Protein AF-A0A6M1SVI4-F1 (afdb_monomer_lite)

Radius of gyration: 28.21 Å; chains: 1; bounding box: 70×46×128 Å

Sequence (516 aa):
MKYQIHYLFIGILLLSLSGCTDTGLSPDTPESELDAIITEGLEAWRKPGVIQQGAACANCHAPDALDLAYFDFDDKTLERRAEPHVGEFSFQLTGSDFKKIEKMVDALRIKYDIEPRDHMNFRPLQPGREVLPGNTAAERDYAFGQQLVDMGFIFATEPVLSLEDAIAHRDAWLGLNPRTLKIGIPFNRWSEDPHHGEMHATMADWLPDLPRLPREGRAADWYALQDNYLQNPSDENFWAMYDNENRYTTAIFDGSSERFFHKKYRSVLMAQHMFRKELMAQDEFPNRPTLAWYPTRDEDIDNPIWDIGLIAHGLRGGPDDPTDFEMPPEVLLRSKPSGSIDEQMNDIRVPWFYTGWLFDQGLQHSKGGDATTQARYFTLHMHIDDGYPIHNAFAITRKLVVENFDSEIHDTDKPLNANYENFSNRAFREEPENEQAKAIYRLLTENSFRMMALFIQDEIITKGVPGGTEENQERVANWLEMLNDFESFTENVQGEHHLYNLELIYNVKLAIQTGS

Foldseek 3Di:
DDDDDDDDDDDPPPPPPPPPPVDADDLPPDLVVLVVLQVQLLVLQLFQWPPQRRDGVVQWAASRPVVVLQAPDDLVRLCVVCDRTRHDVQDPDPPRSSNSNVNNSSSSCSNLVHDHHHQVAFAFLQALRHAADDPALLRQLLSQLVQCVVVPQVLLPDFQQALVSLVVNLVSLVPDQRSNGHGNQGAAGQAFDCVVHQVSLAPSHLTFLWGWAFDVPQSVVLSVLSVQCVVPVDLVSLCVNLVCSVVGTDTSDDALSRLLSVLSRSVNSVSSSVVVCCSVVNANSRRDDLAPSDPPDPDAQALSLLVNLVSLLVCAPHPPDVPRNDDDPVSCVRSVRPDDSNVNSLSRRQSSNVSSCSNVLLQPRHDDPPCRSQCQSNLCSCQPPRPNLSVSLSSNLSNQSCCAPVPVRHDVVDDRQQQCVRVQVGSPPDASPDPSSNSSSLSSSLSSLSSSLNSLVVCLVPPWQQDDDPVSVVRLVSVLVSLVSQLVSLVVPVDPCSVSSVVSSVSSVVCNVVRD

Organism: NCBI:txid2709311

pLDDT: mean 86.4, std 14.95, range [38.0, 98.56]

Structure (mmCIF, N/CA/C/O backbone):
data_AF-A0A6M1SVI4-F1
#
_entry.id   AF-A0A6M1SVI4-F1
#
loop_
_atom_site.group_PDB
_atom_site.id
_atom_site.type_symbol
_atom_site.label_atom_id
_atom_site.label_alt_id
_atom_site.label_comp_id
_atom_site.label_asym_id
_atom_site.label_entity_id
_atom_site.label_seq_id
_atom_site.pdbx_PDB_ins_code
_atom_site.Cartn_x
_atom_site.Cartn_y
_atom_site.Cartn_z
_atom_site.occupancy
_atom_site.B_iso_or_equiv
_atom_site.auth_seq_id
_atom_site.auth_comp_id
_atom_site.auth_asym_id
_atom_site.auth_atom_id
_atom_site.pdbx_PDB_model_num
ATOM 1 N N . MET A 1 1 ? -41.412 -0.942 90.154 1.00 38.91 1 MET A N 1
ATOM 2 C CA . MET A 1 1 ? -41.109 -0.373 88.823 1.00 38.91 1 MET A CA 1
ATOM 3 C C . MET A 1 1 ? -40.185 -1.334 88.092 1.00 38.91 1 MET A C 1
ATOM 5 O O . MET A 1 1 ? -39.020 -1.424 88.450 1.00 38.91 1 MET A O 1
ATOM 9 N N . LYS A 1 2 ? -40.719 -2.128 87.158 1.00 38.22 2 LYS A N 1
ATOM 10 C CA . LYS A 1 2 ? -39.955 -3.036 86.289 1.00 38.22 2 LYS A CA 1
ATOM 11 C C . LYS A 1 2 ? -40.289 -2.654 84.847 1.00 38.22 2 LYS A C 1
ATOM 13 O O . LYS A 1 2 ? -41.463 -2.639 84.493 1.00 38.22 2 LYS A O 1
ATOM 18 N N . TYR A 1 3 ? -39.269 -2.278 84.084 1.00 43.44 3 TYR A N 1
ATOM 19 C CA . TYR A 1 3 ? -39.363 -1.882 82.681 1.00 43.44 3 TYR A CA 1
ATOM 20 C C . TYR A 1 3 ? -39.611 -3.113 81.795 1.00 43.44 3 TYR A C 1
ATOM 22 O O . TYR A 1 3 ? -38.895 -4.106 81.905 1.00 43.44 3 TYR A O 1
ATOM 30 N N . GLN A 1 4 ? -40.621 -3.038 80.925 1.00 46.78 4 GLN A N 1
ATOM 31 C CA . GLN A 1 4 ? -40.827 -3.962 79.808 1.00 46.78 4 GLN A CA 1
ATOM 32 C C . GLN A 1 4 ? -40.016 -3.469 78.603 1.00 46.78 4 GLN A C 1
ATOM 34 O O . GLN A 1 4 ? -40.251 -2.374 78.098 1.00 46.78 4 GLN A O 1
ATOM 39 N N . ILE A 1 5 ? -39.071 -4.289 78.149 1.00 47.47 5 ILE A N 1
ATOM 40 C CA . ILE A 1 5 ? -38.303 -4.096 76.916 1.00 47.47 5 ILE A CA 1
ATOM 41 C C . ILE A 1 5 ? -39.147 -4.632 75.751 1.00 47.47 5 ILE A C 1
ATOM 43 O O . ILE A 1 5 ? -39.573 -5.785 75.775 1.00 47.47 5 ILE A O 1
ATOM 47 N N . HIS A 1 6 ? -39.416 -3.786 74.755 1.00 41.47 6 HIS A N 1
ATOM 48 C CA . HIS A 1 6 ? -39.996 -4.187 73.472 1.00 41.47 6 HIS A CA 1
ATOM 49 C C . HIS A 1 6 ? -38.910 -4.833 72.602 1.00 41.47 6 HIS A C 1
ATOM 51 O O . HIS A 1 6 ? -37.852 -4.242 72.389 1.00 41.47 6 HIS A O 1
ATOM 57 N N . TYR A 1 7 ? -39.176 -6.037 72.095 1.00 40.25 7 TYR A N 1
ATOM 58 C CA . TYR A 1 7 ? -38.351 -6.691 71.083 1.00 40.25 7 TYR A CA 1
ATOM 59 C C . TYR A 1 7 ? -38.643 -6.078 69.708 1.00 40.25 7 TYR A C 1
ATOM 61 O O . TYR A 1 7 ? -39.758 -6.172 69.199 1.00 40.25 7 TYR A O 1
ATOM 69 N N . LEU A 1 8 ? -37.622 -5.454 69.120 1.00 40.12 8 LEU A N 1
ATOM 70 C CA . LEU A 1 8 ? -37.588 -5.002 67.734 1.00 40.12 8 LEU A CA 1
ATOM 71 C C . LEU A 1 8 ? -37.281 -6.219 66.841 1.00 40.12 8 LEU A C 1
ATOM 73 O O . LEU A 1 8 ? -36.188 -6.778 66.906 1.00 40.12 8 LEU A O 1
ATOM 77 N N . PHE A 1 9 ? -38.252 -6.651 66.037 1.00 38.09 9 PHE A N 1
ATOM 78 C CA . PHE A 1 9 ? -38.060 -7.669 65.003 1.00 38.09 9 PHE A CA 1
ATOM 79 C C . PHE A 1 9 ? -37.352 -7.021 63.802 1.00 38.09 9 PHE A C 1
ATOM 81 O O . PHE A 1 9 ? -37.968 -6.280 63.040 1.00 38.09 9 PHE A O 1
ATOM 88 N N . ILE A 1 10 ? -36.053 -7.283 63.638 1.00 41.88 10 ILE A N 1
ATOM 89 C CA . ILE A 1 10 ? -35.318 -6.985 62.403 1.00 41.88 10 ILE A CA 1
ATOM 90 C C . ILE A 1 10 ? -35.536 -8.173 61.463 1.00 41.88 10 ILE A C 1
ATOM 92 O O . ILE A 1 10 ? -34.944 -9.237 61.638 1.00 41.88 10 ILE A O 1
ATOM 96 N N . GLY A 1 11 ? -36.425 -7.999 60.486 1.00 39.16 11 GLY A N 1
ATOM 97 C CA . GLY A 1 11 ? -36.537 -8.898 59.343 1.00 39.16 11 GLY A CA 1
ATOM 98 C C . GLY A 1 11 ? -35.338 -8.689 58.425 1.00 39.16 11 GLY A C 1
ATOM 99 O O . GLY A 1 11 ? -35.310 -7.736 57.652 1.00 39.16 11 GLY A O 1
ATOM 100 N N . ILE A 1 12 ? -34.338 -9.562 58.538 1.00 42.97 12 ILE A N 1
ATOM 101 C CA . ILE A 1 12 ? -33.239 -9.656 57.577 1.00 42.97 12 ILE A CA 1
ATOM 102 C C . ILE A 1 12 ? -33.834 -10.187 56.270 1.00 42.97 12 ILE A C 1
ATOM 104 O O . ILE A 1 12 ? -34.194 -11.359 56.162 1.00 42.97 12 ILE A O 1
ATOM 108 N N . LEU A 1 13 ? -33.967 -9.290 55.294 1.00 40.66 13 LEU A N 1
ATOM 109 C CA . LEU A 1 13 ? -34.233 -9.624 53.904 1.00 40.66 13 LEU A CA 1
ATOM 110 C C . LEU A 1 13 ? -32.988 -10.354 53.372 1.00 40.66 13 LEU A C 1
ATOM 112 O O . LEU A 1 13 ? -31.955 -9.737 53.118 1.00 40.66 13 LEU A O 1
ATOM 116 N N . LEU A 1 14 ? -33.066 -11.679 53.254 1.00 39.50 14 LEU A N 1
ATOM 117 C CA . LEU A 1 14 ? -32.119 -12.485 52.484 1.00 39.50 14 LEU A CA 1
ATOM 118 C C . LEU A 1 14 ? -32.330 -12.159 50.998 1.00 39.50 14 LEU A C 1
ATOM 120 O O . LEU A 1 14 ? -33.068 -12.844 50.296 1.00 39.50 14 LEU A O 1
ATOM 124 N N . LEU A 1 15 ? -31.710 -11.072 50.537 1.00 42.44 15 LEU A N 1
ATOM 125 C CA . LEU A 1 15 ? -31.412 -10.873 49.124 1.00 42.44 15 LEU A CA 1
ATOM 126 C C . LEU A 1 15 ? -30.474 -12.008 48.717 1.00 42.44 15 LEU A C 1
ATOM 128 O O . LEU A 1 15 ? -29.333 -12.082 49.174 1.00 42.44 15 LEU A O 1
ATOM 132 N N . SER A 1 16 ? -30.991 -12.926 47.906 1.00 39.47 16 SER A N 1
ATOM 133 C CA . SER A 1 16 ? -30.195 -13.922 47.210 1.00 39.47 16 SER A CA 1
ATOM 134 C C . SER A 1 16 ? -29.147 -13.192 46.374 1.00 39.47 16 SER A C 1
ATOM 136 O O . SER A 1 16 ? -29.446 -12.678 45.298 1.00 39.47 16 SER A O 1
ATOM 138 N N . LEU A 1 17 ? -27.919 -13.146 46.890 1.00 39.12 17 LEU A N 1
ATOM 139 C CA . LEU A 1 17 ? -26.702 -12.929 46.119 1.00 39.12 17 LEU A CA 1
ATOM 140 C C . LEU A 1 17 ? -26.533 -14.143 45.197 1.00 39.12 17 LEU A C 1
ATOM 142 O O . LEU A 1 17 ? -25.696 -15.013 45.430 1.00 39.12 17 LEU A O 1
ATOM 146 N N . SER A 1 18 ? -27.388 -14.241 44.180 1.00 42.44 18 SER A N 1
ATOM 147 C CA . SER A 1 18 ? -27.086 -15.016 42.989 1.00 42.44 18 SER A CA 1
ATOM 148 C C . SER A 1 18 ? -25.908 -14.296 42.363 1.00 42.44 18 SER A C 1
ATOM 150 O O . SER A 1 18 ? -26.084 -13.271 41.711 1.00 42.44 18 SER A O 1
ATOM 152 N N . GLY A 1 19 ? -24.698 -14.751 42.684 1.00 38.00 19 GLY A N 1
ATOM 153 C CA . GLY A 1 19 ? -23.498 -14.281 42.021 1.00 38.00 19 GLY A CA 1
ATOM 154 C C . GLY A 1 19 ? -23.712 -14.450 40.526 1.00 38.00 19 GLY A C 1
ATOM 155 O O . GLY A 1 19 ? -23.756 -15.580 40.045 1.00 38.00 19 GLY A O 1
ATOM 156 N N . CYS A 1 20 ? -23.900 -13.337 39.817 1.00 41.53 20 CYS A N 1
ATOM 157 C CA . CYS A 1 20 ? -23.760 -13.284 38.373 1.00 41.53 20 CYS A CA 1
ATOM 158 C C . CYS A 1 20 ? -22.292 -13.587 38.077 1.00 41.53 20 CYS A C 1
ATOM 160 O O . CYS A 1 20 ? -21.469 -12.687 37.952 1.00 41.53 20 CYS A O 1
ATOM 162 N N . THR A 1 21 ? -21.939 -14.869 38.060 1.00 50.06 21 THR A N 1
ATOM 163 C CA . THR A 1 21 ? -20.811 -15.323 37.262 1.00 50.06 21 THR A CA 1
ATOM 164 C C . THR A 1 21 ? -21.167 -14.938 35.838 1.00 50.06 21 THR A C 1
ATOM 166 O O . THR A 1 21 ? -22.143 -15.466 35.305 1.00 50.06 21 THR A O 1
ATOM 169 N N . ASP A 1 22 ? -20.463 -13.952 35.289 1.00 62.56 22 ASP A N 1
ATOM 170 C CA . ASP A 1 22 ? -20.571 -13.557 33.888 1.00 62.56 22 ASP A CA 1
ATOM 171 C C . ASP A 1 22 ? -20.178 -14.790 33.065 1.00 62.56 22 ASP A C 1
ATOM 173 O O . ASP A 1 22 ? -19.003 -15.121 32.917 1.00 62.56 22 ASP A O 1
ATOM 177 N N . THR A 1 23 ? -21.166 -15.602 32.694 1.00 67.94 23 THR A N 1
ATOM 178 C CA . THR A 1 23 ? -20.945 -16.750 31.825 1.00 67.94 23 THR A CA 1
ATOM 179 C C . THR A 1 23 ? -20.725 -16.183 30.436 1.00 67.94 23 THR A C 1
ATOM 181 O O . THR A 1 23 ? -21.622 -15.513 29.924 1.00 67.94 23 THR A O 1
ATOM 184 N N . GLY A 1 24 ? -19.544 -16.420 29.859 1.00 82.81 24 GLY A N 1
ATOM 185 C CA . GLY A 1 24 ? -19.238 -16.017 28.486 1.00 82.81 24 GLY A CA 1
ATOM 186 C C . GLY A 1 24 ? -20.317 -16.480 27.503 1.00 82.81 24 GLY A C 1
ATOM 187 O O . GLY A 1 24 ? -21.037 -17.451 27.767 1.00 82.81 24 GLY A O 1
ATOM 188 N N . LEU A 1 25 ? -20.451 -15.760 26.389 1.00 90.88 25 LEU A N 1
ATOM 189 C CA . LEU A 1 25 ? -21.442 -16.065 25.358 1.00 90.88 25 LEU A CA 1
ATOM 190 C C . LEU A 1 25 ? -21.205 -17.469 24.777 1.00 90.88 25 LEU A C 1
ATOM 192 O O . LEU A 1 25 ? -20.068 -17.894 24.577 1.00 90.88 25 LEU A O 1
ATOM 196 N N . SER A 1 26 ? -22.290 -18.203 24.521 1.00 93.19 26 SER A N 1
ATOM 197 C CA . SER A 1 26 ? -22.217 -19.527 23.892 1.00 93.19 26 SER A CA 1
ATOM 198 C C . SER A 1 26 ? -22.084 -19.383 22.371 1.00 93.19 26 SER A C 1
ATOM 200 O O . SER A 1 26 ? -22.774 -18.530 21.810 1.00 93.19 26 SER A O 1
ATOM 202 N N . PRO A 1 27 ? -21.326 -20.246 21.669 1.00 93.75 27 PRO A N 1
ATOM 203 C CA . PRO A 1 27 ? -21.363 -20.310 20.204 1.00 93.75 27 PRO A CA 1
ATOM 204 C C . PRO A 1 27 ? -22.773 -20.549 19.634 1.00 93.75 27 PRO A C 1
ATOM 206 O O . PRO A 1 27 ? -23.067 -20.129 18.523 1.00 93.75 27 PRO A O 1
ATOM 209 N N . ASP A 1 28 ? -23.667 -21.167 20.416 1.00 94.62 28 ASP A N 1
ATOM 210 C CA . ASP A 1 28 ? -25.066 -21.426 20.039 1.00 94.62 28 ASP A CA 1
ATOM 211 C C . ASP A 1 28 ? -26.028 -20.264 20.386 1.00 94.62 28 ASP A C 1
ATOM 213 O O . ASP A 1 28 ? -27.250 -20.445 20.384 1.00 94.62 28 ASP A O 1
ATOM 217 N N . THR A 1 29 ? -25.509 -19.085 20.756 1.00 95.44 29 THR A N 1
ATOM 218 C CA . THR A 1 29 ? -26.342 -17.917 21.095 1.00 95.44 29 THR A CA 1
ATOM 219 C C . THR A 1 29 ? -27.180 -17.502 19.874 1.00 95.44 29 THR A C 1
ATOM 221 O O . THR A 1 29 ? -26.618 -17.318 18.794 1.00 95.44 29 THR A O 1
ATOM 224 N N . PRO A 1 30 ? -28.514 -17.341 19.997 1.00 96.88 30 PRO A N 1
ATOM 225 C CA . PRO A 1 30 ? -29.365 -16.972 18.868 1.00 96.88 30 PRO A CA 1
ATOM 226 C C . PRO A 1 30 ? -28.950 -15.645 18.223 1.00 96.88 30 PRO A C 1
ATOM 228 O O . PRO A 1 30 ? -28.662 -14.678 18.924 1.00 96.88 30 PRO A O 1
ATOM 231 N N . GLU A 1 31 ? -29.030 -15.553 16.893 1.00 95.31 31 GLU A N 1
ATOM 232 C CA . GLU A 1 31 ? -28.648 -14.343 16.143 1.00 95.31 31 GLU A CA 1
ATOM 233 C C . GLU A 1 31 ? -29.359 -13.074 16.646 1.00 95.31 31 GLU A C 1
ATOM 235 O O . GLU A 1 31 ? -28.726 -12.042 16.830 1.00 95.31 31 GLU A O 1
ATOM 240 N N . SER A 1 32 ? -30.648 -13.159 16.992 1.00 96.44 32 SER A N 1
ATOM 241 C CA . SER A 1 32 ? -31.393 -12.021 17.552 1.00 96.44 32 SER A CA 1
ATOM 242 C C . SER A 1 32 ? -30.872 -11.545 18.915 1.00 96.44 32 SER A C 1
ATOM 244 O O . SER A 1 32 ? -31.060 -10.387 19.278 1.00 96.44 32 SER A O 1
ATOM 246 N N . GLU A 1 33 ? -30.278 -12.445 19.702 1.00 96.88 33 GLU A N 1
ATOM 247 C CA . GLU A 1 33 ? -29.643 -12.105 20.979 1.00 96.88 33 GLU A CA 1
ATOM 248 C C . GLU A 1 33 ? -28.261 -11.485 20.744 1.00 96.88 33 GLU A C 1
ATOM 250 O O . GLU A 1 33 ? -27.950 -10.463 21.355 1.00 96.88 33 GLU A O 1
ATOM 255 N N . LEU A 1 34 ? -27.484 -12.022 19.795 1.00 97.44 34 LEU A N 1
ATOM 256 C CA . LEU A 1 34 ? -26.228 -11.410 19.345 1.00 97.44 34 LEU A CA 1
ATOM 257 C C . LEU A 1 34 ? -26.457 -9.980 18.835 1.00 97.44 34 LEU A C 1
ATOM 259 O O . LEU A 1 34 ? -25.742 -9.067 19.236 1.00 97.44 34 LEU A O 1
ATOM 263 N N . ASP A 1 35 ? -27.492 -9.755 18.024 1.00 96.81 35 ASP A N 1
ATOM 264 C CA . ASP A 1 35 ? -27.858 -8.431 17.506 1.00 96.81 35 ASP A CA 1
ATOM 265 C C . ASP A 1 35 ? -28.225 -7.437 18.613 1.00 96.81 35 ASP A C 1
ATOM 267 O O . ASP A 1 35 ? -27.865 -6.258 18.542 1.00 96.81 35 ASP A O 1
ATOM 271 N N . ALA A 1 36 ? -28.922 -7.898 19.655 1.00 97.31 36 ALA A N 1
ATOM 272 C CA . ALA A 1 36 ? -29.240 -7.068 20.812 1.00 97.31 36 ALA A CA 1
ATOM 273 C C . ALA A 1 36 ? -27.972 -6.675 21.590 1.00 97.31 36 ALA A C 1
ATOM 275 O O . ALA A 1 36 ? -27.818 -5.507 21.948 1.00 97.31 36 ALA A O 1
ATOM 276 N N . ILE A 1 37 ? -27.046 -7.620 21.795 1.00 97.38 37 ILE A N 1
ATOM 277 C CA . ILE A 1 37 ? -25.754 -7.371 22.454 1.00 97.38 37 ILE A CA 1
ATOM 278 C C . ILE A 1 37 ? -24.909 -6.391 21.635 1.00 97.38 37 ILE A C 1
ATOM 280 O O . ILE A 1 37 ? -24.364 -5.435 22.187 1.00 97.38 37 ILE A O 1
ATOM 284 N N . ILE A 1 38 ? -24.836 -6.590 20.315 1.00 97.81 38 ILE A N 1
ATOM 285 C CA . ILE A 1 38 ? -24.113 -5.696 19.404 1.00 97.81 38 ILE A CA 1
ATOM 286 C C . ILE A 1 38 ? -24.717 -4.291 19.447 1.00 97.81 38 ILE A C 1
ATOM 288 O O . ILE A 1 38 ? -23.980 -3.314 19.528 1.00 97.81 38 ILE A O 1
ATOM 292 N N . THR A 1 39 ? -26.046 -4.167 19.460 1.00 97.56 39 THR A N 1
ATOM 293 C CA . THR A 1 39 ? -26.721 -2.862 19.543 1.00 97.56 39 THR A CA 1
ATOM 294 C C . THR A 1 39 ? -26.377 -2.135 20.846 1.00 97.56 39 THR A C 1
ATOM 296 O O . THR A 1 39 ? -26.014 -0.961 20.816 1.00 97.56 39 THR A O 1
ATOM 299 N N . GLU A 1 40 ? -26.426 -2.825 21.990 1.00 96.38 40 GLU A N 1
ATOM 300 C CA . GLU A 1 40 ? -26.066 -2.234 23.286 1.00 96.38 40 GLU A CA 1
ATOM 301 C C . GLU A 1 40 ? -24.578 -1.840 23.354 1.00 96.38 40 GLU A C 1
ATOM 303 O O . GLU A 1 40 ? -24.231 -0.777 23.878 1.00 96.38 40 GLU A O 1
ATOM 308 N N . GLY A 1 41 ? -23.686 -2.668 22.806 1.00 96.38 41 GLY A N 1
ATOM 309 C CA . GLY A 1 41 ? -22.266 -2.343 22.719 1.00 96.38 41 GLY A CA 1
ATOM 310 C C . GLY A 1 41 ? -21.974 -1.177 21.779 1.00 96.38 41 GLY A C 1
ATOM 311 O O . GLY A 1 41 ? -21.127 -0.350 22.106 1.00 96.38 41 GLY A O 1
ATOM 312 N N . LEU A 1 42 ? -22.707 -1.043 20.670 1.00 97.44 42 LEU A N 1
ATOM 313 C CA . LEU A 1 42 ? -22.581 0.081 19.737 1.00 97.44 42 LEU A CA 1
ATOM 314 C C . LEU A 1 42 ? -22.930 1.418 20.394 1.00 97.44 42 LEU A C 1
ATOM 316 O O . LEU A 1 42 ? -22.257 2.422 20.145 1.00 97.44 42 LEU A O 1
ATOM 320 N N . GLU A 1 43 ? -23.948 1.443 21.257 1.00 95.94 43 GLU A N 1
ATOM 321 C CA . GLU A 1 43 ? -24.282 2.634 22.045 1.00 95.94 43 GLU A CA 1
ATOM 322 C C . GLU A 1 43 ? -23.113 3.051 22.949 1.00 95.94 43 GLU A C 1
ATOM 324 O O . GLU A 1 43 ? -22.767 4.234 23.005 1.00 95.94 43 GLU A O 1
ATOM 329 N N . ALA A 1 44 ? -22.467 2.087 23.615 1.00 94.31 44 ALA A N 1
ATOM 330 C CA . ALA A 1 44 ? -21.285 2.333 24.440 1.00 94.31 44 ALA A CA 1
ATOM 331 C C . ALA A 1 44 ? -20.061 2.746 23.600 1.00 94.31 44 ALA A C 1
ATOM 333 O O . ALA A 1 44 ? -19.363 3.696 23.945 1.00 94.31 44 ALA A O 1
ATOM 334 N N . TRP A 1 45 ? -19.836 2.088 22.463 1.00 95.62 45 TRP A N 1
ATOM 335 C CA . TRP A 1 45 ? -18.724 2.321 21.535 1.00 95.62 45 TRP A CA 1
ATOM 336 C C . TRP A 1 45 ? -18.721 3.728 20.922 1.00 95.62 45 TRP A C 1
ATOM 338 O O . TRP A 1 45 ? -17.666 4.313 20.666 1.00 95.62 45 TRP A O 1
ATOM 348 N N . ARG A 1 46 ? -19.914 4.284 20.686 1.00 95.75 46 ARG A N 1
ATOM 349 C CA . ARG A 1 46 ? -20.127 5.616 20.092 1.00 95.75 46 ARG A CA 1
ATOM 350 C C . ARG A 1 46 ? -20.333 6.716 21.126 1.00 95.75 46 ARG A C 1
ATOM 352 O O . ARG A 1 46 ? -20.476 7.889 20.757 1.00 95.75 46 ARG A O 1
ATOM 359 N N . LYS A 1 47 ? -20.358 6.356 22.409 1.00 94.12 47 LYS A N 1
ATOM 360 C CA . LYS A 1 47 ? -20.477 7.308 23.505 1.00 94.12 47 LYS A CA 1
ATOM 361 C C . LYS A 1 47 ? -19.226 8.196 23.547 1.00 94.12 47 LYS A C 1
ATOM 363 O O . LYS A 1 47 ? -18.117 7.665 23.542 1.00 94.12 47 LYS A O 1
ATOM 368 N N . PRO A 1 48 ? -19.379 9.531 23.613 1.00 92.00 48 PRO A N 1
ATOM 369 C CA . PRO A 1 48 ? -18.247 10.428 23.808 1.00 92.00 48 PRO A CA 1
ATOM 370 C C . PRO A 1 48 ? -17.437 10.038 25.048 1.00 92.00 48 PRO A C 1
ATOM 372 O O . PRO A 1 48 ? -17.999 9.917 26.142 1.00 92.00 48 PRO A O 1
ATOM 375 N N . GLY A 1 49 ? -16.134 9.824 24.865 1.00 87.06 49 GLY A N 1
ATOM 376 C CA . GLY A 1 49 ? -15.213 9.462 25.937 1.00 87.06 49 GLY A CA 1
ATOM 377 C C . GLY A 1 49 ? -14.805 10.648 26.812 1.00 87.06 49 GLY A C 1
ATOM 378 O O . GLY A 1 49 ? -15.346 11.750 26.715 1.00 87.06 49 GLY A O 1
ATOM 379 N N . VAL A 1 50 ? -13.813 10.428 27.675 1.00 85.44 50 VAL A N 1
ATOM 380 C CA . VAL A 1 50 ? -13.279 11.458 28.589 1.00 85.44 50 VAL A CA 1
ATOM 381 C C . VAL A 1 50 ? -11.971 12.093 28.109 1.00 85.44 50 VAL A C 1
ATOM 383 O O . VAL A 1 50 ? -11.466 13.013 28.751 1.00 85.44 50 VAL A O 1
ATOM 386 N N . ILE A 1 51 ? -11.431 11.643 26.972 1.00 81.81 51 ILE A N 1
ATOM 387 C CA . ILE A 1 51 ? -10.200 12.177 26.371 1.00 81.81 51 ILE A CA 1
ATOM 388 C C . ILE A 1 51 ? -10.461 12.820 25.010 1.00 81.81 51 ILE A C 1
ATOM 390 O O . ILE A 1 51 ? -11.521 12.636 24.412 1.00 81.81 51 ILE A O 1
ATOM 394 N N . GLN A 1 52 ? -9.468 13.570 24.519 1.00 82.50 52 GLN A N 1
ATOM 395 C CA . GLN A 1 52 ? -9.410 14.074 23.140 1.00 82.50 52 GLN A CA 1
ATOM 396 C C . GLN A 1 52 ? -10.703 14.785 22.704 1.00 82.50 52 GLN A C 1
ATOM 398 O O . GLN A 1 52 ? -11.247 14.522 21.637 1.00 82.50 52 GLN A O 1
ATOM 403 N N . GLN A 1 53 ? -11.200 15.679 23.567 1.00 87.06 53 GLN A N 1
ATOM 404 C CA . GLN A 1 53 ? -12.425 16.463 23.352 1.00 87.06 53 GLN A CA 1
ATOM 405 C C . GLN A 1 53 ? -13.704 15.617 23.197 1.00 87.06 53 GLN A C 1
ATOM 407 O O . GLN A 1 53 ? -14.640 16.011 22.506 1.00 87.06 53 GLN A O 1
ATOM 412 N N . GLY A 1 54 ? -13.772 14.472 23.880 1.00 87.62 54 GLY A N 1
ATOM 413 C CA . GLY A 1 54 ? -14.956 13.613 23.869 1.00 87.62 54 GLY A CA 1
ATOM 414 C C . GLY A 1 54 ? -14.946 12.580 22.749 1.00 87.62 54 GLY A C 1
ATOM 415 O O . GLY A 1 54 ? -16.007 12.192 22.266 1.00 87.62 54 GLY A O 1
ATOM 416 N N . ALA A 1 55 ? -13.763 12.137 22.323 1.00 91.06 55 ALA A N 1
ATOM 417 C CA . ALA A 1 55 ? -13.632 11.109 21.302 1.00 91.06 55 ALA A CA 1
ATOM 418 C C . ALA A 1 55 ? -14.281 9.794 21.748 1.00 91.06 55 ALA A C 1
ATOM 420 O O . ALA A 1 55 ? -14.003 9.289 22.836 1.00 91.06 55 ALA A O 1
ATOM 421 N N . ALA A 1 56 ? -15.140 9.245 20.896 1.00 94.25 56 ALA A N 1
ATOM 422 C CA . ALA A 1 56 ? -15.662 7.893 21.008 1.00 94.25 56 ALA A CA 1
ATOM 423 C C . ALA A 1 56 ? -14.710 6.895 20.330 1.00 94.25 56 ALA A C 1
ATOM 425 O O . ALA A 1 56 ? -13.904 7.266 19.473 1.00 94.25 56 ALA A O 1
ATOM 426 N N . CYS A 1 57 ? -14.831 5.608 20.656 1.00 95.75 57 CYS A N 1
ATOM 427 C CA . CYS A 1 57 ? -14.001 4.557 20.062 1.00 95.75 57 CYS A CA 1
ATOM 428 C C . CYS A 1 57 ? -14.150 4.510 18.527 1.00 95.75 57 CYS A C 1
ATOM 430 O O . CYS A 1 57 ? -13.156 4.427 17.802 1.00 95.75 57 CYS A O 1
ATOM 432 N N . ALA A 1 58 ? -15.374 4.711 18.023 1.00 96.31 58 ALA A N 1
ATOM 433 C CA . ALA A 1 58 ? -15.690 4.795 16.590 1.00 96.31 58 ALA A CA 1
ATOM 434 C C . ALA A 1 58 ? -14.996 5.954 15.831 1.00 96.31 58 ALA A C 1
ATOM 436 O O . ALA A 1 58 ? -15.082 6.027 14.602 1.00 96.31 58 ALA A O 1
ATOM 437 N N . ASN A 1 59 ? -14.336 6.887 16.533 1.00 95.56 59 ASN A N 1
ATOM 438 C CA . ASN A 1 59 ? -13.609 8.001 15.915 1.00 95.56 59 ASN A CA 1
ATOM 439 C C . ASN A 1 59 ? -12.156 7.662 15.543 1.00 95.56 59 ASN A C 1
ATOM 441 O O . ASN A 1 59 ? -11.532 8.457 14.840 1.00 95.56 59 ASN A O 1
ATOM 445 N N . CYS A 1 60 ? -11.640 6.509 15.985 1.00 95.62 60 CYS A N 1
ATOM 446 C CA . CYS A 1 60 ? -10.324 5.975 15.602 1.00 95.62 60 CYS A CA 1
ATOM 447 C C . CYS A 1 60 ? -10.398 4.555 15.017 1.00 95.62 60 CYS A C 1
ATOM 449 O O . CYS A 1 60 ? -9.532 4.172 14.237 1.00 95.62 60 CYS A O 1
ATOM 451 N N . HIS A 1 61 ? -11.416 3.782 15.393 1.00 97.00 61 HIS A N 1
ATOM 452 C CA . HIS A 1 61 ? -11.558 2.366 15.060 1.00 97.00 61 HIS A CA 1
ATOM 453 C C . HIS A 1 61 ? -12.661 2.103 14.022 1.00 97.00 61 HIS A C 1
ATOM 455 O O . HIS A 1 61 ? -13.281 3.032 13.493 1.00 97.00 61 HIS A O 1
ATOM 461 N N . ALA A 1 62 ? -12.934 0.820 13.757 1.00 96.50 62 ALA A N 1
ATOM 462 C CA . ALA A 1 62 ? -14.105 0.388 13.003 1.00 96.50 62 ALA A CA 1
ATOM 463 C C . ALA A 1 62 ? -15.416 0.960 13.595 1.00 96.50 62 ALA A C 1
ATOM 465 O O . ALA A 1 62 ? -15.517 1.137 14.816 1.00 96.50 62 ALA A O 1
ATOM 466 N N . PRO A 1 63 ? -16.463 1.183 12.775 1.00 97.31 63 PRO A N 1
ATOM 467 C CA . PRO A 1 63 ? -17.760 1.667 13.262 1.00 97.31 63 PRO A CA 1
ATOM 468 C C . PRO A 1 63 ? -18.422 0.808 14.356 1.00 97.31 63 PRO A C 1
ATOM 470 O O . PRO A 1 63 ? -19.274 1.316 15.083 1.00 97.31 63 PRO A O 1
ATOM 473 N N . ASP A 1 64 ? -18.040 -0.466 14.457 1.00 96.94 64 ASP A N 1
ATOM 474 C CA . ASP A 1 64 ? -18.627 -1.513 15.300 1.00 96.94 64 ASP A CA 1
ATOM 475 C C . ASP A 1 64 ? -17.594 -2.357 16.063 1.00 96.94 64 ASP A C 1
ATOM 477 O O . ASP A 1 64 ? -17.930 -3.439 16.516 1.00 96.94 64 ASP A O 1
ATOM 481 N N . ALA A 1 65 ? -16.345 -1.904 16.206 1.00 96.69 65 ALA A N 1
ATOM 482 C CA . ALA A 1 65 ? -15.261 -2.679 16.831 1.00 96.69 65 ALA A CA 1
ATOM 483 C C . ALA A 1 65 ? -14.915 -4.012 16.132 1.00 96.69 65 ALA A C 1
ATOM 485 O O . ALA A 1 65 ? -14.328 -4.901 16.756 1.00 96.69 65 ALA A O 1
ATOM 486 N N . LEU A 1 66 ? -15.240 -4.166 14.839 1.00 96.94 66 LEU A N 1
ATOM 487 C CA . LEU A 1 66 ? -14.862 -5.355 14.069 1.00 96.94 66 LEU A CA 1
ATOM 488 C C . LEU A 1 66 ? -13.346 -5.611 14.093 1.00 96.94 66 LEU A C 1
ATOM 490 O O . LEU A 1 66 ? -12.937 -6.767 14.117 1.00 96.94 66 LEU A O 1
ATOM 494 N N . ASP A 1 67 ? -12.509 -4.572 14.160 1.00 95.69 67 ASP A N 1
ATOM 495 C CA . ASP A 1 67 ? -11.078 -4.737 14.414 1.00 95.69 67 ASP A CA 1
ATOM 496 C C . ASP A 1 67 ? -10.811 -5.489 15.711 1.00 95.69 67 ASP A C 1
ATOM 498 O O . ASP A 1 67 ? -10.070 -6.463 15.710 1.00 95.69 67 ASP A O 1
ATOM 502 N N . LEU A 1 68 ? -11.405 -5.070 16.823 1.00 96.12 68 LEU A N 1
ATOM 503 C CA . LEU A 1 68 ? -11.161 -5.735 18.102 1.00 96.12 68 LEU A CA 1
ATOM 504 C C . LEU A 1 68 ? -11.648 -7.191 18.095 1.00 96.12 68 LEU A C 1
ATOM 506 O O . LEU A 1 68 ? -11.048 -8.038 18.749 1.00 96.12 68 LEU A O 1
ATOM 510 N N . ALA A 1 69 ? -12.692 -7.500 17.322 1.00 96.69 69 ALA A N 1
ATOM 511 C CA . ALA A 1 69 ? -13.144 -8.873 17.108 1.00 96.69 69 ALA A CA 1
ATOM 512 C C . ALA A 1 69 ? -12.168 -9.688 16.244 1.00 96.69 69 ALA A C 1
ATOM 514 O O . ALA A 1 69 ? -11.920 -10.856 16.544 1.00 96.69 69 ALA A O 1
ATOM 515 N N . TYR A 1 70 ? -11.596 -9.066 15.208 1.00 95.75 70 TYR A N 1
ATOM 516 C CA . TYR A 1 70 ? -10.687 -9.691 14.245 1.00 95.75 70 TYR A CA 1
ATOM 517 C C . TYR A 1 70 ? -9.317 -10.049 14.836 1.00 95.75 70 TYR A C 1
ATOM 519 O O . TYR A 1 70 ? -8.678 -11.002 14.387 1.00 95.75 70 TYR A O 1
ATOM 527 N N . PHE A 1 71 ? -8.860 -9.301 15.840 1.00 95.88 71 PHE A N 1
ATOM 528 C CA . PHE A 1 71 ? -7.572 -9.503 16.499 1.00 95.88 71 PHE A CA 1
ATOM 529 C C . PHE A 1 71 ? -7.738 -10.094 17.909 1.00 95.88 71 PHE A C 1
ATOM 531 O O . PHE A 1 71 ? -8.690 -9.803 18.632 1.00 95.88 71 PHE A O 1
ATOM 538 N N . ASP A 1 72 ? -6.792 -10.940 18.310 1.00 93.81 72 ASP A N 1
ATOM 539 C CA . ASP A 1 72 ? -6.781 -11.647 19.592 1.00 93.81 72 ASP A CA 1
ATOM 540 C C . ASP A 1 72 ? -6.198 -10.766 20.703 1.00 93.81 72 ASP A C 1
ATOM 542 O O . ASP A 1 72 ? -5.072 -10.966 21.162 1.00 93.81 72 ASP A O 1
ATOM 546 N N . PHE A 1 73 ? -6.924 -9.715 21.081 1.00 92.31 73 PHE A N 1
ATOM 547 C CA . PHE A 1 73 ? -6.618 -8.938 22.280 1.00 92.31 73 PHE A CA 1
ATOM 548 C C . PHE A 1 73 ? -7.287 -9.589 23.491 1.00 92.31 73 PHE A C 1
ATOM 550 O O . PHE A 1 73 ? -8.500 -9.804 23.475 1.00 92.31 73 PHE A O 1
ATOM 557 N N . ASP A 1 74 ? -6.511 -9.865 24.543 1.00 88.94 74 ASP A N 1
ATOM 558 C CA . ASP A 1 74 ? -7.078 -10.364 25.796 1.00 88.94 74 ASP A CA 1
ATOM 559 C C . ASP A 1 74 ? -7.851 -9.269 26.552 1.00 88.94 74 ASP A C 1
ATOM 561 O O . ASP A 1 74 ? -7.599 -8.068 26.390 1.00 88.94 74 ASP A O 1
ATOM 565 N N . ASP A 1 75 ? -8.784 -9.684 27.412 1.00 86.38 75 ASP A N 1
ATOM 566 C CA . ASP A 1 75 ? -9.665 -8.771 28.154 1.00 86.38 75 ASP A CA 1
ATOM 567 C C . ASP A 1 75 ? -8.879 -7.738 28.964 1.00 86.38 75 ASP A C 1
ATOM 569 O O . ASP A 1 75 ? -9.268 -6.578 29.041 1.00 86.38 75 ASP A O 1
ATOM 573 N N . LYS A 1 76 ? -7.734 -8.131 29.539 1.00 88.69 76 LYS A N 1
ATOM 574 C CA . LYS A 1 76 ? -6.879 -7.232 30.332 1.00 88.69 76 LYS A CA 1
ATOM 575 C C . LYS A 1 76 ? -6.236 -6.152 29.471 1.00 88.69 76 LYS A C 1
ATOM 577 O O . LYS A 1 76 ? -6.040 -5.027 29.930 1.00 88.69 76 LYS A O 1
ATOM 582 N N . THR A 1 77 ? -5.873 -6.494 28.243 1.00 90.62 77 THR A N 1
ATOM 583 C CA . THR A 1 77 ? -5.314 -5.570 27.263 1.00 90.62 77 THR A CA 1
ATOM 584 C C . THR A 1 77 ? -6.392 -4.613 26.791 1.00 90.62 77 THR A C 1
ATOM 586 O O . THR A 1 77 ? -6.164 -3.403 26.815 1.00 90.62 77 THR A O 1
ATOM 589 N N . LEU A 1 78 ? -7.582 -5.120 26.458 1.00 90.50 78 LEU A N 1
ATOM 590 C CA . LEU A 1 78 ? -8.735 -4.285 26.121 1.00 90.50 78 LEU A CA 1
ATOM 591 C C . LEU A 1 78 ? -9.105 -3.347 27.276 1.00 90.50 78 LEU A C 1
ATOM 593 O O . LEU A 1 78 ? -9.277 -2.152 27.053 1.00 90.50 78 LEU A O 1
ATOM 597 N N . GLU A 1 79 ? -9.149 -3.856 28.507 1.00 88.38 79 GLU A N 1
ATOM 598 C CA . GLU A 1 79 ? -9.468 -3.099 29.719 1.00 88.38 79 GLU A CA 1
ATOM 599 C C . GLU A 1 79 ? -8.480 -1.952 29.932 1.00 88.38 79 GLU A C 1
ATOM 601 O O . GLU A 1 79 ? -8.872 -0.784 29.948 1.00 88.38 79 GLU A O 1
ATOM 606 N N . ARG A 1 80 ? -7.181 -2.267 30.002 1.00 89.50 80 ARG A N 1
ATOM 607 C CA . ARG A 1 80 ? -6.116 -1.276 30.204 1.00 89.50 80 ARG A CA 1
ATOM 608 C C . ARG A 1 80 ? -6.113 -0.200 29.120 1.00 89.50 80 ARG A C 1
ATOM 610 O O . ARG A 1 80 ? -5.824 0.960 29.406 1.00 89.50 80 ARG A O 1
ATOM 617 N N . ARG A 1 81 ? -6.373 -0.576 27.866 1.00 88.69 81 ARG A N 1
ATOM 618 C CA . ARG A 1 81 ? -6.368 0.367 26.740 1.00 88.69 81 ARG A CA 1
ATOM 619 C C . ARG A 1 81 ? -7.645 1.198 26.670 1.00 88.69 81 ARG A C 1
ATOM 621 O O . ARG A 1 81 ? -7.572 2.356 26.271 1.00 88.69 81 ARG A O 1
ATOM 628 N N . ALA A 1 82 ? -8.787 0.650 27.082 1.00 88.81 82 ALA A N 1
ATOM 629 C CA . ALA A 1 82 ? -10.054 1.370 27.140 1.00 88.81 82 ALA A CA 1
ATOM 630 C C . ALA A 1 82 ? -10.148 2.307 28.354 1.00 88.81 82 ALA A C 1
ATOM 632 O O . ALA A 1 82 ? -10.829 3.329 28.271 1.00 88.81 82 ALA A O 1
ATOM 633 N N . GLU A 1 83 ? -9.461 2.002 29.461 1.00 86.25 83 GLU A N 1
ATOM 634 C CA . GLU A 1 83 ? -9.539 2.749 30.728 1.00 86.25 83 GLU A CA 1
ATOM 635 C C . GLU A 1 83 ? -9.406 4.267 30.600 1.00 86.25 83 GLU A C 1
ATOM 637 O O . GLU A 1 83 ? -10.297 4.982 31.079 1.00 86.25 83 GLU A O 1
ATOM 642 N N . PRO A 1 84 ? -8.405 4.794 29.876 1.00 82.81 84 PRO A N 1
ATOM 643 C CA . PRO A 1 84 ? -8.286 6.230 29.682 1.00 82.81 84 PRO A CA 1
ATOM 644 C C . PRO A 1 84 ? -9.474 6.842 28.930 1.00 82.81 84 PRO A C 1
ATOM 646 O O . PRO A 1 84 ? -9.728 8.030 29.080 1.00 82.81 84 PRO A O 1
ATOM 649 N N . HIS A 1 85 ? -10.199 6.067 28.119 1.00 86.19 85 HIS A N 1
ATOM 650 C CA . HIS A 1 85 ? -11.233 6.564 27.210 1.00 86.19 85 HIS A CA 1
ATOM 651 C C . HIS A 1 85 ? -12.627 6.593 27.841 1.00 86.19 85 HIS A C 1
ATOM 653 O O . HIS A 1 85 ? -13.342 7.584 27.687 1.00 86.19 85 HIS A O 1
ATOM 659 N N . VAL A 1 86 ? -13.016 5.534 28.556 1.00 81.06 86 VAL A N 1
ATOM 660 C CA . VAL A 1 86 ? -14.363 5.400 29.148 1.00 81.06 86 VAL A CA 1
ATOM 661 C C . VAL A 1 86 ? -14.459 5.945 30.587 1.00 81.06 86 VAL A C 1
ATOM 663 O O . VAL A 1 86 ? -15.560 6.154 31.098 1.00 81.06 86 VAL A O 1
ATOM 666 N N . GLY A 1 87 ? -13.318 6.261 31.217 1.00 69.62 87 GLY A N 1
ATOM 667 C CA . GLY A 1 87 ? -13.213 6.914 32.529 1.00 69.62 87 GLY A CA 1
ATOM 668 C C . GLY A 1 87 ? -13.251 5.957 33.734 1.00 69.62 87 GLY A C 1
ATOM 669 O O . GLY A 1 87 ? -13.875 4.899 33.686 1.00 69.62 87 GLY A O 1
ATOM 670 N N . GLU A 1 88 ? -12.623 6.355 34.852 1.00 58.19 88 GLU A N 1
ATOM 671 C CA . GLU A 1 88 ? -12.343 5.510 36.042 1.00 58.19 88 GLU A CA 1
ATOM 672 C C . GLU A 1 88 ? -13.563 4.782 36.649 1.00 58.19 88 GLU A C 1
ATOM 674 O O . GLU A 1 88 ? -13.422 3.720 37.253 1.00 58.19 88 GLU A O 1
ATOM 679 N N . PHE A 1 89 ? -14.784 5.305 36.492 1.00 54.66 89 PHE A N 1
ATOM 680 C CA . PHE A 1 89 ? -15.992 4.715 37.093 1.00 54.66 89 PHE A CA 1
ATOM 681 C C . PHE A 1 89 ? -16.635 3.585 36.267 1.00 54.66 89 PHE A C 1
ATOM 683 O O . PHE A 1 89 ? -17.695 3.082 36.643 1.00 54.66 89 PHE A O 1
ATOM 690 N N . SER A 1 90 ? -16.014 3.164 35.161 1.00 57.06 90 SER A N 1
ATOM 691 C CA . SER A 1 90 ? -16.608 2.243 34.181 1.00 57.06 90 SER A CA 1
ATOM 692 C C . SER A 1 90 ? -16.020 0.818 34.165 1.00 57.06 90 SER A C 1
ATOM 694 O O . SER A 1 90 ? -16.302 0.063 33.241 1.00 57.06 90 SER A O 1
ATOM 696 N N . PHE A 1 91 ? -15.281 0.381 35.191 1.00 54.19 91 PHE A N 1
ATOM 697 C CA . PHE A 1 91 ? -14.606 -0.937 35.150 1.00 54.19 91 PHE A CA 1
ATOM 698 C C . PHE A 1 91 ? -15.139 -1.996 36.114 1.00 54.19 91 PHE A C 1
ATOM 700 O O . PHE A 1 91 ? -15.042 -3.188 35.848 1.00 54.19 91 PHE A O 1
ATOM 707 N N . GLN A 1 92 ? -15.767 -1.593 37.219 1.00 52.41 92 GLN A N 1
ATOM 708 C CA . GLN A 1 92 ? -16.062 -2.526 38.317 1.00 52.41 92 GLN A CA 1
ATOM 709 C C . GLN A 1 92 ? -17.517 -3.016 38.375 1.00 52.41 92 GLN A C 1
ATOM 711 O O . GLN A 1 92 ? -17.880 -3.735 39.305 1.00 52.41 92 GLN A O 1
ATOM 716 N N . LEU A 1 93 ? -18.368 -2.633 37.416 1.00 53.19 93 LEU A N 1
ATOM 717 C CA . LEU A 1 93 ? -19.797 -2.957 37.431 1.00 53.19 93 LEU A CA 1
ATOM 718 C C . LEU A 1 93 ? -20.195 -3.784 36.207 1.00 53.19 93 LEU A C 1
ATOM 720 O O . LEU A 1 93 ? -19.935 -3.397 35.070 1.00 53.19 93 LEU A O 1
ATOM 724 N N . THR A 1 94 ? -20.892 -4.894 36.446 1.00 53.06 94 THR A N 1
ATOM 725 C CA . THR A 1 94 ? -21.626 -5.644 35.424 1.00 53.06 94 THR A CA 1
ATOM 726 C C . THR A 1 94 ? -22.665 -4.713 34.788 1.00 53.06 94 THR A C 1
ATOM 728 O O . THR A 1 94 ? -23.665 -4.368 35.412 1.00 53.06 94 THR A O 1
ATOM 731 N N . GLY A 1 95 ? -22.396 -4.231 33.573 1.00 62.25 95 GLY A N 1
ATOM 732 C CA . GLY A 1 95 ? -23.208 -3.214 32.886 1.00 62.25 95 GLY A CA 1
ATOM 733 C C . GLY A 1 95 ? -22.499 -1.878 32.656 1.00 62.25 95 GLY A C 1
ATOM 734 O O . GLY A 1 95 ? -23.133 -0.921 32.212 1.00 62.25 95 GLY A O 1
ATOM 735 N N . SER A 1 96 ? -21.201 -1.793 32.947 1.00 84.25 96 SER A N 1
ATOM 736 C CA . SER A 1 96 ? -20.392 -0.668 32.504 1.00 84.25 96 SER A CA 1
ATOM 737 C C . SER A 1 96 ? -20.231 -0.630 30.983 1.00 84.25 96 SER A C 1
ATOM 739 O O . SER A 1 96 ? -20.363 -1.651 30.307 1.00 84.25 96 SER A O 1
ATOM 741 N N . ASP A 1 97 ? -19.912 0.548 30.443 1.00 88.06 97 ASP A N 1
ATOM 742 C CA . ASP A 1 97 ? -19.709 0.729 29.000 1.00 88.06 97 ASP A CA 1
ATOM 743 C C . ASP A 1 97 ? -18.596 -0.186 28.461 1.00 88.06 97 ASP A C 1
ATOM 745 O O . ASP A 1 97 ? -18.758 -0.773 27.396 1.00 88.06 97 ASP A O 1
ATOM 749 N N . PHE A 1 98 ? -17.521 -0.402 29.231 1.00 89.81 98 PHE A N 1
ATOM 750 C CA . PHE A 1 98 ? -16.470 -1.353 28.858 1.00 89.81 98 PHE A CA 1
ATOM 751 C C . PHE A 1 98 ? -17.006 -2.783 28.708 1.00 89.81 98 PHE A C 1
ATOM 753 O O . PHE A 1 98 ? -16.767 -3.420 27.687 1.00 89.81 98 PHE A O 1
ATOM 760 N N . LYS A 1 99 ? -17.792 -3.274 29.677 1.00 90.06 99 LYS A N 1
ATOM 761 C CA . LYS A 1 99 ? -18.372 -4.625 29.608 1.00 90.06 99 LYS A CA 1
ATOM 762 C C . LYS A 1 99 ? -19.368 -4.793 28.461 1.00 90.06 99 LYS A C 1
ATOM 764 O O . LYS A 1 99 ? -19.498 -5.889 27.928 1.00 90.06 99 LYS A O 1
ATOM 769 N N . LYS A 1 100 ? -20.043 -3.721 28.041 1.00 92.75 100 LYS A N 1
ATOM 770 C CA . LYS A 1 100 ? -20.890 -3.737 26.837 1.00 92.75 100 LYS A CA 1
ATOM 771 C C . LYS A 1 100 ? -20.058 -3.856 25.559 1.00 92.75 100 LYS A C 1
ATOM 773 O O . LYS A 1 100 ? -20.425 -4.617 24.672 1.00 92.75 100 LYS A O 1
ATOM 778 N N . ILE A 1 101 ? -18.932 -3.143 25.484 1.00 93.94 101 ILE A N 1
ATOM 779 C CA . ILE A 1 101 ? -18.000 -3.217 24.350 1.00 93.94 101 ILE A CA 1
ATOM 780 C C . ILE A 1 101 ? -17.361 -4.609 24.266 1.00 93.94 101 ILE A C 1
ATOM 782 O O . ILE A 1 101 ? -17.376 -5.210 23.199 1.00 93.94 101 ILE A O 1
ATOM 786 N N . GLU A 1 102 ? -16.867 -5.149 25.381 1.00 93.44 102 GLU A N 1
ATOM 787 C CA . GLU A 1 102 ? -16.297 -6.505 25.463 1.00 93.44 102 GLU A CA 1
ATOM 788 C C . GLU A 1 102 ? -17.302 -7.563 24.973 1.00 93.44 102 GLU A C 1
ATOM 790 O O . GLU A 1 102 ? -16.997 -8.346 24.076 1.00 93.44 102 GLU A O 1
ATOM 795 N N . LYS A 1 103 ? -18.553 -7.514 25.455 1.00 94.50 103 LYS A N 1
ATOM 796 C CA . LYS A 1 103 ? -19.610 -8.429 24.993 1.00 94.50 103 LYS A CA 1
ATOM 797 C C . LYS A 1 103 ? -19.961 -8.259 23.518 1.00 94.50 103 LYS A C 1
ATOM 799 O O . LYS A 1 103 ? -20.274 -9.248 22.862 1.00 94.50 103 LYS A O 1
ATOM 804 N N . MET A 1 104 ? -19.915 -7.037 22.988 1.00 96.75 104 MET A N 1
ATOM 805 C CA . MET A 1 104 ? -20.088 -6.803 21.552 1.00 96.75 104 MET A CA 1
ATOM 806 C C . MET A 1 104 ? -18.956 -7.436 20.742 1.00 96.75 104 MET A C 1
ATOM 808 O O . MET A 1 104 ? -19.242 -8.053 19.721 1.00 96.75 104 MET A O 1
ATOM 812 N N . VAL A 1 105 ? -17.703 -7.344 21.196 1.00 96.56 105 VAL A N 1
ATOM 813 C CA . VAL A 1 105 ? -16.558 -7.997 20.541 1.00 96.56 105 VAL A CA 1
ATOM 814 C C . VAL A 1 105 ? -16.758 -9.514 20.473 1.00 96.56 105 VAL A C 1
ATOM 816 O O . VAL A 1 105 ? -16.632 -10.098 19.395 1.00 96.56 105 VAL A O 1
ATOM 819 N N . ASP A 1 106 ? -17.159 -10.149 21.574 1.00 96.00 106 ASP A N 1
ATOM 820 C CA . ASP A 1 106 ? -17.458 -11.587 21.591 1.00 96.00 106 ASP A CA 1
ATOM 821 C C . ASP A 1 106 ? -18.667 -11.949 20.718 1.00 96.00 106 ASP A C 1
ATOM 823 O O . ASP A 1 106 ? -18.640 -12.941 19.987 1.00 96.00 106 ASP A O 1
ATOM 827 N N . ALA A 1 107 ? -19.718 -11.125 20.733 1.00 97.19 107 ALA A N 1
ATOM 828 C CA . ALA A 1 107 ? -20.892 -11.337 19.895 1.00 97.19 107 ALA A CA 1
ATOM 829 C C . ALA A 1 107 ? -20.560 -11.236 18.398 1.00 97.19 107 ALA A C 1
ATOM 831 O O . ALA A 1 107 ? -21.082 -12.022 17.610 1.00 97.19 107 ALA A O 1
ATOM 832 N N . LEU A 1 108 ? -19.670 -10.321 17.997 1.00 97.06 108 LEU A N 1
ATOM 833 C CA . LEU A 1 108 ? -19.176 -10.217 16.620 1.00 97.06 108 LEU A CA 1
ATOM 834 C C . LEU A 1 108 ? -18.368 -11.450 16.219 1.00 97.06 108 LEU A C 1
ATOM 836 O O . LEU A 1 108 ? -18.548 -11.947 15.107 1.00 97.06 108 LEU A O 1
ATOM 840 N N . ARG A 1 109 ? -17.521 -11.964 17.122 1.00 96.81 109 ARG A N 1
ATOM 841 C CA . ARG A 1 109 ? -16.761 -13.197 16.880 1.00 96.81 109 ARG A CA 1
ATOM 842 C C . ARG A 1 109 ? -17.687 -14.382 16.628 1.00 96.81 109 ARG A C 1
ATOM 844 O O . ARG A 1 109 ? -17.480 -15.102 15.661 1.00 96.81 109 ARG A O 1
ATOM 851 N N . ILE A 1 110 ? -18.742 -14.535 17.430 1.00 96.75 110 ILE A N 1
ATOM 852 C CA . ILE A 1 110 ? -19.741 -15.598 17.235 1.00 96.75 110 ILE A CA 1
ATOM 853 C C . ILE A 1 110 ? -20.540 -15.365 15.946 1.00 96.75 110 ILE A C 1
ATOM 855 O O . ILE A 1 110 ? -20.682 -16.277 15.136 1.00 96.75 110 ILE A O 1
ATOM 859 N N . LYS A 1 111 ? -21.047 -14.144 15.728 1.00 95.38 111 LYS A N 1
ATOM 860 C CA . LYS A 1 111 ? -21.921 -13.815 14.592 1.00 95.38 111 LYS A CA 1
ATOM 861 C C . LYS A 1 111 ? -21.247 -14.043 13.238 1.00 95.38 111 LYS A C 1
ATOM 863 O O . LYS A 1 111 ? -21.908 -14.488 12.303 1.00 95.38 111 LYS A O 1
ATOM 868 N N . TYR A 1 112 ? -19.965 -13.709 13.128 1.00 94.56 112 TYR A N 1
ATOM 869 C CA . TYR A 1 112 ? -19.202 -13.809 11.882 1.00 94.56 112 TYR A CA 1
ATOM 870 C C . TYR A 1 112 ? -18.227 -14.994 11.851 1.00 94.56 112 TYR A C 1
ATOM 872 O O . TYR A 1 112 ? -17.395 -15.040 10.950 1.00 94.56 112 TYR A O 1
ATOM 880 N N . ASP A 1 113 ? -18.314 -15.921 12.814 1.00 95.25 113 ASP A N 1
ATOM 881 C CA . ASP A 1 113 ? -17.415 -17.082 12.939 1.00 95.25 113 ASP A CA 1
ATOM 882 C C . ASP A 1 113 ? -15.924 -16.689 12.861 1.00 95.25 113 ASP A C 1
ATOM 884 O O . ASP A 1 113 ? -15.126 -17.232 12.096 1.00 95.25 113 ASP A O 1
ATOM 888 N N . ILE A 1 114 ? -15.550 -15.649 13.612 1.00 95.31 114 ILE A N 1
ATOM 889 C CA . ILE A 1 114 ? -14.199 -15.085 13.585 1.00 95.31 114 ILE A CA 1
ATOM 890 C C . ILE A 1 114 ? -13.297 -15.901 14.503 1.00 95.31 114 ILE A C 1
ATOM 892 O O . ILE A 1 114 ? -13.470 -15.887 15.721 1.00 95.31 114 ILE A O 1
ATOM 896 N N . GLU A 1 115 ? -12.260 -16.504 13.927 1.00 94.81 115 GLU A N 1
ATOM 897 C CA . GLU A 1 115 ? -11.070 -16.937 14.661 1.00 94.81 115 GLU A CA 1
ATOM 898 C C . GLU A 1 115 ? -10.103 -15.747 14.812 1.00 94.81 115 GLU A C 1
ATOM 900 O O . GLU A 1 115 ? -9.495 -15.330 13.813 1.00 94.81 115 GLU A O 1
ATOM 905 N N . PRO A 1 116 ? -9.943 -15.172 16.021 1.00 94.69 116 PRO A N 1
ATOM 906 C CA . PRO A 1 116 ? -9.133 -13.976 16.205 1.00 94.69 116 PRO A CA 1
ATOM 907 C C . PRO A 1 116 ? -7.667 -14.217 15.834 1.00 94.69 116 PRO A C 1
ATOM 909 O O . PRO A 1 116 ? -7.081 -15.262 16.123 1.00 94.69 116 PRO A O 1
ATOM 912 N N . ARG A 1 117 ? -7.056 -13.235 15.170 1.00 94.56 117 ARG A N 1
ATOM 913 C CA . ARG A 1 117 ? -5.655 -13.290 14.740 1.00 94.56 117 ARG A CA 1
ATOM 914 C C . ARG A 1 117 ? -4.740 -12.741 15.824 1.00 94.56 117 ARG A C 1
ATOM 916 O O . ARG A 1 117 ? -4.992 -11.656 16.335 1.00 94.56 117 ARG A O 1
ATOM 923 N N . ASP A 1 118 ? -3.637 -13.430 16.106 1.00 94.25 118 ASP A N 1
ATOM 924 C CA . ASP A 1 118 ? -2.617 -12.952 17.048 1.00 94.25 118 ASP A CA 1
ATOM 925 C C . ASP A 1 118 ? -2.145 -11.536 16.679 1.00 94.25 118 ASP A C 1
ATOM 927 O O . ASP A 1 118 ? -1.493 -11.332 15.652 1.00 94.25 118 ASP A O 1
ATOM 931 N N . HIS A 1 119 ? -2.458 -10.562 17.532 1.00 92.62 119 HIS A N 1
ATOM 932 C CA . HIS A 1 119 ? -2.182 -9.149 17.294 1.00 92.62 119 HIS A CA 1
ATOM 933 C C . HIS A 1 119 ? -0.683 -8.813 17.246 1.00 92.62 119 HIS A C 1
ATOM 935 O O . HIS A 1 119 ? -0.304 -7.796 16.664 1.00 92.62 119 HIS A O 1
ATOM 941 N N . MET A 1 120 ? 0.181 -9.667 17.805 1.00 91.94 120 MET A N 1
ATOM 942 C CA . MET A 1 120 ? 1.631 -9.454 17.834 1.00 91.94 120 MET A CA 1
ATOM 943 C C . MET A 1 120 ? 2.338 -9.975 16.583 1.00 91.94 120 MET A C 1
ATOM 945 O O . MET A 1 120 ? 3.427 -9.495 16.244 1.00 91.94 120 MET A O 1
ATOM 949 N N . ASN A 1 121 ? 1.734 -10.939 15.889 1.00 91.06 121 ASN A N 1
ATOM 950 C CA . ASN A 1 121 ? 2.349 -11.619 14.749 1.00 91.06 121 ASN A CA 1
ATOM 951 C C . ASN A 1 121 ? 1.611 -11.371 13.432 1.00 91.06 121 ASN A C 1
ATOM 953 O O . ASN A 1 121 ? 2.250 -11.272 12.382 1.00 91.06 121 ASN A O 1
ATOM 957 N N . PHE A 1 122 ? 0.285 -11.251 13.468 1.00 92.50 122 PHE A N 1
ATOM 958 C CA . PHE A 1 122 ? -0.511 -11.029 12.273 1.00 92.50 122 PHE A CA 1
ATOM 959 C C . PHE A 1 122 ? -0.393 -9.577 11.798 1.00 92.50 122 PHE A C 1
ATOM 961 O O . PHE A 1 122 ? -0.600 -8.621 12.547 1.00 92.50 122 PHE A O 1
ATOM 968 N N . ARG A 1 123 ? -0.071 -9.419 10.513 1.00 94.19 123 ARG A N 1
ATOM 969 C CA . ARG A 1 123 ? 0.065 -8.124 9.844 1.00 94.19 123 ARG A CA 1
ATOM 970 C C . ARG A 1 123 ? -1.076 -7.983 8.837 1.00 94.19 123 ARG A C 1
ATOM 972 O O . ARG A 1 123 ? -1.158 -8.790 7.906 1.00 94.19 123 ARG A O 1
ATOM 979 N N . PRO A 1 124 ? -1.982 -7.011 9.021 1.00 90.38 124 PRO A N 1
ATOM 980 C CA . PRO A 1 124 ? -3.092 -6.829 8.105 1.00 90.38 124 PRO A CA 1
ATOM 981 C C . PRO A 1 124 ? -2.603 -6.578 6.681 1.00 90.38 124 PRO A C 1
ATOM 983 O O . PRO A 1 124 ? -1.647 -5.839 6.465 1.00 90.38 124 PRO A O 1
ATOM 986 N N . LEU A 1 125 ? -3.285 -7.198 5.714 1.00 91.75 125 LEU A N 1
ATOM 987 C CA . LEU A 1 125 ? -3.016 -7.053 4.278 1.00 91.75 125 LEU A CA 1
ATOM 988 C C . LEU A 1 125 ? -1.606 -7.496 3.843 1.00 91.75 125 LEU A C 1
ATOM 990 O O . LEU A 1 125 ? -1.214 -7.221 2.712 1.00 91.75 125 LEU A O 1
ATOM 994 N N . GLN A 1 126 ? -0.858 -8.206 4.698 1.00 95.19 126 GLN A N 1
ATOM 995 C CA . GLN A 1 126 ? 0.432 -8.796 4.344 1.00 95.19 126 GLN A CA 1
ATOM 996 C C . GLN A 1 126 ? 0.255 -9.761 3.157 1.00 95.19 126 GLN A C 1
ATOM 998 O O . GLN A 1 126 ? -0.484 -10.748 3.279 1.00 95.19 126 GLN A O 1
ATOM 1003 N N . PRO A 1 127 ? 0.934 -9.531 2.018 1.00 93.75 127 PRO A N 1
ATOM 1004 C CA . PRO A 1 127 ? 0.904 -10.445 0.884 1.00 93.75 127 PRO A CA 1
ATOM 1005 C C . PRO A 1 127 ? 1.360 -11.846 1.270 1.00 93.75 127 PRO A C 1
ATOM 1007 O O . PRO A 1 127 ? 2.281 -12.014 2.071 1.00 93.75 127 PRO A O 1
ATOM 1010 N N . GLY A 1 128 ? 0.657 -12.861 0.766 1.00 91.50 128 GLY A N 1
ATOM 1011 C CA . GLY A 1 128 ? 0.899 -14.254 1.146 1.00 91.50 128 GLY A CA 1
ATOM 1012 C C . GLY A 1 128 ? 0.666 -14.558 2.637 1.00 91.50 128 GLY A C 1
ATOM 1013 O O . GLY A 1 128 ? 1.026 -15.645 3.087 1.00 91.50 128 GLY A O 1
ATOM 1014 N N . ARG A 1 129 ? 0.063 -13.619 3.391 1.00 89.50 129 ARG A N 1
ATOM 1015 C CA . ARG A 1 129 ? -0.252 -13.655 4.836 1.00 89.50 129 ARG A CA 1
ATOM 1016 C C . ARG A 1 129 ? 0.944 -13.771 5.783 1.00 89.50 129 ARG A C 1
ATOM 1018 O O . ARG A 1 129 ? 0.752 -13.810 6.994 1.00 89.50 129 ARG A O 1
ATOM 1025 N N . GLU A 1 130 ? 2.164 -13.794 5.261 1.00 92.69 130 GLU A N 1
ATOM 1026 C CA . GLU A 1 130 ? 3.385 -13.994 6.036 1.00 92.69 130 GLU A CA 1
ATOM 1027 C C . GLU A 1 130 ? 4.540 -13.191 5.437 1.00 92.69 130 GLU A C 1
ATOM 1029 O O . GLU A 1 130 ? 4.631 -13.001 4.222 1.00 92.69 130 GLU A O 1
ATOM 1034 N N . VAL A 1 131 ? 5.447 -12.747 6.304 1.00 95.88 131 VAL A N 1
ATOM 1035 C CA . VAL A 1 131 ? 6.707 -12.123 5.890 1.00 95.88 131 VAL A CA 1
ATOM 1036 C C . VAL A 1 131 ? 7.698 -13.227 5.531 1.00 95.88 131 VAL A C 1
ATOM 1038 O O . VAL A 1 131 ? 7.804 -14.226 6.246 1.00 95.88 131 VAL A O 1
ATOM 1041 N N . LEU A 1 132 ? 8.442 -13.054 4.440 1.00 96.88 132 LEU A N 1
ATOM 1042 C CA . LEU A 1 132 ? 9.520 -13.974 4.089 1.00 96.88 132 LEU A CA 1
ATOM 1043 C C . LEU A 1 132 ? 10.604 -14.021 5.182 1.00 96.88 132 LEU A C 1
ATOM 1045 O O . LEU A 1 132 ? 10.863 -13.011 5.843 1.00 96.88 132 LEU A O 1
ATOM 1049 N N . PRO A 1 133 ? 11.246 -15.185 5.390 1.00 95.19 133 PRO A N 1
ATOM 1050 C CA . PRO A 1 133 ? 12.242 -15.351 6.440 1.00 95.19 133 PRO A CA 1
ATOM 1051 C C . PRO A 1 133 ? 13.504 -14.528 6.158 1.00 95.19 133 PRO A C 1
ATOM 1053 O O . PRO A 1 133 ? 13.889 -14.331 5.008 1.00 95.19 133 PRO A O 1
ATOM 1056 N N . GLY A 1 134 ? 14.172 -14.088 7.224 1.00 95.06 134 GLY A N 1
ATOM 1057 C CA . GLY A 1 134 ? 15.429 -13.341 7.162 1.00 95.06 134 GLY A CA 1
ATOM 1058 C C . GLY A 1 134 ? 15.543 -12.344 8.312 1.00 95.06 134 GLY A C 1
ATOM 1059 O O . GLY A 1 134 ? 14.585 -11.638 8.640 1.00 95.06 134 GLY A O 1
ATOM 1060 N N . ASN A 1 135 ? 16.718 -12.285 8.932 1.00 94.69 135 ASN A N 1
ATOM 1061 C CA . ASN A 1 135 ? 17.016 -11.381 10.041 1.00 94.69 135 ASN A CA 1
ATOM 1062 C C . ASN A 1 135 ? 17.245 -9.948 9.550 1.00 94.69 135 ASN A C 1
ATOM 1064 O O . ASN A 1 135 ? 16.977 -8.995 10.277 1.00 94.69 135 ASN A O 1
ATOM 1068 N N . THR A 1 136 ? 17.705 -9.788 8.309 1.00 94.38 136 THR A N 1
ATOM 1069 C CA . THR A 1 136 ? 17.949 -8.485 7.679 1.00 94.38 136 THR A CA 1
ATOM 1070 C C . THR A 1 136 ? 17.019 -8.264 6.491 1.00 94.38 136 THR A C 1
ATOM 1072 O O . THR A 1 136 ? 16.450 -9.210 5.943 1.00 94.38 136 THR A O 1
ATOM 1075 N N . ALA A 1 137 ? 16.860 -7.006 6.078 1.00 93.81 137 ALA A N 1
ATOM 1076 C CA . ALA A 1 137 ?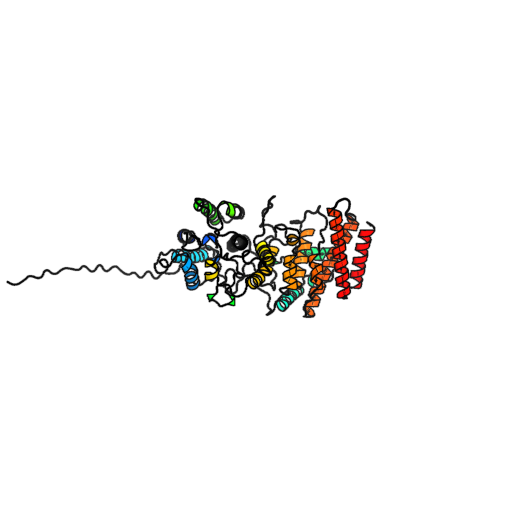 16.109 -6.686 4.870 1.00 93.81 137 ALA A CA 1
ATOM 1077 C C . ALA A 1 137 ? 16.714 -7.349 3.624 1.00 93.81 137 ALA A C 1
ATOM 1079 O O . ALA A 1 137 ? 15.981 -7.978 2.871 1.00 93.81 137 ALA A O 1
ATOM 1080 N N . ALA A 1 138 ? 18.044 -7.336 3.487 1.00 94.12 138 ALA A N 1
ATOM 1081 C CA . ALA A 1 138 ? 18.747 -7.984 2.382 1.00 94.12 138 ALA A CA 1
ATOM 1082 C C . ALA A 1 138 ? 18.508 -9.507 2.319 1.00 94.12 138 ALA A C 1
ATOM 1084 O O . ALA A 1 138 ? 18.317 -10.060 1.237 1.00 94.12 138 ALA A O 1
ATOM 1085 N N . GLU A 1 139 ? 18.476 -10.201 3.466 1.00 96.44 139 GLU A N 1
ATOM 1086 C CA . GLU A 1 139 ? 18.144 -11.635 3.511 1.00 96.44 139 GLU A CA 1
ATOM 1087 C C . GLU A 1 139 ? 16.705 -11.896 3.045 1.00 96.44 139 GLU A C 1
ATOM 1089 O O . GLU A 1 139 ? 16.462 -12.830 2.280 1.00 96.44 139 GLU A O 1
ATOM 1094 N N . ARG A 1 140 ? 15.758 -11.048 3.464 1.00 97.31 140 ARG A N 1
ATOM 1095 C CA . ARG A 1 140 ? 14.350 -11.153 3.061 1.00 97.31 140 ARG A CA 1
ATOM 1096 C C . ARG A 1 140 ? 14.120 -10.756 1.599 1.00 97.31 140 ARG A C 1
ATOM 1098 O O . ARG A 1 140 ? 13.259 -11.332 0.937 1.00 97.31 140 ARG A O 1
ATOM 1105 N N . ASP A 1 141 ? 14.888 -9.800 1.087 1.00 97.00 141 ASP A N 1
ATOM 1106 C CA . ASP A 1 141 ? 14.902 -9.403 -0.322 1.00 97.00 141 ASP A CA 1
ATOM 1107 C C . ASP A 1 141 ? 15.401 -10.544 -1.213 1.00 97.00 141 ASP A C 1
ATOM 1109 O O . ASP A 1 141 ? 14.746 -10.909 -2.190 1.00 97.00 141 ASP A O 1
ATOM 1113 N N . TYR A 1 142 ? 16.496 -11.196 -0.811 1.00 97.50 142 TYR A N 1
ATOM 1114 C CA . TYR A 1 142 ? 16.979 -12.401 -1.479 1.00 97.50 142 TYR A CA 1
ATOM 1115 C C . TYR A 1 142 ? 15.948 -13.535 -1.438 1.00 97.50 142 TYR A C 1
ATOM 1117 O O . TYR A 1 142 ? 15.682 -14.151 -2.470 1.00 97.50 142 TYR A O 1
ATOM 1125 N N . ALA A 1 143 ? 15.322 -13.785 -0.281 1.00 98.38 143 ALA A N 1
ATOM 1126 C CA . ALA A 1 143 ? 14.273 -14.797 -0.158 1.00 98.38 143 ALA A CA 1
ATOM 1127 C C . ALA A 1 143 ? 13.099 -14.536 -1.117 1.00 98.38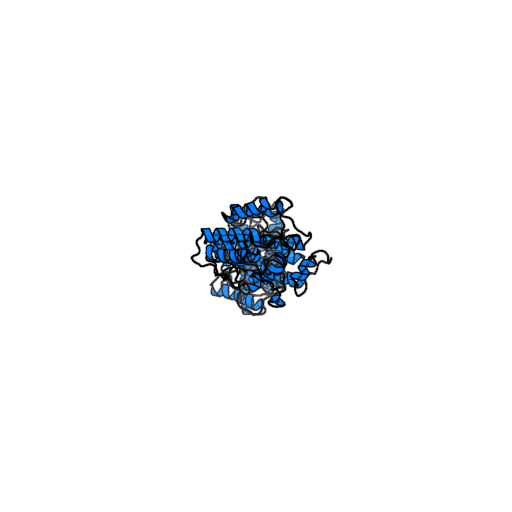 143 ALA A C 1
ATOM 1129 O O . ALA A 1 143 ? 12.519 -15.481 -1.651 1.00 98.38 143 ALA A O 1
ATOM 1130 N N . PHE A 1 144 ? 12.771 -13.266 -1.377 1.00 98.38 144 PHE A N 1
ATOM 1131 C CA . PHE A 1 144 ? 11.741 -12.901 -2.348 1.00 98.38 144 PHE A CA 1
ATOM 1132 C C . PHE A 1 144 ? 12.173 -13.220 -3.777 1.00 98.38 144 PHE A C 1
ATOM 1134 O O . PHE A 1 144 ? 11.425 -13.866 -4.510 1.00 98.38 144 PHE A O 1
ATOM 1141 N N . GLY A 1 145 ? 13.403 -12.861 -4.150 1.00 98.06 145 GLY A N 1
ATOM 1142 C CA . GLY A 1 145 ? 13.977 -13.257 -5.435 1.00 98.06 145 GLY A CA 1
ATOM 1143 C C . GLY A 1 145 ? 13.974 -14.775 -5.635 1.00 98.06 145 GLY A C 1
ATOM 1144 O O . GLY A 1 145 ? 13.559 -15.259 -6.686 1.00 98.06 145 GLY A O 1
ATOM 1145 N N . GLN A 1 146 ? 14.365 -15.533 -4.607 1.00 98.50 146 GLN A N 1
ATOM 1146 C CA . GLN A 1 146 ? 14.367 -16.994 -4.652 1.00 98.50 146 GLN A CA 1
ATOM 1147 C C . GLN A 1 146 ? 12.952 -17.567 -4.794 1.00 98.50 146 GLN A C 1
ATOM 1149 O O . GLN A 1 146 ? 12.758 -18.481 -5.586 1.00 98.50 146 GLN A O 1
ATOM 1154 N N . GLN A 1 147 ? 11.948 -16.999 -4.114 1.00 98.31 147 GLN A N 1
ATOM 1155 C CA . GLN A 1 147 ? 10.549 -17.400 -4.293 1.00 98.31 147 GLN A CA 1
ATOM 1156 C C . GLN A 1 147 ? 10.095 -17.251 -5.754 1.00 98.31 147 GLN A C 1
ATOM 1158 O O . GLN A 1 147 ? 9.416 -18.141 -6.264 1.00 98.31 147 GLN A O 1
ATOM 1163 N N . LEU A 1 148 ? 10.468 -16.155 -6.431 1.00 98.38 148 LEU A N 1
ATOM 1164 C CA . LEU A 1 148 ? 10.137 -15.939 -7.847 1.00 98.38 148 LEU A CA 1
ATOM 1165 C C . LEU A 1 148 ? 10.798 -16.988 -8.758 1.00 98.38 148 LEU A C 1
ATOM 1167 O O . LEU A 1 148 ? 10.163 -17.491 -9.685 1.00 98.38 148 LEU A O 1
ATOM 1171 N N . VAL A 1 149 ? 12.049 -17.356 -8.470 1.00 98.31 149 VAL A N 1
ATOM 1172 C CA . VAL A 1 149 ? 12.761 -18.428 -9.184 1.00 98.31 149 VAL A CA 1
ATOM 1173 C C . VAL A 1 149 ? 12.101 -19.787 -8.936 1.00 98.31 149 VAL A C 1
ATOM 1175 O O . VAL A 1 149 ? 11.817 -20.516 -9.884 1.00 98.31 149 VAL A O 1
ATOM 1178 N N . ASP A 1 150 ? 11.807 -20.116 -7.678 1.00 98.25 150 ASP A N 1
ATOM 1179 C CA . ASP A 1 150 ? 11.254 -21.412 -7.272 1.00 98.25 150 ASP A CA 1
ATOM 1180 C C . ASP A 1 150 ? 9.847 -21.649 -7.834 1.00 98.25 150 ASP A C 1
ATOM 1182 O O . ASP A 1 150 ? 9.488 -22.783 -8.155 1.00 98.25 150 ASP A O 1
ATOM 1186 N N . MET A 1 151 ? 9.051 -20.585 -7.989 1.00 97.38 151 MET A N 1
ATOM 1187 C CA . MET A 1 151 ? 7.736 -20.671 -8.632 1.00 97.38 151 MET A CA 1
ATOM 1188 C C . MET A 1 151 ? 7.806 -20.734 -10.167 1.00 97.38 151 MET A C 1
ATOM 1190 O O . MET A 1 151 ? 6.763 -20.849 -10.809 1.00 97.38 151 MET A O 1
ATOM 1194 N N . GLY A 1 152 ? 9.001 -20.642 -10.760 1.00 97.62 152 GLY A N 1
ATOM 1195 C CA . GLY A 1 152 ? 9.189 -20.623 -12.210 1.00 97.62 152 GLY A CA 1
ATOM 1196 C C . GLY A 1 152 ? 8.622 -19.367 -12.870 1.00 97.62 152 GLY A C 1
ATOM 1197 O O . GLY A 1 152 ? 8.121 -19.436 -13.991 1.00 97.62 152 GLY A O 1
ATOM 1198 N N . PHE A 1 153 ? 8.641 -18.223 -12.174 1.00 98.12 153 PHE A N 1
ATOM 1199 C CA . PHE A 1 153 ? 8.221 -16.965 -12.778 1.00 98.12 153 PHE A CA 1
ATOM 1200 C C . PHE A 1 153 ? 9.235 -16.577 -13.855 1.00 98.12 153 PHE A C 1
ATOM 1202 O O . PHE A 1 153 ? 10.350 -16.177 -13.527 1.00 98.12 153 PHE A O 1
ATOM 1209 N N . ILE A 1 154 ? 8.845 -16.686 -15.130 1.00 97.69 154 ILE A N 1
ATOM 1210 C CA . ILE A 1 154 ? 9.762 -16.585 -16.282 1.00 97.69 154 ILE A CA 1
ATOM 1211 C C . ILE A 1 154 ? 10.617 -15.315 -16.272 1.00 97.69 154 ILE A C 1
ATOM 1213 O O . ILE A 1 154 ? 11.785 -15.343 -16.645 1.00 97.69 154 ILE A O 1
ATOM 1217 N N . PHE A 1 155 ? 10.090 -14.214 -15.733 1.00 96.50 155 PHE A N 1
ATOM 1218 C CA . PHE A 1 155 ? 10.825 -12.958 -15.606 1.00 96.50 155 PHE A CA 1
ATOM 1219 C C . PHE A 1 155 ? 12.062 -13.043 -14.702 1.00 96.50 155 PHE A C 1
ATOM 1221 O O . PHE A 1 155 ? 13.001 -12.269 -14.881 1.00 96.50 155 PHE A O 1
ATOM 1228 N N . ALA A 1 156 ? 12.052 -13.967 -13.740 1.00 97.44 156 ALA A N 1
ATOM 1229 C CA . ALA A 1 156 ? 13.136 -14.234 -12.803 1.00 97.44 156 ALA A CA 1
ATOM 1230 C C . ALA A 1 156 ? 14.046 -15.397 -13.238 1.00 97.44 156 ALA A C 1
ATOM 1232 O O . ALA A 1 156 ? 15.045 -15.648 -12.567 1.00 97.44 156 ALA A O 1
ATOM 1233 N N . THR A 1 157 ? 13.721 -16.118 -14.319 1.00 97.62 157 THR A N 1
ATOM 1234 C CA . THR A 1 157 ? 14.450 -17.334 -14.729 1.00 97.62 157 THR A CA 1
ATOM 1235 C C . THR A 1 157 ? 14.978 -17.304 -16.158 1.00 97.62 157 THR A C 1
ATOM 1237 O O . THR A 1 157 ? 15.946 -18.004 -16.447 1.00 97.62 157 THR A O 1
ATOM 1240 N N . GLU A 1 158 ? 14.378 -16.517 -17.050 1.00 98.00 158 GLU A N 1
ATOM 1241 C CA . GLU A 1 158 ? 14.701 -16.494 -18.479 1.00 98.00 158 GLU A CA 1
ATOM 1242 C C . GLU A 1 158 ? 14.994 -15.061 -18.954 1.00 98.00 158 GLU A C 1
ATOM 1244 O O . GLU A 1 158 ? 14.366 -14.114 -18.474 1.00 98.00 158 GLU A O 1
ATOM 1249 N N . PRO A 1 159 ? 15.967 -14.853 -19.860 1.00 98.12 159 PRO A N 1
ATOM 1250 C CA . PRO A 1 159 ? 16.250 -13.537 -20.417 1.00 98.12 159 PRO A CA 1
ATOM 1251 C C . PRO A 1 159 ? 15.236 -13.154 -21.507 1.00 98.12 159 PRO A C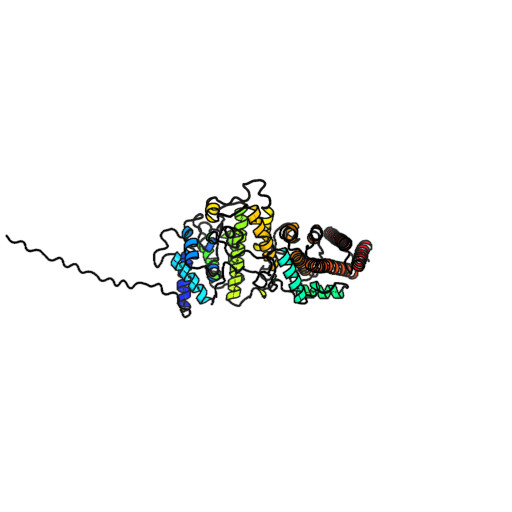 1
ATOM 1253 O O . PRO A 1 159 ? 14.879 -13.973 -22.347 1.00 98.12 159 PRO A O 1
ATOM 1256 N N . VAL A 1 160 ? 14.839 -11.880 -21.559 1.00 98.56 160 VAL A N 1
ATOM 1257 C CA . VAL A 1 160 ? 13.995 -11.340 -22.644 1.00 98.56 160 VAL A CA 1
ATOM 1258 C C . VAL A 1 160 ? 14.856 -11.021 -23.873 1.00 98.56 160 VAL A C 1
ATOM 1260 O O . VAL A 1 160 ? 15.526 -9.992 -23.889 1.00 98.56 160 VAL A O 1
ATOM 1263 N N . LEU A 1 161 ? 14.856 -11.860 -24.912 1.00 98.38 161 LEU A N 1
ATOM 1264 C CA . LEU A 1 161 ? 15.768 -11.725 -26.065 1.00 98.38 161 LEU A CA 1
ATOM 1265 C C . LEU A 1 161 ? 15.059 -11.454 -27.402 1.00 98.38 161 LEU A C 1
ATOM 1267 O O . LEU A 1 161 ? 15.702 -11.389 -28.452 1.00 98.38 161 LEU A O 1
ATOM 1271 N N . SER A 1 162 ? 13.741 -11.285 -27.380 1.00 98.56 162 SER A N 1
ATOM 1272 C CA . SER A 1 162 ? 12.924 -11.008 -28.557 1.00 98.56 162 SER A CA 1
ATOM 1273 C C . SER A 1 162 ? 11.598 -10.347 -28.178 1.00 98.56 162 SER A C 1
ATOM 1275 O O . SER A 1 162 ? 11.185 -10.372 -27.018 1.00 98.56 162 SER A O 1
ATOM 1277 N N . LEU A 1 163 ? 10.897 -9.775 -29.164 1.00 98.44 163 LEU A N 1
ATOM 1278 C CA . LEU A 1 163 ? 9.545 -9.242 -28.956 1.00 98.44 163 LEU A CA 1
ATOM 1279 C C . LEU A 1 163 ? 8.558 -10.336 -28.506 1.00 98.44 163 LEU A C 1
ATOM 1281 O O . LEU A 1 163 ? 7.666 -10.058 -27.709 1.00 98.44 163 LEU A O 1
ATOM 1285 N N . GLU A 1 164 ? 8.730 -11.575 -28.979 1.00 98.50 164 GLU A N 1
ATOM 1286 C CA . GLU A 1 164 ? 7.926 -12.720 -28.534 1.00 98.50 164 GLU A CA 1
ATOM 1287 C C . GLU A 1 164 ? 8.137 -12.989 -27.037 1.00 98.50 164 GLU A C 1
ATOM 1289 O O . GLU A 1 164 ? 7.158 -13.098 -26.296 1.00 98.50 164 GLU A O 1
ATOM 1294 N N . ASP A 1 165 ? 9.391 -12.972 -26.569 1.00 98.50 165 ASP A N 1
ATOM 1295 C CA . ASP A 1 165 ? 9.706 -13.093 -25.139 1.00 98.50 165 ASP A CA 1
ATOM 1296 C C . ASP A 1 165 ? 9.114 -11.919 -24.349 1.00 98.50 165 ASP A C 1
ATOM 1298 O O . ASP A 1 165 ? 8.498 -12.119 -23.306 1.00 98.50 165 ASP A O 1
ATOM 1302 N N . ALA A 1 166 ? 9.243 -10.685 -24.849 1.00 98.50 166 ALA A N 1
ATOM 1303 C CA . ALA A 1 166 ? 8.702 -9.498 -24.185 1.00 98.50 166 ALA A CA 1
ATOM 1304 C C . ALA A 1 166 ? 7.177 -9.590 -23.997 1.00 98.50 166 ALA A C 1
ATOM 1306 O O . ALA A 1 166 ? 6.664 -9.271 -22.923 1.00 98.50 166 ALA A O 1
ATOM 1307 N N . ILE A 1 167 ? 6.457 -10.082 -25.010 1.00 98.31 167 ILE A N 1
ATOM 1308 C CA . ILE A 1 167 ? 5.014 -10.348 -24.948 1.00 98.31 167 ILE A CA 1
ATOM 1309 C C . ILE A 1 167 ? 4.703 -11.433 -23.910 1.00 98.31 167 ILE A C 1
ATOM 1311 O O . ILE A 1 167 ? 3.840 -11.222 -23.058 1.00 98.31 167 ILE A O 1
ATOM 1315 N N . ALA A 1 168 ? 5.425 -12.557 -23.927 1.00 98.38 168 ALA A N 1
ATOM 1316 C CA . ALA A 1 168 ? 5.222 -13.638 -22.963 1.00 98.38 168 ALA A CA 1
ATOM 1317 C C . ALA A 1 168 ? 5.472 -13.174 -21.516 1.00 98.38 168 ALA A C 1
ATOM 1319 O O . ALA A 1 168 ? 4.691 -13.471 -20.611 1.00 98.38 168 ALA A O 1
ATOM 1320 N N . HIS A 1 169 ? 6.528 -12.390 -21.299 1.00 98.25 169 HIS A N 1
ATOM 1321 C CA . HIS A 1 169 ? 6.882 -11.813 -20.006 1.00 98.25 169 HIS A CA 1
ATOM 1322 C C . HIS A 1 169 ? 5.844 -10.793 -19.523 1.00 98.25 169 HIS A C 1
ATOM 1324 O O . HIS A 1 169 ? 5.455 -10.829 -18.354 1.00 98.25 169 HIS A O 1
ATOM 1330 N N . ARG A 1 170 ? 5.347 -9.918 -20.407 1.00 97.25 170 ARG A N 1
ATOM 1331 C CA . ARG A 1 170 ? 4.229 -9.007 -20.116 1.00 97.25 170 ARG A CA 1
ATOM 1332 C C . ARG A 1 170 ? 2.992 -9.781 -19.666 1.00 97.25 170 ARG A C 1
ATOM 1334 O O . ARG A 1 170 ? 2.400 -9.434 -18.647 1.00 97.25 170 ARG A O 1
ATOM 1341 N N . ASP A 1 171 ? 2.619 -10.833 -20.388 1.00 97.62 171 ASP A N 1
ATOM 1342 C CA . ASP A 1 171 ? 1.436 -11.633 -20.062 1.00 97.62 171 ASP A CA 1
ATOM 1343 C C . ASP A 1 171 ? 1.613 -12.376 -18.729 1.00 97.62 171 ASP A C 1
ATOM 1345 O O . ASP A 1 171 ? 0.686 -12.424 -17.919 1.00 97.62 171 ASP A O 1
ATOM 1349 N N . ALA A 1 172 ? 2.823 -12.870 -18.440 1.00 97.56 172 ALA A N 1
ATOM 1350 C CA . ALA A 1 172 ? 3.155 -13.454 -17.142 1.00 97.56 172 ALA A CA 1
ATOM 1351 C C . ALA A 1 172 ? 3.033 -12.435 -15.998 1.00 97.56 172 ALA A C 1
ATOM 1353 O O . ALA A 1 172 ? 2.504 -12.768 -14.938 1.00 97.56 172 ALA A O 1
ATOM 1354 N N . TRP A 1 173 ? 3.474 -11.190 -16.204 1.00 96.44 173 TRP A N 1
ATOM 1355 C CA . TRP A 1 173 ? 3.264 -10.106 -15.244 1.00 96.44 173 TRP A CA 1
ATOM 1356 C C . TRP A 1 173 ? 1.779 -9.816 -15.030 1.00 96.44 173 TRP A C 1
ATOM 1358 O O . TRP A 1 173 ? 1.344 -9.751 -13.885 1.00 96.44 173 TRP A O 1
ATOM 1368 N N . LEU A 1 174 ? 1.002 -9.648 -16.106 1.00 93.81 174 LEU A N 1
ATOM 1369 C CA . LEU A 1 174 ? -0.442 -9.383 -16.044 1.00 93.81 174 LEU A CA 1
ATOM 1370 C C . LEU A 1 174 ? -1.214 -10.508 -15.346 1.00 93.81 174 LEU A C 1
ATOM 1372 O O . LEU A 1 174 ? -2.137 -10.218 -14.589 1.00 93.81 174 LEU A O 1
ATOM 1376 N N . GLY A 1 175 ? -0.795 -11.762 -15.523 1.00 93.38 175 GLY A N 1
ATOM 1377 C CA . GLY A 1 175 ? -1.365 -12.916 -14.825 1.00 93.38 175 GLY A CA 1
ATOM 1378 C C . GLY A 1 175 ? -0.908 -13.086 -13.371 1.00 93.38 175 GLY A C 1
ATOM 1379 O O . GLY A 1 175 ? -1.495 -13.885 -12.639 1.00 93.38 175 GLY A O 1
ATOM 1380 N N . LEU A 1 176 ? 0.129 -12.367 -12.929 1.00 93.69 176 LEU A N 1
ATOM 1381 C CA . LEU A 1 176 ? 0.662 -12.478 -11.577 1.00 93.69 176 LEU A CA 1
ATOM 1382 C C . LEU A 1 176 ? -0.140 -11.623 -10.596 1.00 93.69 176 LEU A C 1
ATOM 1384 O O . LEU A 1 176 ? -0.270 -10.408 -10.741 1.00 93.69 176 LEU A O 1
ATOM 1388 N N . ASN A 1 177 ? -0.596 -12.256 -9.520 1.00 91.50 177 ASN A N 1
ATOM 1389 C CA . ASN A 1 177 ? -1.241 -11.566 -8.418 1.00 91.50 177 ASN A CA 1
ATOM 1390 C C . ASN A 1 177 ? -0.238 -11.289 -7.285 1.00 91.50 177 ASN A C 1
ATOM 1392 O O . ASN A 1 177 ? 0.112 -12.204 -6.539 1.00 91.50 177 ASN A O 1
ATOM 1396 N N . PRO A 1 178 ? 0.223 -10.044 -7.080 1.00 92.88 178 PRO A N 1
ATOM 1397 C CA . PRO A 1 178 ? 1.230 -9.774 -6.059 1.00 92.88 178 PRO A CA 1
ATOM 1398 C C . PRO A 1 178 ? 0.703 -9.943 -4.629 1.00 92.88 178 PRO A C 1
ATOM 1400 O O . PRO A 1 178 ? 1.503 -10.138 -3.721 1.00 92.88 178 PRO A O 1
ATOM 1403 N N . ARG A 1 179 ? -0.621 -9.951 -4.401 1.00 91.19 179 ARG A N 1
ATOM 1404 C CA . ARG A 1 179 ? -1.196 -10.188 -3.063 1.00 91.19 179 ARG A CA 1
ATOM 1405 C C . ARG A 1 179 ? -1.058 -11.637 -2.596 1.00 91.19 179 ARG A C 1
ATOM 1407 O O . ARG A 1 179 ? -1.132 -11.897 -1.394 1.00 91.19 179 ARG A O 1
ATOM 1414 N N . THR A 1 180 ? -0.852 -12.585 -3.512 1.00 91.69 180 THR A N 1
ATOM 1415 C CA . THR A 1 180 ? -0.638 -14.000 -3.162 1.00 91.69 180 THR A CA 1
ATOM 1416 C C . THR A 1 180 ? 0.821 -14.317 -2.847 1.00 91.69 180 THR A C 1
ATOM 1418 O O . THR A 1 180 ? 1.097 -15.353 -2.250 1.00 91.69 180 THR A O 1
ATOM 1421 N N . LEU A 1 181 ? 1.760 -13.461 -3.254 1.00 94.88 181 LEU A N 1
ATOM 1422 C CA . LEU A 1 181 ? 3.188 -13.676 -3.039 1.00 94.88 181 LEU A CA 1
ATOM 1423 C C . LEU A 1 181 ? 3.560 -13.304 -1.611 1.00 94.88 181 LEU A C 1
ATOM 1425 O O . LEU A 1 181 ? 3.201 -12.224 -1.158 1.00 94.88 181 LEU A O 1
ATOM 1429 N N . LYS A 1 182 ? 4.330 -14.144 -0.915 1.00 97.06 182 LYS A N 1
ATOM 1430 C CA . LYS A 1 182 ? 4.979 -13.677 0.315 1.00 97.06 182 LYS A CA 1
ATOM 1431 C C . LYS A 1 182 ? 6.054 -12.669 -0.074 1.00 97.06 182 LYS A C 1
ATOM 1433 O O . LYS A 1 182 ? 6.736 -12.859 -1.082 1.00 97.06 182 LYS A O 1
ATOM 1438 N N . ILE A 1 183 ? 6.199 -11.613 0.717 1.00 97.50 183 ILE A N 1
ATOM 1439 C CA . ILE A 1 183 ? 7.204 -10.566 0.500 1.00 97.50 183 ILE A CA 1
ATOM 1440 C C . ILE A 1 183 ? 8.073 -10.396 1.744 1.00 97.50 183 ILE A C 1
ATOM 1442 O O . ILE A 1 183 ? 7.688 -10.762 2.855 1.00 97.50 183 ILE A O 1
ATOM 1446 N N . GLY A 1 184 ? 9.264 -9.842 1.553 1.00 97.19 184 GLY A N 1
ATOM 1447 C CA . GLY A 1 184 ? 10.243 -9.590 2.603 1.00 97.19 184 GLY A CA 1
ATOM 1448 C C . GLY A 1 184 ? 10.000 -8.324 3.422 1.00 97.19 184 GLY A C 1
ATOM 1449 O O . GLY A 1 184 ? 10.624 -8.152 4.468 1.00 97.19 184 GLY A O 1
ATOM 1450 N N . ILE A 1 185 ? 9.101 -7.450 2.971 1.00 97.00 185 ILE A N 1
ATOM 1451 C CA . ILE A 1 185 ? 8.745 -6.212 3.668 1.00 97.00 185 ILE A CA 1
ATOM 1452 C C . ILE A 1 185 ? 7.677 -6.532 4.728 1.00 97.00 185 ILE A C 1
ATOM 1454 O O . ILE A 1 185 ? 6.575 -6.963 4.367 1.00 97.00 185 ILE A O 1
ATOM 1458 N N . PRO A 1 186 ? 7.966 -6.341 6.029 1.00 96.25 186 PRO A N 1
ATOM 1459 C CA . PRO A 1 186 ? 6.972 -6.524 7.078 1.00 96.25 186 PRO A CA 1
ATOM 1460 C C . PRO A 1 186 ? 6.008 -5.334 7.115 1.00 96.25 186 PRO A C 1
ATOM 1462 O O . PRO A 1 186 ? 6.421 -4.208 7.380 1.00 96.25 186 PRO A O 1
ATOM 1465 N N . PHE A 1 187 ? 4.715 -5.570 6.896 1.00 96.94 187 PHE A N 1
ATOM 1466 C CA . PHE A 1 187 ? 3.700 -4.516 7.019 1.00 96.94 187 PHE A CA 1
ATOM 1467 C C . PHE A 1 187 ? 3.446 -4.136 8.473 1.00 96.94 187 PHE A C 1
ATOM 1469 O O . PHE A 1 187 ? 3.566 -4.980 9.353 1.00 96.94 187 PHE A O 1
ATOM 1476 N N . ASN A 1 188 ? 3.070 -2.892 8.764 1.00 96.50 188 ASN A N 1
ATOM 1477 C CA . ASN A 1 188 ? 2.799 -2.471 10.141 1.00 96.50 188 ASN A CA 1
ATOM 1478 C C . ASN A 1 188 ? 1.680 -3.304 10.790 1.00 96.50 188 ASN A C 1
ATOM 1480 O O . ASN A 1 188 ? 0.731 -3.726 10.122 1.00 96.50 188 ASN A O 1
ATOM 1484 N N . ARG A 1 189 ? 1.802 -3.563 12.099 1.00 95.81 189 ARG A N 1
ATOM 1485 C CA . ARG A 1 189 ? 0.764 -4.266 12.869 1.00 95.81 189 ARG A CA 1
ATOM 1486 C C . ARG A 1 189 ? -0.482 -3.402 12.969 1.00 95.81 189 ARG A C 1
ATOM 1488 O O . ARG A 1 189 ? -0.398 -2.182 12.863 1.00 95.81 189 ARG A O 1
ATOM 1495 N N . TRP A 1 190 ? -1.635 -4.025 13.211 1.00 96.06 190 TRP A N 1
ATOM 1496 C CA . TRP A 1 190 ? -2.882 -3.271 13.356 1.00 96.06 190 TRP A CA 1
ATOM 1497 C C . TRP A 1 190 ? -2.791 -2.226 14.465 1.00 96.06 190 TRP A C 1
ATOM 1499 O O . TRP A 1 190 ? -3.155 -1.070 14.270 1.00 96.06 190 TRP A O 1
ATOM 1509 N N . SER A 1 191 ? -2.251 -2.628 15.611 1.00 94.94 191 SER A N 1
ATOM 1510 C CA . SER A 1 191 ? -2.012 -1.725 16.717 1.00 94.94 191 SER A CA 1
ATOM 1511 C C . SER A 1 191 ? -0.744 -2.097 17.463 1.00 94.94 191 SER A C 1
ATOM 1513 O O . SER A 1 191 ? -0.488 -3.278 17.689 1.00 94.94 191 SER A O 1
ATOM 1515 N N . GLU A 1 192 ? 0.006 -1.081 17.870 1.00 93.50 192 GLU A N 1
ATOM 1516 C CA . GLU A 1 192 ? 1.182 -1.224 18.723 1.00 93.50 192 GLU A CA 1
ATOM 1517 C C . GLU A 1 192 ? 0.846 -0.822 20.169 1.00 93.50 192 GLU A C 1
ATOM 1519 O O . GLU A 1 192 ? -0.107 -0.079 20.433 1.00 93.50 192 GLU A O 1
ATOM 1524 N N . ASP A 1 193 ? 1.587 -1.379 21.129 1.00 91.06 193 ASP A N 1
ATOM 1525 C CA . ASP A 1 193 ? 1.364 -1.126 22.552 1.00 91.06 193 ASP A CA 1
ATOM 1526 C C . ASP A 1 193 ? 2.679 -1.176 23.352 1.00 91.06 193 ASP A C 1
ATOM 1528 O O . ASP A 1 193 ? 3.253 -2.258 23.536 1.00 91.06 193 ASP A O 1
ATOM 1532 N N . PRO A 1 194 ? 3.130 -0.035 23.915 1.00 90.50 194 PRO A N 1
ATOM 1533 C CA . PRO A 1 194 ? 4.341 0.049 24.731 1.00 90.50 194 PRO A CA 1
ATOM 1534 C C . PRO A 1 194 ? 4.396 -0.937 25.909 1.00 90.50 194 PRO A C 1
ATOM 1536 O O . PRO A 1 194 ? 5.476 -1.205 26.439 1.00 90.50 194 PRO A O 1
ATOM 1539 N N . HIS A 1 195 ? 3.257 -1.481 26.357 1.00 90.88 195 HIS A N 1
ATOM 1540 C CA . HIS A 1 195 ? 3.214 -2.494 27.414 1.00 90.88 195 HIS A CA 1
ATOM 1541 C C . HIS A 1 195 ? 3.991 -3.772 27.057 1.00 90.88 195 HIS A C 1
ATOM 1543 O O . HIS A 1 195 ? 4.481 -4.456 27.956 1.00 90.88 195 HIS A O 1
ATOM 1549 N N . HIS A 1 196 ? 4.153 -4.071 25.766 1.00 90.44 196 HIS A N 1
ATOM 1550 C CA . HIS A 1 196 ? 4.912 -5.229 25.289 1.00 90.44 196 HIS A CA 1
ATOM 1551 C C . HIS A 1 196 ? 6.409 -4.943 25.085 1.00 90.44 196 HIS A C 1
ATOM 1553 O O . HIS A 1 196 ? 7.155 -5.837 24.688 1.00 90.44 196 HIS A O 1
ATOM 1559 N N . GLY A 1 197 ? 6.873 -3.730 25.400 1.00 91.25 197 GLY A N 1
ATOM 1560 C CA . GLY A 1 197 ? 8.278 -3.334 25.340 1.00 91.25 197 GLY A CA 1
ATOM 1561 C C . GLY A 1 197 ? 8.509 -2.077 24.506 1.00 91.25 197 GLY A C 1
ATOM 1562 O O . GLY A 1 197 ? 7.635 -1.622 23.777 1.00 91.25 197 GLY A O 1
ATOM 1563 N N . GLU A 1 198 ? 9.721 -1.526 24.602 1.00 89.50 198 GLU A N 1
ATOM 1564 C CA . GLU A 1 198 ? 10.098 -0.272 23.933 1.00 89.50 198 GLU A CA 1
ATOM 1565 C C . GLU A 1 198 ? 9.932 -0.345 22.409 1.00 89.50 198 GLU A C 1
ATOM 1567 O O . GLU A 1 198 ? 9.422 0.585 21.807 1.00 89.50 198 GLU A O 1
ATOM 1572 N N . MET A 1 199 ? 10.226 -1.494 21.795 1.00 88.44 199 MET A N 1
ATOM 1573 C CA . MET A 1 199 ? 10.029 -1.720 20.355 1.00 88.44 199 MET A CA 1
ATOM 1574 C C . MET A 1 199 ? 8.565 -1.639 19.881 1.00 88.44 199 MET A C 1
ATOM 1576 O O . MET A 1 199 ? 8.323 -1.560 18.682 1.00 88.44 199 MET A O 1
ATOM 1580 N N . HIS A 1 200 ? 7.603 -1.686 20.807 1.00 91.94 200 HIS A N 1
ATOM 1581 C CA . HIS A 1 200 ? 6.168 -1.531 20.548 1.00 91.94 200 HIS A CA 1
ATOM 1582 C C . HIS A 1 200 ? 5.658 -0.134 20.929 1.00 91.94 200 HIS A C 1
ATOM 1584 O O . HIS A 1 200 ? 4.465 0.146 20.853 1.00 91.94 200 HIS A O 1
ATOM 1590 N N . ALA A 1 201 ? 6.552 0.763 21.347 1.00 90.44 201 ALA A N 1
ATOM 1591 C CA . ALA A 1 201 ? 6.251 2.166 21.560 1.00 90.44 201 ALA A CA 1
ATOM 1592 C C . ALA A 1 201 ? 6.469 2.937 20.254 1.00 90.44 201 ALA A C 1
ATOM 1594 O O . ALA A 1 201 ? 7.415 3.704 20.102 1.00 90.44 201 ALA A O 1
ATOM 1595 N N . THR A 1 202 ? 5.614 2.684 19.268 1.00 89.88 202 THR A N 1
ATOM 1596 C CA . THR A 1 202 ? 5.730 3.261 17.927 1.00 89.88 202 THR A CA 1
ATOM 1597 C C . THR A 1 202 ? 4.362 3.655 17.385 1.00 89.88 202 THR A C 1
ATOM 1599 O O . THR A 1 202 ? 3.360 3.019 17.698 1.00 89.88 202 THR A O 1
ATOM 1602 N N . MET A 1 203 ? 4.318 4.709 16.569 1.00 90.56 203 MET A N 1
ATOM 1603 C CA . MET A 1 203 ? 3.129 5.106 15.801 1.00 90.56 203 MET A CA 1
ATOM 1604 C C . MET A 1 203 ? 3.053 4.403 14.436 1.00 90.56 203 MET A C 1
ATOM 1606 O O . MET A 1 203 ? 2.134 4.659 13.646 1.00 90.56 203 MET A O 1
ATOM 1610 N N . ALA A 1 204 ? 4.017 3.519 14.159 1.00 92.75 204 ALA A N 1
ATOM 1611 C CA . ALA A 1 204 ? 4.093 2.668 12.981 1.00 92.75 204 ALA A CA 1
ATOM 1612 C C . ALA A 1 204 ? 3.129 1.468 13.093 1.00 92.75 204 ALA A C 1
ATOM 1614 O O . ALA A 1 204 ? 3.523 0.303 13.028 1.00 92.75 204 ALA A O 1
ATOM 1615 N N . ASP A 1 205 ? 1.845 1.776 13.255 1.00 95.31 205 ASP A N 1
ATOM 1616 C CA . ASP A 1 205 ? 0.709 0.853 13.294 1.00 95.31 205 ASP A CA 1
ATOM 1617 C C . ASP A 1 205 ? -0.434 1.367 12.399 1.00 95.31 205 ASP A C 1
ATOM 1619 O O . ASP A 1 205 ? -0.266 2.383 11.724 1.00 95.31 205 ASP A O 1
ATOM 1623 N N . TRP A 1 206 ? -1.588 0.696 12.352 1.00 97.00 206 TRP A N 1
ATOM 1624 C CA . TRP A 1 206 ? -2.726 1.147 11.534 1.00 97.00 206 TRP A CA 1
ATOM 1625 C C . TRP A 1 206 ? -3.594 2.209 12.206 1.00 97.00 206 TRP A C 1
ATOM 1627 O O . TRP A 1 206 ? -4.146 3.071 11.519 1.00 97.00 206 TRP A O 1
ATOM 1637 N N . LEU A 1 207 ? -3.725 2.173 13.530 1.00 95.75 207 LEU A N 1
ATOM 1638 C CA . LEU A 1 207 ? -4.692 3.008 14.234 1.00 95.75 207 LEU A CA 1
ATOM 1639 C C . LEU A 1 207 ? -4.257 4.479 14.309 1.00 95.75 207 LEU A C 1
ATOM 1641 O O . LEU A 1 207 ? -3.097 4.791 14.584 1.00 95.75 207 LEU A O 1
ATOM 1645 N N . PRO A 1 208 ? -5.171 5.432 14.078 1.00 94.81 208 PRO A N 1
ATOM 1646 C CA . PRO A 1 208 ? -4.852 6.835 14.246 1.00 94.81 208 PRO A CA 1
ATOM 1647 C C . PRO A 1 208 ? -4.774 7.210 15.731 1.00 94.81 208 PRO A C 1
ATOM 1649 O O . PRO A 1 208 ? -5.680 6.912 16.511 1.00 94.81 208 PRO A O 1
ATOM 1652 N N . ASP A 1 209 ? -3.735 7.952 16.113 1.00 91.12 209 ASP A N 1
ATOM 1653 C CA . ASP A 1 209 ? -3.637 8.508 17.463 1.00 91.12 209 ASP A CA 1
ATOM 1654 C C . ASP A 1 209 ? -4.545 9.725 17.678 1.00 91.12 209 ASP A C 1
ATOM 1656 O O . ASP A 1 209 ? -4.927 10.004 18.821 1.00 91.12 209 ASP A O 1
ATOM 1660 N N . LEU A 1 210 ? -4.898 10.439 16.600 1.00 92.06 210 LEU A N 1
ATOM 1661 C CA . LEU A 1 210 ? -5.838 11.560 16.612 1.00 92.06 210 LEU A CA 1
ATOM 1662 C C . LEU A 1 210 ? -7.198 11.150 16.015 1.00 92.06 210 LEU A C 1
ATOM 1664 O O . LEU A 1 210 ? -7.242 10.672 14.881 1.00 92.06 210 LEU A O 1
ATOM 1668 N N . PRO A 1 211 ? -8.310 11.364 16.740 1.00 93.62 211 PRO A N 1
ATOM 1669 C CA . PRO A 1 211 ? -9.648 10.989 16.298 1.00 93.62 211 PRO A CA 1
ATOM 1670 C C . PRO A 1 211 ? -10.234 11.954 15.262 1.00 93.62 211 PRO A C 1
ATOM 1672 O O . PRO A 1 211 ? -9.896 13.140 15.210 1.00 93.62 211 PRO A O 1
ATOM 1675 N N . ARG A 1 212 ? -11.223 11.456 14.512 1.00 95.19 212 ARG A N 1
ATOM 1676 C CA . ARG A 1 212 ? -12.145 12.264 13.698 1.00 95.19 212 ARG A CA 1
ATOM 1677 C C . ARG A 1 212 ? -13.479 12.415 14.414 1.00 95.19 212 ARG A C 1
ATOM 1679 O O . ARG A 1 212 ? -14.286 11.486 14.448 1.00 95.19 212 ARG A O 1
ATOM 1686 N N . LEU A 1 213 ? -13.707 13.582 15.012 1.00 95.88 213 LEU A N 1
ATOM 1687 C CA . LEU A 1 213 ? -14.912 13.834 15.801 1.00 95.88 213 LEU A CA 1
ATOM 1688 C C . LEU A 1 213 ? -16.085 14.209 14.905 1.00 95.88 213 LEU A C 1
ATOM 1690 O O . LEU A 1 213 ? -15.883 14.951 13.946 1.00 95.88 213 LEU A O 1
ATOM 1694 N N . PRO A 1 214 ? -17.325 13.801 15.217 1.00 97.00 214 PRO A N 1
ATOM 1695 C CA . PRO A 1 214 ? -18.482 14.344 14.530 1.00 97.00 214 PRO A CA 1
ATOM 1696 C C . PRO A 1 214 ? -18.563 15.860 14.741 1.00 97.00 214 PRO A C 1
ATOM 1698 O O . PRO A 1 214 ? -18.372 16.360 15.850 1.00 97.00 214 PRO A O 1
ATOM 1701 N N . ARG A 1 215 ? -18.884 16.605 13.682 1.00 96.75 215 ARG A N 1
ATOM 1702 C CA . ARG A 1 215 ? -19.147 18.046 13.768 1.00 96.75 215 ARG A CA 1
ATOM 1703 C C . ARG A 1 215 ? -20.323 18.311 14.706 1.00 96.75 215 ARG A C 1
ATOM 1705 O O . ARG A 1 215 ? -21.232 17.486 14.841 1.00 96.75 215 ARG A O 1
ATOM 1712 N N . GLU A 1 216 ? -20.335 19.498 15.305 1.00 95.00 216 GLU A N 1
ATOM 1713 C CA . GLU A 1 216 ? -21.419 19.932 16.186 1.00 95.00 216 GLU A CA 1
ATOM 1714 C C . GLU A 1 216 ? -22.790 19.756 15.508 1.00 95.00 216 GLU A C 1
ATOM 1716 O O . GLU A 1 216 ? -23.006 20.178 14.371 1.00 95.00 216 GLU A O 1
ATOM 1721 N N . GLY A 1 217 ? -23.709 19.071 16.196 1.00 96.06 217 GLY A N 1
ATOM 1722 C CA . GLY A 1 217 ? -25.053 18.779 15.690 1.00 96.06 217 GLY A CA 1
ATOM 1723 C C . GLY A 1 217 ? -25.131 17.726 14.575 1.00 96.06 217 GLY A C 1
ATOM 1724 O O . GLY A 1 217 ? -26.219 17.498 14.058 1.00 96.06 217 GLY A O 1
ATOM 1725 N N . ARG A 1 218 ? -24.020 17.076 14.199 1.00 97.44 218 ARG A N 1
ATOM 1726 C CA . ARG A 1 218 ? -23.954 16.117 13.075 1.00 97.44 218 ARG A CA 1
ATOM 1727 C C . ARG A 1 218 ? -23.641 14.679 13.486 1.00 97.44 218 ARG A C 1
ATOM 1729 O O . ARG A 1 218 ? -23.584 13.810 12.623 1.00 97.44 218 ARG A O 1
ATOM 1736 N N . ALA A 1 219 ? -23.494 14.410 14.784 1.00 96.25 219 ALA A N 1
ATOM 1737 C CA . ALA A 1 219 ? -23.239 13.066 15.306 1.00 96.25 219 ALA A CA 1
ATOM 1738 C C . ALA A 1 219 ? -24.308 12.046 14.884 1.00 96.25 219 ALA A C 1
ATOM 1740 O O . ALA A 1 219 ? -23.962 10.966 14.421 1.00 96.25 219 ALA A O 1
ATOM 1741 N N . ALA A 1 220 ? -25.594 12.404 14.977 1.00 97.38 220 ALA A N 1
ATOM 1742 C CA . ALA A 1 220 ? -26.685 11.516 14.572 1.00 97.38 220 ALA A CA 1
ATOM 1743 C C . ALA A 1 220 ? -26.625 11.167 13.077 1.00 97.38 220 ALA A C 1
ATOM 1745 O O . ALA A 1 220 ? -26.764 10.003 12.719 1.00 97.38 220 ALA A O 1
ATOM 1746 N N . ASP A 1 221 ? -26.361 12.150 12.211 1.00 97.94 221 ASP A N 1
ATOM 1747 C CA . ASP A 1 221 ? -26.239 11.901 10.773 1.00 97.94 221 ASP A CA 1
ATOM 1748 C C . ASP A 1 221 ? -25.012 11.037 10.442 1.00 97.94 221 ASP A C 1
ATOM 1750 O O . ASP A 1 221 ? -25.082 10.160 9.582 1.00 97.94 221 ASP A O 1
ATOM 1754 N N . TRP A 1 222 ? -23.882 11.282 11.118 1.00 97.69 222 TRP A N 1
ATOM 1755 C CA . TRP A 1 222 ? -22.665 10.494 10.933 1.00 97.69 222 TRP A CA 1
ATOM 1756 C C . TRP A 1 222 ? -22.891 9.032 11.312 1.00 97.69 222 TRP A C 1
ATOM 1758 O O . TRP A 1 222 ? -22.584 8.128 10.537 1.00 97.69 222 TRP A O 1
ATOM 1768 N N . TYR A 1 223 ? -23.485 8.798 12.481 1.00 97.81 223 TYR A N 1
ATOM 1769 C CA . TYR A 1 223 ? -23.780 7.447 12.940 1.00 97.81 223 TYR A CA 1
ATOM 1770 C C . TYR A 1 223 ? -24.885 6.778 12.119 1.00 97.81 223 TYR A C 1
ATOM 1772 O O . TYR A 1 223 ? -24.805 5.576 11.906 1.00 97.81 223 TYR A O 1
ATOM 1780 N N . ALA A 1 224 ? -25.825 7.528 11.538 1.00 98.25 224 ALA A N 1
ATOM 1781 C CA . ALA A 1 224 ? -26.796 6.969 10.597 1.00 98.25 224 ALA A CA 1
ATOM 1782 C C . ALA A 1 224 ? -26.140 6.429 9.309 1.00 98.25 224 ALA A C 1
ATOM 1784 O O . ALA A 1 224 ? -26.572 5.401 8.789 1.00 98.25 224 ALA A O 1
ATOM 1785 N N . LEU A 1 225 ? -25.081 7.078 8.799 1.00 98.19 225 LEU A N 1
ATOM 1786 C CA . LEU A 1 225 ? -24.298 6.544 7.673 1.00 98.19 225 LEU A CA 1
ATOM 1787 C C . LEU A 1 225 ? -23.577 5.250 8.059 1.00 98.19 225 LEU A C 1
ATOM 1789 O O . LEU A 1 225 ? -23.593 4.287 7.292 1.00 98.19 225 LEU A O 1
ATOM 1793 N N . GLN A 1 226 ? -22.990 5.218 9.259 1.00 98.12 226 GLN A N 1
ATOM 1794 C CA . GLN A 1 226 ? -22.377 4.006 9.797 1.00 98.12 226 GLN A CA 1
ATOM 1795 C C . GLN A 1 226 ? -23.409 2.884 9.950 1.00 98.12 226 GLN A C 1
ATOM 1797 O O . GLN A 1 226 ? -23.141 1.765 9.534 1.00 98.12 226 GLN A O 1
ATOM 1802 N N . ASP A 1 227 ? -24.599 3.169 10.477 1.00 98.38 227 ASP A N 1
ATOM 1803 C CA . ASP A 1 227 ? -25.665 2.180 10.662 1.00 98.38 227 ASP A CA 1
ATOM 1804 C C . ASP A 1 227 ? -26.169 1.613 9.339 1.00 98.38 227 ASP A C 1
ATOM 1806 O O . ASP A 1 227 ? -26.316 0.400 9.213 1.00 98.38 227 ASP A O 1
ATOM 1810 N N . ASN A 1 228 ? -26.371 2.461 8.327 1.00 98.12 228 ASN A N 1
ATOM 1811 C CA . ASN A 1 228 ? -26.738 2.002 6.988 1.00 98.12 228 ASN A CA 1
ATOM 1812 C C . ASN A 1 228 ? -25.667 1.064 6.399 1.00 98.12 228 ASN A C 1
ATOM 1814 O O . ASN A 1 228 ? -25.990 0.030 5.813 1.00 98.12 228 ASN A O 1
ATOM 1818 N N . TYR A 1 229 ? -24.388 1.389 6.603 1.00 97.81 229 TYR A N 1
ATOM 1819 C CA . TYR A 1 229 ? -23.281 0.524 6.203 1.00 97.81 229 TYR A CA 1
ATOM 1820 C C . TYR A 1 229 ? -23.229 -0.787 7.002 1.00 97.81 229 TYR A C 1
ATOM 1822 O O . TYR A 1 229 ? -23.038 -1.846 6.414 1.00 97.81 229 TYR A O 1
ATOM 1830 N N . LEU A 1 230 ? -23.438 -0.763 8.318 1.00 96.75 230 LEU A N 1
ATOM 1831 C CA . LEU A 1 230 ? -23.427 -1.972 9.150 1.00 96.75 230 LEU A CA 1
ATOM 1832 C C . LEU A 1 230 ? -24.608 -2.906 8.855 1.00 96.75 230 LEU A C 1
ATOM 1834 O O . LEU A 1 230 ? -24.446 -4.122 8.895 1.00 96.75 230 LEU A O 1
ATOM 1838 N N . GLN A 1 231 ? -25.779 -2.357 8.525 1.00 96.25 231 GLN A N 1
ATOM 1839 C CA . GLN A 1 231 ? -26.959 -3.138 8.136 1.00 96.25 231 GLN A CA 1
ATOM 1840 C C . GLN A 1 231 ? -26.800 -3.796 6.761 1.00 96.25 231 GLN A C 1
ATOM 1842 O O . GLN A 1 231 ? -27.316 -4.889 6.535 1.00 96.25 231 GLN A O 1
ATOM 1847 N N . ASN A 1 232 ? -26.102 -3.132 5.838 1.00 95.44 232 ASN A N 1
ATOM 1848 C CA . ASN A 1 232 ? -25.815 -3.653 4.508 1.00 95.44 232 ASN A CA 1
ATOM 1849 C C . ASN A 1 232 ? -24.411 -3.205 4.059 1.00 95.44 232 ASN A C 1
ATOM 1851 O O . ASN A 1 232 ? -24.284 -2.135 3.449 1.00 95.44 232 ASN A O 1
ATOM 1855 N N . PRO A 1 233 ? -23.360 -4.003 4.327 1.00 93.75 233 PRO A N 1
ATOM 1856 C CA . PRO A 1 233 ? -21.967 -3.631 4.079 1.00 93.75 233 PRO A CA 1
ATOM 1857 C C . PRO A 1 233 ? -21.559 -3.808 2.610 1.00 93.75 233 PRO A C 1
ATOM 1859 O O . PRO A 1 233 ? -20.556 -4.444 2.295 1.00 93.75 233 PRO A O 1
ATOM 1862 N N . SER A 1 234 ? -22.357 -3.249 1.704 1.00 91.44 234 SER A N 1
ATOM 1863 C CA . SER A 1 234 ? -22.050 -3.154 0.278 1.00 91.44 234 SER A CA 1
ATOM 1864 C C . SER A 1 234 ? -21.027 -2.054 -0.003 1.00 91.44 234 SER A C 1
ATOM 1866 O O . SER A 1 234 ? -20.916 -1.093 0.762 1.00 91.44 234 SER A O 1
ATOM 1868 N N . ASP A 1 235 ? -20.331 -2.162 -1.133 1.00 89.62 235 ASP A N 1
ATOM 1869 C CA . ASP A 1 235 ? -19.370 -1.159 -1.595 1.00 89.62 235 ASP A CA 1
ATOM 1870 C C . ASP A 1 235 ? -20.049 0.218 -1.752 1.00 89.62 235 ASP A C 1
ATOM 1872 O O . ASP A 1 235 ? -19.493 1.236 -1.352 1.00 89.62 235 ASP A O 1
ATOM 1876 N N . GLU A 1 236 ? -21.296 0.259 -2.242 1.00 90.81 236 GLU A N 1
ATOM 1877 C CA . GLU A 1 236 ? -22.097 1.490 -2.345 1.00 90.81 236 GLU A CA 1
ATOM 1878 C C . GLU A 1 236 ? -22.280 2.169 -0.980 1.00 90.81 236 GLU A C 1
ATOM 1880 O O . GLU A 1 236 ? -22.006 3.362 -0.830 1.00 90.81 236 GLU A O 1
ATOM 1885 N N . ASN A 1 237 ? -22.697 1.409 0.036 1.00 95.25 237 ASN A N 1
ATOM 1886 C CA . ASN A 1 237 ? -22.895 1.947 1.379 1.00 95.25 237 ASN A CA 1
ATOM 1887 C C . ASN A 1 237 ? -21.572 2.312 2.065 1.00 95.25 237 ASN A C 1
ATOM 1889 O O . ASN A 1 237 ? -21.525 3.302 2.801 1.00 95.25 237 ASN A O 1
ATOM 1893 N N . PHE A 1 238 ? -20.502 1.549 1.819 1.00 94.88 238 PHE A N 1
ATOM 1894 C CA . PHE A 1 238 ? -19.163 1.892 2.287 1.00 94.88 238 PHE A CA 1
ATOM 1895 C C . PHE A 1 238 ? -18.726 3.244 1.722 1.00 94.88 238 PHE A C 1
ATOM 1897 O O . PHE A 1 238 ? -18.383 4.140 2.492 1.00 94.88 238 PHE A O 1
ATOM 1904 N N . TRP A 1 239 ? -18.801 3.423 0.401 1.00 91.88 239 TRP A N 1
ATOM 1905 C CA . TRP A 1 239 ? -18.415 4.671 -0.253 1.00 91.88 239 TRP A CA 1
ATOM 1906 C C . TRP A 1 239 ? -19.303 5.840 0.179 1.00 91.88 239 TRP A C 1
ATOM 1908 O O . TRP A 1 239 ? -18.788 6.910 0.495 1.00 91.88 239 TRP A O 1
ATOM 1918 N N . ALA A 1 240 ? -20.615 5.630 0.332 1.00 93.44 240 ALA A N 1
ATOM 1919 C CA . ALA A 1 240 ? -21.516 6.651 0.863 1.00 93.44 240 ALA A CA 1
ATOM 1920 C C . ALA A 1 240 ? -21.087 7.153 2.255 1.00 93.44 240 ALA A C 1
ATOM 1922 O O . ALA A 1 240 ? -21.127 8.359 2.506 1.00 93.44 240 ALA A O 1
ATOM 1923 N N . MET A 1 241 ? -20.650 6.259 3.148 1.00 95.75 241 MET A N 1
ATOM 1924 C CA . MET A 1 241 ? -20.083 6.629 4.448 1.00 95.75 241 MET A CA 1
ATOM 1925 C C . MET A 1 241 ? -18.709 7.302 4.293 1.00 95.75 241 MET A C 1
ATOM 1927 O O . MET A 1 241 ? -18.490 8.387 4.833 1.00 95.75 241 MET A O 1
ATOM 1931 N N . TYR A 1 242 ? -17.795 6.678 3.550 1.00 94.50 242 TYR A N 1
ATOM 1932 C CA . TYR A 1 242 ? -16.398 7.089 3.404 1.00 94.50 242 TYR A CA 1
ATOM 1933 C C . TYR A 1 242 ? -16.247 8.480 2.768 1.00 94.50 242 TYR A C 1
ATOM 1935 O O . TYR A 1 242 ? -15.497 9.314 3.272 1.00 94.50 242 TYR A O 1
ATOM 1943 N N . ASP A 1 243 ? -17.001 8.773 1.708 1.00 91.62 243 ASP A N 1
ATOM 1944 C CA . ASP A 1 243 ? -16.940 10.055 0.992 1.00 91.62 243 ASP A CA 1
ATOM 1945 C C . ASP A 1 243 ? -17.521 11.215 1.799 1.00 91.62 243 ASP A C 1
ATOM 1947 O O . ASP A 1 243 ? -17.138 12.375 1.637 1.00 91.62 243 ASP A O 1
ATOM 1951 N N . ASN A 1 244 ? -18.468 10.906 2.682 1.00 94.75 244 ASN A N 1
ATOM 1952 C CA . ASN A 1 244 ? -19.122 11.897 3.516 1.00 94.75 244 ASN A CA 1
ATOM 1953 C C . ASN A 1 244 ? -18.362 12.171 4.821 1.00 94.75 244 ASN A C 1
ATOM 1955 O O . ASN A 1 244 ? -18.736 13.102 5.528 1.00 94.75 244 ASN A O 1
ATOM 1959 N N . GLU A 1 245 ? -17.287 11.442 5.132 1.00 95.44 245 GLU A N 1
ATOM 1960 C CA . GLU A 1 245 ? -16.520 11.603 6.374 1.00 95.44 245 GLU A CA 1
ATOM 1961 C C . GLU A 1 245 ? -16.189 13.082 6.651 1.00 95.44 245 GLU A C 1
ATOM 1963 O O . GLU A 1 245 ? -16.744 13.655 7.585 1.00 95.44 245 GLU A O 1
ATOM 1968 N N . ASN A 1 246 ? -15.460 13.771 5.768 1.00 94.06 246 ASN A N 1
ATOM 1969 C CA . ASN A 1 246 ? -15.111 15.197 5.922 1.00 94.06 246 ASN A CA 1
ATOM 1970 C C . ASN A 1 246 ? -16.312 16.150 6.101 1.00 94.06 246 ASN A C 1
ATOM 1972 O O . ASN A 1 246 ? -16.194 17.222 6.714 1.00 94.06 246 ASN A O 1
ATOM 1976 N N . ARG A 1 247 ? -17.477 15.789 5.546 1.00 95.38 247 ARG A N 1
ATOM 1977 C CA . ARG A 1 247 ? -18.714 16.576 5.654 1.00 95.38 247 ARG A CA 1
ATOM 1978 C C . ARG A 1 247 ? -19.327 16.478 7.049 1.00 95.38 247 ARG A C 1
ATOM 1980 O O . ARG A 1 247 ? -19.975 17.435 7.486 1.00 95.38 247 ARG A O 1
ATOM 1987 N N . TYR A 1 248 ? -19.177 15.340 7.719 1.00 97.56 248 TYR A N 1
ATOM 1988 C CA . TYR A 1 248 ? -19.801 15.069 9.014 1.00 97.56 248 TYR A CA 1
ATOM 1989 C C . TYR A 1 248 ? -18.814 15.055 10.178 1.00 97.56 248 TYR A C 1
ATOM 1991 O O . TYR A 1 248 ? -19.260 15.196 11.314 1.00 97.56 248 TYR A O 1
ATOM 1999 N N . THR A 1 249 ? -17.511 14.967 9.926 1.00 97.19 249 THR A N 1
ATOM 2000 C CA . THR A 1 249 ? -16.462 14.956 10.948 1.00 97.19 249 THR A CA 1
ATOM 2001 C C . THR A 1 249 ? -15.550 16.184 10.857 1.00 97.19 249 THR A C 1
ATOM 2003 O O . THR A 1 249 ? -15.579 16.949 9.888 1.00 97.19 249 THR A O 1
ATOM 2006 N N . THR A 1 250 ? -14.762 16.407 11.902 1.00 95.88 250 THR A N 1
ATOM 2007 C CA . THR A 1 250 ? -13.737 17.443 11.994 1.00 95.88 250 THR A CA 1
ATOM 2008 C C . THR A 1 250 ? -12.528 16.917 12.759 1.00 95.88 250 THR A C 1
ATOM 2010 O O . THR A 1 250 ? -12.651 16.032 13.611 1.00 95.88 250 THR A O 1
ATOM 2013 N N . ALA A 1 251 ? -11.363 17.485 12.465 1.00 93.06 251 ALA A N 1
ATOM 2014 C CA . ALA A 1 251 ? -10.182 17.295 13.284 1.00 93.06 251 ALA A CA 1
ATOM 2015 C C . ALA A 1 251 ? -10.301 18.056 14.609 1.00 93.06 251 ALA A C 1
ATOM 2017 O O . ALA A 1 251 ? -11.051 19.030 14.715 1.00 93.06 251 ALA A O 1
ATOM 2018 N N . ILE A 1 252 ? -9.525 17.610 15.596 1.00 88.75 252 ILE A N 1
ATOM 2019 C CA . ILE A 1 252 ? -9.322 18.310 16.875 1.00 88.75 252 ILE A CA 1
ATOM 2020 C C . ILE A 1 252 ? -8.050 19.169 16.903 1.00 88.75 252 ILE A C 1
ATOM 2022 O O . ILE A 1 252 ? -7.911 20.010 17.789 1.00 88.75 252 ILE A O 1
ATOM 2026 N N . PHE A 1 253 ? -7.155 18.962 15.937 1.00 84.69 253 PHE A N 1
ATOM 2027 C CA . PHE A 1 253 ? -5.917 19.710 15.712 1.00 84.69 253 PHE A CA 1
ATOM 2028 C C . PHE A 1 253 ? -5.766 19.952 14.215 1.00 84.69 253 PHE A C 1
ATOM 2030 O O . PHE A 1 253 ? -6.334 19.195 13.440 1.00 84.69 253 PHE A O 1
ATOM 2037 N N . ASP A 1 254 ? -4.986 20.954 13.825 1.00 85.44 254 ASP A N 1
ATOM 2038 C CA . ASP A 1 254 ? -4.612 21.205 12.432 1.00 85.44 254 ASP A CA 1
ATOM 2039 C C . ASP A 1 254 ? -3.129 20.840 12.216 1.00 85.44 254 ASP A C 1
ATOM 2041 O O . ASP A 1 254 ? -2.407 20.553 13.169 1.00 85.44 254 ASP A O 1
ATOM 2045 N N . GLY A 1 255 ? -2.651 20.874 10.969 1.00 86.69 255 GLY A N 1
ATOM 2046 C CA . GLY A 1 255 ? -1.229 20.692 10.641 1.00 86.69 255 GLY A CA 1
ATOM 2047 C C . GLY A 1 255 ? -0.895 19.324 10.044 1.00 86.69 255 GLY A C 1
ATOM 2048 O O . GLY A 1 255 ? -1.774 18.607 9.566 1.00 86.69 255 GLY A O 1
ATOM 2049 N N . SER A 1 256 ? 0.393 18.974 9.987 1.00 85.69 256 SER A N 1
ATOM 2050 C CA . SER A 1 256 ? 0.833 17.751 9.297 1.00 85.69 256 SER A CA 1
ATOM 2051 C C . SER A 1 256 ? 0.495 16.472 10.071 1.00 85.69 256 SER A C 1
ATOM 2053 O O . SER A 1 256 ? 0.231 15.444 9.446 1.00 85.69 256 SER A O 1
ATOM 2055 N N . SER A 1 257 ? 0.410 16.541 11.404 1.00 87.25 257 SER A N 1
ATOM 2056 C CA . SER A 1 257 ? -0.068 15.435 12.244 1.00 87.25 257 SER A CA 1
ATOM 2057 C C . SER A 1 257 ? -1.545 15.124 11.990 1.00 87.25 257 SER A C 1
ATOM 2059 O O . SER A 1 257 ? -1.893 13.960 11.799 1.00 87.25 257 SER A O 1
ATOM 2061 N N . GLU A 1 258 ? -2.407 16.142 11.876 1.00 90.25 258 GLU A N 1
ATOM 2062 C CA . GLU A 1 258 ? -3.812 15.960 11.481 1.00 90.25 258 GLU A CA 1
ATOM 2063 C C . GLU A 1 258 ? -3.928 15.220 10.154 1.00 90.25 258 GLU A C 1
ATOM 2065 O O . GLU A 1 258 ? -4.606 14.194 10.094 1.00 90.25 258 GLU A O 1
ATOM 2070 N N . ARG A 1 259 ? -3.216 15.689 9.120 1.00 91.31 259 ARG A N 1
ATOM 2071 C CA . ARG A 1 259 ? -3.274 15.073 7.789 1.00 91.31 259 ARG A CA 1
ATOM 2072 C C . ARG A 1 259 ? -2.838 13.614 7.849 1.00 91.31 259 ARG A C 1
ATOM 2074 O O . ARG A 1 259 ? -3.510 12.752 7.291 1.00 91.31 259 ARG A O 1
ATOM 2081 N N . PHE A 1 260 ? -1.754 13.325 8.566 1.00 92.19 260 PHE A N 1
ATOM 2082 C CA . PHE A 1 260 ? -1.246 11.968 8.749 1.00 92.19 260 PHE A CA 1
ATOM 2083 C C . PHE A 1 260 ? -2.281 11.038 9.405 1.00 92.19 260 PHE A C 1
ATOM 2085 O O . PHE A 1 260 ? -2.628 9.994 8.847 1.00 92.19 260 PHE A O 1
ATOM 2092 N N . PHE A 1 261 ? -2.843 11.422 10.555 1.00 94.12 261 PHE A N 1
ATOM 2093 C CA . PHE A 1 261 ? -3.819 10.580 11.254 1.00 94.12 261 PHE A CA 1
ATOM 2094 C C . PHE A 1 261 ? -5.179 10.530 10.566 1.00 94.12 261 PHE A C 1
ATOM 2096 O O . PHE A 1 261 ? -5.869 9.516 10.661 1.00 94.12 261 PHE A O 1
ATOM 2103 N N . HIS A 1 262 ? -5.558 11.565 9.817 1.00 95.12 262 HIS A N 1
ATOM 2104 C CA . HIS A 1 262 ? -6.741 11.517 8.965 1.00 95.12 262 HIS A CA 1
ATOM 2105 C C . HIS A 1 262 ? -6.595 10.446 7.883 1.00 95.12 262 HIS A C 1
ATOM 2107 O O . HIS A 1 262 ? -7.514 9.650 7.678 1.00 95.12 262 HIS A O 1
ATOM 2113 N N . LYS A 1 263 ? -5.422 10.354 7.245 1.00 94.94 263 LYS A N 1
ATOM 2114 C CA . LYS A 1 263 ? -5.131 9.285 6.283 1.00 94.94 263 LYS A CA 1
ATOM 2115 C C . LYS A 1 263 ? -5.094 7.908 6.939 1.00 94.94 263 LYS A C 1
ATOM 2117 O O . LYS A 1 263 ? -5.662 6.975 6.366 1.00 94.94 263 LYS A O 1
ATOM 2122 N N . LYS A 1 264 ? -4.553 7.775 8.159 1.00 96.56 264 LYS A N 1
ATOM 2123 C CA . LYS A 1 264 ? -4.663 6.526 8.945 1.00 96.56 264 LYS A CA 1
ATOM 2124 C C . LYS A 1 264 ? -6.120 6.156 9.220 1.00 96.56 264 LYS A C 1
ATOM 2126 O O . LYS A 1 264 ? -6.509 5.029 8.938 1.00 96.56 264 LYS A O 1
ATOM 2131 N N . TYR A 1 265 ? -6.960 7.097 9.657 1.00 97.00 265 TYR A N 1
ATOM 2132 C CA . TYR A 1 265 ? -8.386 6.841 9.891 1.00 97.00 265 TYR A CA 1
ATOM 2133 C C . TYR A 1 265 ? -9.108 6.364 8.626 1.00 97.00 265 TYR A C 1
ATOM 2135 O O . TYR A 1 265 ? -9.815 5.358 8.649 1.00 97.00 265 TYR A O 1
ATOM 2143 N N . ARG A 1 266 ? -8.887 7.038 7.492 1.00 95.44 266 ARG A N 1
ATOM 2144 C CA . ARG A 1 266 ? -9.450 6.608 6.205 1.00 95.44 266 ARG A CA 1
ATOM 2145 C C . ARG A 1 266 ? -8.956 5.213 5.814 1.00 95.44 266 ARG A C 1
ATOM 2147 O O . ARG A 1 266 ? -9.768 4.379 5.426 1.00 95.44 266 ARG A O 1
ATOM 2154 N N . SER A 1 267 ? -7.669 4.931 5.996 1.00 95.38 267 SER A N 1
ATOM 2155 C CA . SER A 1 267 ? -7.086 3.606 5.746 1.00 95.38 267 SER A CA 1
ATOM 2156 C C . SER A 1 267 ? -7.680 2.522 6.647 1.00 95.38 267 SER A C 1
ATOM 2158 O O . SER A 1 267 ? -7.955 1.423 6.171 1.00 95.38 267 SER A O 1
ATOM 2160 N N . VAL A 1 268 ? -7.960 2.833 7.918 1.00 96.69 268 VAL A N 1
ATOM 2161 C CA . VAL A 1 268 ? -8.682 1.942 8.837 1.00 96.69 268 VAL A CA 1
ATOM 2162 C C . VAL A 1 268 ? -10.080 1.643 8.304 1.00 96.69 268 VAL A C 1
ATOM 2164 O O . VAL A 1 268 ? -10.437 0.473 8.215 1.00 96.69 268 VAL A O 1
ATOM 2167 N N . LEU A 1 269 ? -10.855 2.648 7.877 1.00 95.44 269 LEU A N 1
ATOM 2168 C CA . LEU A 1 269 ? -12.181 2.409 7.287 1.00 95.44 269 LEU A CA 1
ATOM 2169 C C . LEU A 1 269 ? -12.099 1.475 6.070 1.00 95.44 269 LEU A C 1
ATOM 2171 O O . LEU A 1 269 ? -12.911 0.553 5.956 1.00 95.44 269 LEU A O 1
ATOM 2175 N N . MET A 1 270 ? -11.100 1.671 5.202 1.00 93.56 270 MET A N 1
ATOM 2176 C CA . MET A 1 270 ? -10.880 0.798 4.047 1.00 93.56 270 MET A CA 1
ATOM 2177 C C . MET A 1 270 ? -10.545 -0.638 4.474 1.00 93.56 270 MET A C 1
ATOM 2179 O O . MET A 1 270 ? -11.219 -1.584 4.069 1.00 93.56 270 MET A O 1
ATOM 2183 N N . ALA A 1 271 ? -9.546 -0.810 5.343 1.00 93.44 271 ALA A N 1
ATOM 2184 C CA . ALA A 1 271 ? -9.117 -2.119 5.831 1.00 93.44 271 ALA A CA 1
ATOM 2185 C C . ALA A 1 271 ? -10.233 -2.865 6.584 1.00 93.44 271 ALA A C 1
ATOM 2187 O O . ALA A 1 271 ? -10.361 -4.079 6.462 1.00 93.44 271 ALA A O 1
ATOM 2188 N N . GLN A 1 272 ? -11.098 -2.155 7.304 1.00 94.00 272 GLN A N 1
ATOM 2189 C CA . GLN A 1 272 ? -12.234 -2.757 8.002 1.00 94.00 272 GLN A CA 1
ATOM 2190 C C . GLN A 1 272 ? -13.315 -3.261 7.051 1.00 94.00 272 GLN A C 1
ATOM 2192 O O . GLN A 1 272 ? -13.842 -4.359 7.235 1.00 94.00 272 GLN A O 1
ATOM 2197 N N . HIS A 1 273 ? -13.631 -2.497 6.004 1.00 93.81 273 HIS A N 1
ATOM 2198 C CA . HIS A 1 273 ? -14.523 -2.989 4.958 1.00 93.81 273 HIS A CA 1
ATOM 2199 C C . HIS A 1 273 ? -13.926 -4.216 4.268 1.00 93.81 273 HIS A C 1
ATOM 2201 O O . HIS A 1 273 ? -14.607 -5.222 4.088 1.00 93.81 273 HIS A O 1
ATOM 2207 N N . MET A 1 274 ? -12.621 -4.192 4.013 1.00 90.50 274 MET A N 1
ATOM 2208 C CA . MET A 1 274 ? -11.871 -5.341 3.529 1.00 90.50 274 MET A CA 1
ATOM 2209 C C . MET A 1 274 ? -11.976 -6.566 4.456 1.00 90.50 274 MET A C 1
ATOM 2211 O O . MET A 1 274 ? -12.267 -7.654 3.965 1.00 90.50 274 MET A O 1
ATOM 2215 N N . PHE A 1 275 ? -11.780 -6.443 5.769 1.00 91.88 275 PHE A N 1
ATOM 2216 C CA . PHE A 1 275 ? -11.931 -7.589 6.679 1.00 91.88 275 PHE A CA 1
ATOM 2217 C C . PHE A 1 275 ? -13.360 -8.120 6.673 1.00 91.88 275 PHE A C 1
ATOM 2219 O O . PHE A 1 275 ? -13.571 -9.323 6.559 1.00 91.88 275 PHE A O 1
ATOM 2226 N N . ARG A 1 276 ? -14.355 -7.228 6.699 1.00 92.81 276 ARG A N 1
ATOM 2227 C CA . ARG A 1 276 ? -15.765 -7.625 6.665 1.00 92.81 276 ARG A CA 1
ATOM 2228 C C . ARG A 1 276 ? -16.116 -8.416 5.407 1.00 92.81 276 ARG A C 1
ATOM 2230 O O . ARG A 1 276 ? -16.769 -9.448 5.497 1.00 92.81 276 ARG A O 1
ATOM 2237 N N . LYS A 1 277 ? -15.653 -7.969 4.241 1.00 89.19 277 LYS A N 1
ATOM 2238 C CA . LYS A 1 277 ? -15.886 -8.653 2.961 1.00 89.19 277 LYS A CA 1
ATOM 2239 C C . LYS A 1 277 ? -15.222 -10.032 2.905 1.00 89.19 277 LYS A C 1
ATOM 2241 O O . LYS A 1 277 ? -15.784 -10.941 2.299 1.00 89.19 277 LYS A O 1
ATOM 2246 N N . GLU A 1 278 ? -14.064 -10.193 3.550 1.00 87.25 278 GLU A N 1
ATOM 2247 C CA . GLU A 1 278 ? -13.416 -11.500 3.721 1.00 87.25 278 GLU A CA 1
ATOM 2248 C C . GLU A 1 278 ? -14.249 -12.416 4.628 1.00 87.25 278 GLU A C 1
ATOM 2250 O O . GLU A 1 278 ? -14.564 -13.532 4.228 1.00 87.25 278 GLU A O 1
ATOM 2255 N N . LEU A 1 279 ? -14.683 -11.927 5.795 1.00 89.62 279 LEU A N 1
ATOM 2256 C CA . LEU A 1 279 ? -15.511 -12.690 6.741 1.00 89.62 279 LEU A CA 1
ATOM 2257 C C . LEU A 1 279 ? -16.865 -13.107 6.151 1.00 89.62 279 LEU A C 1
ATOM 2259 O O . LEU A 1 279 ? -17.371 -14.185 6.437 1.00 89.62 279 LEU A O 1
ATOM 2263 N N . MET A 1 280 ? -17.447 -12.275 5.288 1.00 87.75 280 MET A N 1
ATOM 2264 C CA . MET A 1 280 ? -18.704 -12.576 4.597 1.00 87.75 280 MET A CA 1
ATOM 2265 C C . MET A 1 280 ? -18.520 -13.459 3.351 1.00 87.75 280 MET A C 1
ATOM 2267 O O . MET A 1 280 ? -19.483 -13.649 2.606 1.00 87.75 280 MET A O 1
ATOM 2271 N N . ALA A 1 281 ? -17.302 -13.953 3.090 1.00 84.25 281 ALA A N 1
ATOM 2272 C CA . ALA A 1 281 ? -16.933 -14.716 1.895 1.00 84.25 281 ALA A CA 1
ATOM 2273 C C . ALA A 1 281 ? -17.324 -14.024 0.572 1.00 84.25 281 ALA A C 1
ATOM 2275 O O . ALA A 1 281 ? -17.619 -14.681 -0.426 1.00 84.25 281 ALA A O 1
ATOM 2276 N N . GLN A 1 282 ? -17.357 -12.687 0.567 1.00 76.31 282 GLN A N 1
ATOM 2277 C CA . GLN A 1 282 ? -17.709 -11.894 -0.610 1.00 76.31 282 GLN A CA 1
ATOM 2278 C C . GLN A 1 282 ? -16.479 -11.584 -1.456 1.00 76.31 282 GLN A C 1
ATOM 2280 O O . GLN A 1 282 ? -16.563 -11.677 -2.672 1.00 76.31 282 GLN A O 1
ATOM 2285 N N . ASP A 1 283 ? -15.351 -11.254 -0.817 1.00 70.12 283 ASP A N 1
ATOM 2286 C CA . ASP A 1 283 ? -14.104 -10.894 -1.499 1.00 70.12 283 ASP A CA 1
ATOM 2287 C C . ASP A 1 283 ? -12.887 -11.253 -0.635 1.00 70.12 283 ASP A C 1
ATOM 2289 O O . ASP A 1 283 ? -12.423 -10.449 0.182 1.00 70.12 283 ASP A O 1
ATOM 2293 N N . GLU A 1 284 ? -12.334 -12.453 -0.804 1.00 71.00 284 GLU A N 1
ATOM 2294 C CA . GLU A 1 284 ? -11.092 -12.843 -0.125 1.00 71.00 284 GLU A CA 1
ATOM 2295 C C . GLU A 1 284 ? -9.924 -11.953 -0.568 1.00 71.00 284 GLU A C 1
ATOM 2297 O O . GLU A 1 284 ? -9.755 -11.707 -1.761 1.00 71.00 284 GLU A O 1
ATOM 2302 N N . PHE A 1 285 ? -9.078 -11.512 0.374 1.00 66.06 285 PHE A N 1
ATOM 2303 C CA . PHE A 1 285 ? -7.954 -10.602 0.104 1.00 66.06 285 PHE A CA 1
ATOM 2304 C C . PHE A 1 285 ? -7.093 -10.965 -1.127 1.00 66.06 285 PHE A C 1
ATOM 2306 O O . PHE A 1 285 ? -6.819 -10.064 -1.924 1.00 66.06 285 PHE A O 1
ATOM 2313 N N . PRO A 1 286 ? -6.701 -12.238 -1.353 1.00 67.62 286 PRO A N 1
ATOM 2314 C CA . PRO A 1 286 ? -5.933 -12.596 -2.537 1.00 67.62 286 PRO A CA 1
ATOM 2315 C C . PRO A 1 286 ? -6.728 -12.398 -3.828 1.00 67.62 286 PRO A C 1
ATOM 2317 O O . PRO A 1 286 ? -6.183 -11.886 -4.790 1.00 67.62 286 PRO A O 1
ATOM 2320 N N . ASN A 1 287 ? -8.018 -12.720 -3.855 1.00 68.00 287 ASN A N 1
ATOM 2321 C CA . ASN A 1 287 ? -8.824 -12.749 -5.080 1.00 68.00 287 ASN A CA 1
ATOM 2322 C C . ASN A 1 287 ? -9.403 -11.387 -5.479 1.00 68.00 287 ASN A C 1
ATOM 2324 O O . ASN A 1 287 ? -10.184 -11.301 -6.426 1.00 68.00 287 ASN A O 1
ATOM 2328 N N . ARG A 1 288 ? -9.044 -10.316 -4.767 1.00 65.06 288 ARG A N 1
ATOM 2329 C CA . ARG A 1 288 ? -9.573 -8.985 -5.069 1.00 65.06 288 ARG A CA 1
ATOM 2330 C C . ARG A 1 288 ? -9.071 -8.496 -6.426 1.00 65.06 288 ARG A C 1
ATOM 2332 O O . ARG A 1 288 ? -7.951 -8.845 -6.802 1.00 65.06 288 ARG A O 1
ATOM 2339 N N . PRO A 1 289 ? -9.824 -7.646 -7.135 1.00 57.44 289 PRO A N 1
ATOM 2340 C CA . PRO A 1 289 ? -9.297 -6.908 -8.278 1.00 57.44 289 PRO A CA 1
ATOM 2341 C C . PRO A 1 289 ? -8.312 -5.826 -7.811 1.00 57.44 289 PRO A C 1
ATOM 2343 O O . PRO A 1 289 ? -8.338 -5.389 -6.658 1.00 57.44 289 PRO A O 1
ATOM 2346 N N . THR A 1 290 ? -7.357 -5.441 -8.651 1.00 56.78 290 THR A N 1
ATOM 2347 C CA . THR A 1 290 ? -6.330 -4.432 -8.326 1.00 56.78 290 THR A CA 1
ATOM 2348 C C . THR A 1 290 ? -6.904 -3.022 -8.260 1.00 56.78 290 THR A C 1
ATOM 2350 O O . THR A 1 290 ? -6.450 -2.261 -7.420 1.00 56.78 290 THR A O 1
ATOM 2353 N N . LEU A 1 291 ? -7.935 -2.718 -9.056 1.00 51.78 291 LEU A N 1
ATOM 2354 C CA . LEU A 1 291 ? -8.570 -1.397 -9.136 1.00 51.78 291 LEU A CA 1
ATOM 2355 C C . LEU A 1 291 ? -10.006 -1.313 -8.625 1.00 51.78 291 LEU A C 1
ATOM 2357 O O . LEU A 1 291 ? -10.454 -0.217 -8.307 1.00 51.78 291 LEU A O 1
ATOM 2361 N N . ALA A 1 292 ? -10.746 -2.428 -8.572 1.00 49.59 292 ALA A N 1
ATOM 2362 C CA . ALA A 1 292 ? -12.212 -2.406 -8.416 1.00 49.59 292 ALA A CA 1
ATOM 2363 C C . ALA A 1 292 ? -12.717 -1.791 -7.104 1.00 49.59 292 ALA A C 1
ATOM 2365 O O . ALA A 1 292 ? -13.921 -1.680 -6.892 1.00 49.59 292 ALA A O 1
ATOM 2366 N N . TRP A 1 293 ? -11.807 -1.407 -6.216 1.00 53.00 293 TRP A N 1
ATOM 2367 C CA . TRP A 1 293 ? -12.147 -0.685 -5.012 1.00 53.00 293 TRP A CA 1
ATOM 2368 C C . TRP A 1 293 ? -12.400 0.791 -5.258 1.00 53.00 293 TRP A C 1
ATOM 2370 O O . TRP A 1 293 ? -13.334 1.324 -4.674 1.00 53.00 293 TRP A O 1
ATOM 2380 N N . TYR A 1 294 ? -11.616 1.452 -6.105 1.00 62.88 294 TYR A N 1
ATOM 2381 C CA . TYR A 1 294 ? -11.794 2.874 -6.352 1.00 62.88 294 TYR A CA 1
ATOM 2382 C C . TYR A 1 294 ? -12.853 3.053 -7.444 1.00 62.88 294 TYR A C 1
ATOM 2384 O O . TYR A 1 294 ? -12.617 2.662 -8.587 1.00 62.88 294 TYR A O 1
ATOM 2392 N N . PRO A 1 295 ? -14.053 3.582 -7.130 1.00 59.56 295 PRO A N 1
ATOM 2393 C CA . PRO A 1 295 ? -15.049 3.823 -8.161 1.00 59.56 295 PRO A CA 1
ATOM 2394 C C . PRO A 1 295 ? -14.462 4.740 -9.241 1.00 59.56 295 PRO A C 1
ATOM 2396 O O . PRO A 1 295 ? -13.814 5.729 -8.921 1.00 59.56 295 PRO A O 1
ATOM 2399 N N . THR A 1 296 ? -14.706 4.446 -10.520 1.00 56.69 296 THR A N 1
ATOM 2400 C CA . THR A 1 296 ? -14.358 5.365 -11.613 1.00 56.69 296 THR A CA 1
ATOM 2401 C C . THR A 1 296 ? -15.100 6.679 -11.380 1.00 56.69 296 THR A C 1
ATOM 2403 O O . THR A 1 296 ? -16.316 6.754 -11.581 1.00 56.69 296 THR A O 1
ATOM 2406 N N . ARG A 1 297 ? -14.403 7.692 -10.871 1.00 55.84 297 ARG A N 1
ATOM 2407 C CA . ARG A 1 297 ? -14.965 9.009 -10.574 1.00 55.84 297 ARG A CA 1
ATOM 2408 C C . ARG A 1 297 ? -14.086 10.066 -11.207 1.00 55.84 297 ARG A C 1
ATOM 2410 O O . ARG A 1 297 ? -12.869 9.999 -11.099 1.00 55.84 297 ARG A O 1
ATOM 2417 N N . ASP A 1 298 ? -14.738 11.052 -11.813 1.00 48.69 298 ASP A N 1
ATOM 2418 C CA . ASP A 1 298 ? -14.092 12.169 -12.510 1.00 48.69 298 ASP A CA 1
ATOM 2419 C C . ASP A 1 298 ? -13.266 13.073 -11.574 1.00 48.69 298 ASP A C 1
ATOM 2421 O O . ASP A 1 298 ? -12.505 13.917 -12.041 1.00 48.69 298 ASP A O 1
ATOM 2425 N N . GLU A 1 299 ? -13.392 12.897 -10.253 1.00 45.81 299 GLU A N 1
ATOM 2426 C CA . GLU A 1 299 ? -12.685 13.681 -9.247 1.00 45.81 299 GLU A CA 1
ATOM 2427 C C . GLU A 1 299 ? -12.105 12.775 -8.142 1.00 45.81 299 GLU A C 1
ATOM 2429 O O . GLU A 1 299 ? -12.827 12.166 -7.351 1.00 45.81 299 GLU A O 1
ATOM 2434 N N . ASP A 1 300 ? -10.773 12.777 -8.048 1.00 52.34 300 ASP A N 1
ATOM 2435 C CA . ASP A 1 300 ? -10.068 12.911 -6.771 1.00 52.34 300 ASP A CA 1
ATOM 2436 C C . ASP A 1 300 ? -10.210 11.779 -5.735 1.00 52.34 300 ASP A C 1
ATOM 2438 O O . ASP A 1 300 ? -10.096 12.025 -4.523 1.00 52.34 300 ASP A O 1
ATOM 2442 N N . ILE A 1 301 ? -10.398 10.532 -6.176 1.00 58.22 301 ILE A N 1
ATOM 2443 C CA . ILE A 1 301 ? -10.207 9.398 -5.271 1.00 58.22 301 ILE A CA 1
ATOM 2444 C C . ILE A 1 301 ? -8.730 9.282 -4.933 1.00 58.22 301 ILE A C 1
ATOM 2446 O O . ILE A 1 301 ? -7.881 9.126 -5.801 1.00 58.22 301 ILE A O 1
ATOM 2450 N N . ASP A 1 302 ? -8.473 9.392 -3.640 1.00 80.06 302 ASP A N 1
ATOM 2451 C CA . ASP A 1 302 ? -7.151 9.352 -3.052 1.00 80.06 302 ASP A CA 1
ATOM 2452 C C . ASP A 1 302 ? -6.892 7.963 -2.481 1.00 80.06 302 ASP A C 1
ATOM 2454 O O . ASP A 1 302 ? -7.782 7.406 -1.830 1.00 80.06 302 ASP A O 1
ATOM 2458 N N . ASN A 1 303 ? -5.693 7.430 -2.680 1.00 88.75 303 ASN A N 1
ATOM 2459 C CA . ASN A 1 303 ? -5.205 6.223 -2.028 1.00 88.75 303 ASN A CA 1
ATOM 2460 C C . ASN A 1 303 ? -4.631 6.601 -0.647 1.00 88.75 303 ASN A C 1
ATOM 2462 O O . ASN A 1 303 ? -3.435 6.891 -0.543 1.00 88.75 303 ASN A O 1
ATOM 2466 N N . PRO A 1 304 ? -5.432 6.597 0.447 1.00 92.06 304 PRO A N 1
ATOM 2467 C CA . PRO A 1 304 ? -4.964 7.108 1.734 1.00 92.06 304 PRO A CA 1
ATOM 2468 C C . PRO A 1 304 ? -3.849 6.249 2.336 1.00 92.06 304 PRO A C 1
ATOM 2470 O O . PRO A 1 304 ? -3.100 6.737 3.176 1.00 92.06 304 PRO A O 1
ATOM 2473 N N . ILE A 1 305 ? -3.743 4.985 1.916 1.00 94.38 305 ILE A N 1
ATOM 2474 C CA . ILE A 1 305 ? -2.702 4.058 2.358 1.00 94.38 305 ILE A CA 1
ATOM 2475 C C . ILE A 1 305 ? -1.359 4.509 1.775 1.00 94.38 305 ILE A C 1
ATOM 2477 O O . ILE A 1 305 ? -0.373 4.626 2.500 1.00 94.38 305 ILE A O 1
ATOM 2481 N N . TRP A 1 306 ? -1.333 4.824 0.478 1.00 93.38 306 TRP A N 1
ATOM 2482 C CA . TRP A 1 306 ? -0.158 5.383 -0.185 1.00 93.38 306 TRP A CA 1
ATOM 2483 C C . TRP A 1 306 ? 0.239 6.747 0.397 1.00 93.38 306 TRP A C 1
ATOM 2485 O O . TRP A 1 306 ? 1.420 6.994 0.656 1.00 93.38 306 TRP A O 1
ATOM 2495 N N . ASP A 1 307 ? -0.741 7.612 0.668 1.00 91.94 307 ASP A N 1
ATOM 2496 C CA . ASP A 1 307 ? -0.490 8.951 1.210 1.00 91.94 307 ASP A CA 1
ATOM 2497 C C . ASP A 1 307 ? 0.201 8.942 2.567 1.00 91.94 307 ASP A C 1
ATOM 2499 O O . ASP A 1 307 ? 0.956 9.861 2.870 1.00 91.94 307 ASP A O 1
ATOM 2503 N N . ILE A 1 308 ? -0.030 7.923 3.395 1.00 94.12 308 ILE A N 1
ATOM 2504 C CA . ILE A 1 308 ? 0.676 7.784 4.674 1.00 94.12 308 ILE A CA 1
ATOM 2505 C C . ILE A 1 308 ? 2.180 7.647 4.428 1.00 94.12 308 ILE A C 1
ATOM 2507 O O . ILE A 1 308 ? 2.968 8.327 5.086 1.00 94.12 308 ILE A O 1
ATOM 2511 N N . GLY A 1 309 ? 2.577 6.843 3.435 1.00 93.19 309 GLY A N 1
ATOM 2512 C CA . GLY A 1 309 ? 3.970 6.740 3.002 1.00 93.19 309 GLY A CA 1
ATOM 2513 C C . GLY A 1 309 ? 4.509 8.069 2.465 1.00 93.19 309 GLY A C 1
ATOM 2514 O O . GLY A 1 309 ? 5.622 8.468 2.811 1.00 93.19 309 GLY A O 1
ATOM 2515 N N . LEU A 1 310 ? 3.706 8.797 1.680 1.00 90.75 310 LEU A N 1
ATOM 2516 C CA . LEU A 1 310 ? 4.088 10.096 1.116 1.00 90.75 310 LEU A CA 1
ATOM 2517 C C . LEU A 1 310 ? 4.272 11.176 2.191 1.00 90.75 310 LEU A C 1
ATOM 2519 O O . LEU A 1 310 ? 5.258 11.913 2.168 1.00 90.75 310 LEU A O 1
ATOM 2523 N N . ILE A 1 311 ? 3.356 11.252 3.154 1.00 90.44 311 ILE A N 1
ATOM 2524 C CA . ILE A 1 311 ? 3.449 12.175 4.286 1.00 90.44 311 ILE A CA 1
ATOM 2525 C C . ILE A 1 311 ? 4.668 11.812 5.137 1.00 90.44 311 ILE A C 1
ATOM 2527 O O . ILE A 1 311 ? 5.473 12.688 5.436 1.00 90.44 311 ILE A O 1
ATOM 2531 N N . ALA A 1 312 ? 4.868 10.531 5.456 1.00 90.62 312 ALA A N 1
ATOM 2532 C CA 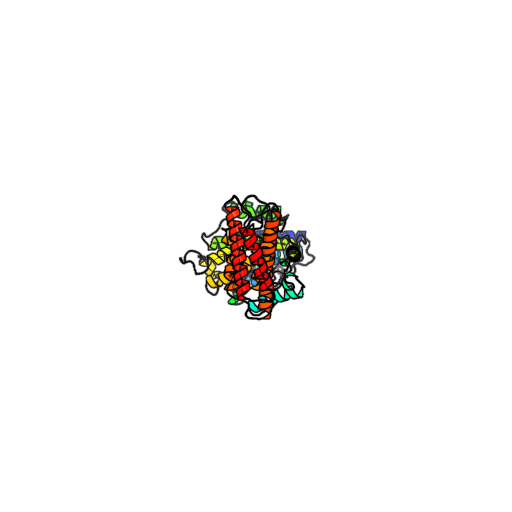. ALA A 1 312 ? 6.036 10.086 6.213 1.00 90.62 312 ALA A CA 1
ATOM 2533 C C . ALA A 1 312 ? 7.361 10.370 5.477 1.00 90.62 312 ALA A C 1
ATOM 2535 O O . ALA A 1 312 ? 8.366 10.687 6.111 1.00 90.62 312 ALA A O 1
ATOM 2536 N N . HIS A 1 313 ? 7.378 10.317 4.139 1.00 88.44 313 HIS A N 1
ATOM 2537 C CA . HIS A 1 313 ? 8.512 10.790 3.343 1.00 88.44 313 HIS A CA 1
ATOM 2538 C C . HIS A 1 313 ? 8.760 12.291 3.541 1.00 88.44 313 HIS A C 1
ATOM 2540 O O . HIS A 1 313 ? 9.886 12.681 3.846 1.00 88.44 313 HIS A O 1
ATOM 2546 N N . GLY A 1 314 ? 7.722 13.119 3.383 1.00 85.25 314 GLY A N 1
ATOM 2547 C CA . GLY A 1 314 ? 7.830 14.578 3.485 1.00 85.25 314 GLY A CA 1
ATOM 2548 C C . GLY A 1 314 ? 8.216 15.083 4.877 1.00 85.25 314 GLY A C 1
ATOM 2549 O O . GLY A 1 314 ? 8.740 16.183 4.998 1.00 85.25 314 GLY A O 1
ATOM 2550 N N . LEU A 1 315 ? 7.998 14.270 5.910 1.00 79.31 315 LEU A N 1
ATOM 2551 C CA . LEU A 1 315 ? 8.364 14.565 7.295 1.00 79.31 315 LEU A CA 1
ATOM 2552 C C . LEU A 1 315 ? 9.806 14.159 7.663 1.00 79.31 315 LEU A C 1
ATOM 2554 O O . LEU A 1 315 ? 10.203 14.346 8.812 1.00 79.31 315 LEU A O 1
ATOM 2558 N N . ARG A 1 316 ? 10.588 13.599 6.723 1.00 68.69 316 ARG A N 1
ATOM 2559 C CA . ARG A 1 316 ? 11.986 13.184 6.946 1.00 68.69 316 ARG A CA 1
ATOM 2560 C C . ARG A 1 316 ? 12.926 14.389 7.052 1.00 68.69 316 ARG A C 1
ATOM 2562 O O . ARG A 1 316 ? 12.946 15.237 6.166 1.00 68.69 316 ARG A O 1
ATOM 2569 N N . GLY A 1 317 ? 13.826 14.333 8.033 1.00 58.06 317 GLY A N 1
ATOM 2570 C CA . GLY A 1 317 ? 14.880 15.325 8.281 1.00 58.06 317 GLY A CA 1
ATOM 2571 C C . GLY A 1 317 ? 14.593 16.194 9.503 1.00 58.06 317 GLY A C 1
ATOM 2572 O O . GLY A 1 317 ? 15.268 17.202 9.714 1.00 58.06 317 GLY A O 1
ATOM 2573 N N . GLY A 1 318 ? 13.570 15.816 10.276 1.00 48.69 318 GLY A N 1
ATOM 2574 C CA . GLY A 1 318 ? 12.785 16.747 11.061 1.00 48.69 318 GLY A CA 1
ATOM 2575 C C . GLY A 1 318 ? 12.130 17.791 10.154 1.00 48.69 318 GLY A C 1
ATOM 2576 O O . GLY A 1 318 ? 12.551 18.026 9.020 1.00 48.69 318 GLY A O 1
ATOM 2577 N N . PRO A 1 319 ? 11.092 18.475 10.623 1.00 45.06 319 PRO A N 1
ATOM 2578 C CA . PRO A 1 319 ? 10.791 19.729 9.984 1.00 45.06 319 PRO A CA 1
ATOM 2579 C C . PRO A 1 319 ? 11.974 20.669 10.262 1.00 45.06 319 PRO A C 1
ATOM 2581 O O . PRO A 1 319 ? 12.439 20.780 11.400 1.00 45.06 319 PRO A O 1
ATOM 2584 N N . ASP A 1 320 ? 12.450 21.388 9.246 1.00 44.84 320 ASP A N 1
ATOM 2585 C CA . ASP A 1 320 ? 13.343 22.543 9.455 1.00 44.84 320 ASP A CA 1
ATOM 2586 C C . ASP A 1 320 ? 12.726 23.556 10.457 1.00 44.84 320 ASP A C 1
ATOM 2588 O O . ASP A 1 320 ? 13.403 24.441 10.984 1.00 44.84 320 ASP A O 1
ATOM 2592 N N . ASP A 1 321 ? 11.431 23.385 10.739 1.00 49.78 321 ASP A N 1
ATOM 2593 C CA . ASP A 1 321 ? 10.623 24.043 11.743 1.00 49.78 321 ASP A CA 1
ATOM 2594 C C . ASP A 1 321 ? 9.981 23.018 12.715 1.00 49.78 321 ASP A C 1
ATOM 2596 O O . ASP A 1 321 ? 9.007 22.378 12.333 1.00 49.78 321 ASP A O 1
ATOM 2600 N N . PRO A 1 322 ? 10.424 22.870 13.982 1.00 44.62 322 PRO A N 1
ATOM 2601 C CA . PRO A 1 322 ? 9.851 21.943 14.980 1.00 44.62 322 PRO A CA 1
ATOM 2602 C C . PRO A 1 322 ? 8.325 22.036 15.210 1.00 44.62 322 PRO A C 1
ATOM 2604 O O . PRO A 1 322 ? 7.798 21.256 16.002 1.00 44.62 322 PRO A O 1
ATOM 2607 N N . THR A 1 323 ? 7.625 22.945 14.525 1.00 49.44 323 THR A N 1
ATOM 2608 C CA . THR A 1 323 ? 6.170 23.097 14.509 1.00 49.44 323 THR A CA 1
ATOM 2609 C C . THR A 1 323 ? 5.403 22.275 13.453 1.00 49.44 323 THR A C 1
ATOM 2611 O O . THR A 1 323 ? 4.178 22.206 13.534 1.00 49.44 323 THR A O 1
ATOM 2614 N N . ASP A 1 324 ? 6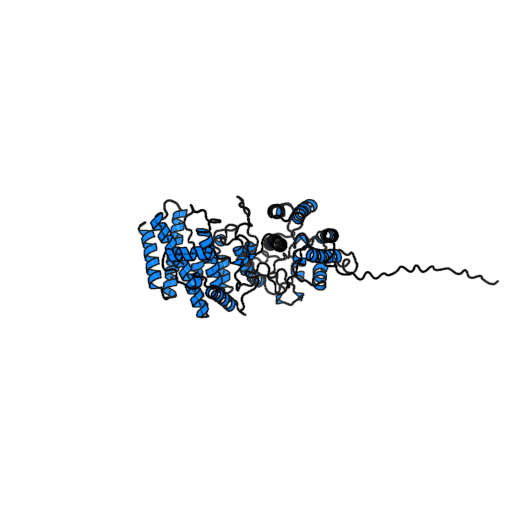.045 21.623 12.469 1.00 63.16 324 ASP A N 1
ATOM 2615 C CA . ASP A 1 324 ? 5.274 21.060 11.333 1.00 63.16 324 ASP A CA 1
ATOM 2616 C C . ASP A 1 324 ? 4.567 19.721 11.651 1.00 63.16 324 ASP A C 1
ATOM 2618 O O . ASP A 1 324 ? 3.410 19.511 11.278 1.00 63.16 324 ASP A O 1
ATOM 2622 N N . PHE A 1 325 ? 5.212 18.824 12.409 1.00 73.50 325 PHE A N 1
ATOM 2623 C CA . PHE A 1 325 ? 4.589 17.600 12.945 1.00 73.50 325 PHE A CA 1
ATOM 2624 C C . PHE A 1 325 ? 4.461 17.676 14.466 1.00 73.50 325 PHE A C 1
ATOM 2626 O O . PHE A 1 325 ? 5.111 16.948 15.219 1.00 73.50 325 PHE A O 1
ATOM 2633 N N . GLU A 1 326 ? 3.617 18.590 14.934 1.00 74.31 326 GLU A N 1
ATOM 2634 C CA . GLU A 1 326 ? 3.290 18.681 16.351 1.00 74.31 326 GLU A CA 1
ATOM 2635 C C . GLU A 1 326 ? 2.266 17.613 16.734 1.00 74.31 326 GLU A C 1
ATOM 2637 O O . GLU A 1 326 ? 1.097 17.631 16.335 1.00 74.31 326 GLU A O 1
ATOM 2642 N N . MET A 1 327 ? 2.728 16.663 17.542 1.00 74.62 327 MET A N 1
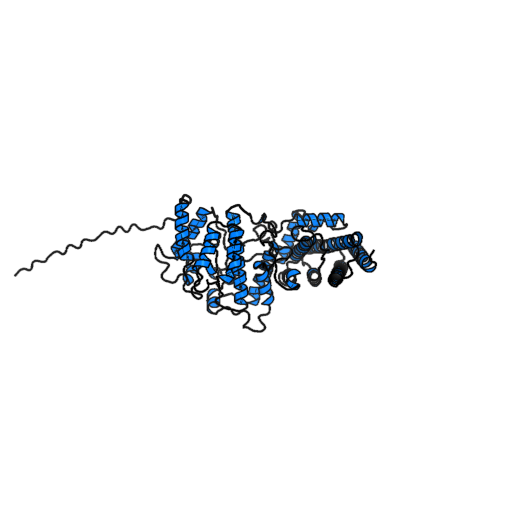ATOM 2643 C CA . MET A 1 327 ? 1.852 15.787 18.302 1.00 74.62 327 MET A CA 1
ATOM 2644 C C . MET A 1 327 ? 1.371 16.546 19.543 1.00 74.62 327 MET A C 1
ATOM 2646 O O . MET A 1 327 ? 2.207 17.034 20.310 1.00 74.62 327 MET A O 1
ATOM 2650 N N . PRO A 1 328 ? 0.056 16.621 19.796 1.00 74.56 328 PRO A N 1
ATOM 2651 C CA . PRO A 1 328 ? -0.464 17.224 21.015 1.00 74.56 328 PRO A CA 1
ATOM 2652 C C . PRO A 1 328 ? 0.179 16.580 22.255 1.00 74.56 328 PRO A C 1
ATOM 2654 O O . PRO A 1 328 ? 0.328 15.350 22.282 1.00 74.56 328 PRO A O 1
ATOM 2657 N N . PRO A 1 329 ? 0.560 17.353 23.290 1.00 74.25 329 PRO A N 1
ATOM 2658 C CA . PRO A 1 329 ? 1.228 16.816 24.476 1.00 74.25 329 PRO A CA 1
ATOM 2659 C C . PRO A 1 329 ? 0.488 15.637 25.120 1.00 74.25 329 PRO A C 1
ATOM 2661 O O . PRO A 1 329 ? 1.113 14.673 25.558 1.00 74.25 329 PRO A O 1
ATOM 2664 N N . GLU A 1 330 ? -0.844 15.670 25.137 1.00 71.00 330 GLU A N 1
ATOM 2665 C CA . GLU A 1 330 ? -1.691 14.582 25.627 1.00 71.00 330 GLU A CA 1
ATOM 2666 C C . GLU A 1 330 ? -1.517 13.275 24.843 1.00 71.00 330 GLU A C 1
ATOM 2668 O O . GLU A 1 330 ? -1.582 12.191 25.423 1.00 71.00 330 GLU A O 1
ATOM 2673 N N . VAL A 1 331 ? -1.255 13.363 23.539 1.00 73.19 331 VAL A N 1
ATOM 2674 C CA . VAL A 1 331 ? -1.051 12.202 22.674 1.00 73.19 331 VAL A CA 1
ATOM 2675 C C . VAL A 1 331 ? 0.356 11.658 22.872 1.00 73.19 331 VAL A C 1
ATOM 2677 O O . VAL A 1 331 ? 0.510 10.445 23.008 1.00 73.19 331 VAL A O 1
ATOM 2680 N N . LEU A 1 332 ? 1.367 12.525 22.986 1.00 72.88 332 LEU A N 1
ATOM 2681 C CA . LEU A 1 332 ? 2.748 12.126 23.296 1.00 72.88 332 LEU A CA 1
ATOM 2682 C C . LEU A 1 332 ? 2.858 11.412 24.648 1.00 72.88 332 LEU A C 1
ATOM 2684 O O . LEU A 1 332 ? 3.567 10.416 24.771 1.00 72.88 332 LEU A O 1
ATOM 2688 N N . LEU A 1 333 ? 2.125 11.882 25.661 1.00 67.25 333 LEU A N 1
ATOM 2689 C CA . LEU A 1 333 ? 2.097 11.256 26.986 1.00 67.25 333 LEU A CA 1
ATOM 2690 C C . LEU A 1 333 ? 1.508 9.836 26.967 1.00 67.25 333 LEU A C 1
ATOM 2692 O O . LEU A 1 333 ? 1.874 9.024 27.824 1.00 67.25 333 LEU A O 1
ATOM 2696 N N . ARG A 1 334 ? 0.614 9.541 26.014 1.00 68.69 334 ARG A N 1
ATOM 2697 C CA . ARG A 1 334 ? -0.050 8.239 25.853 1.00 68.69 334 ARG A CA 1
ATOM 2698 C C . ARG A 1 334 ? 0.746 7.293 24.958 1.00 68.69 334 ARG A C 1
ATOM 2700 O O . ARG A 1 334 ? 1.063 6.190 25.387 1.00 68.69 334 ARG A O 1
ATOM 2707 N N . SER A 1 335 ? 1.041 7.735 23.736 1.00 67.62 335 SER A N 1
ATOM 2708 C CA . SER A 1 335 ? 1.743 6.946 22.713 1.00 67.62 335 SER A CA 1
ATOM 2709 C C . SER A 1 335 ? 3.186 6.649 23.119 1.00 67.62 335 SER A C 1
ATOM 2711 O O . SER A 1 335 ? 3.692 5.574 22.814 1.00 67.62 335 SER A O 1
ATOM 2713 N N . LYS A 1 336 ? 3.821 7.573 23.862 1.00 71.38 336 LYS A N 1
ATOM 2714 C CA . LYS A 1 336 ? 5.213 7.491 24.332 1.00 71.38 336 LYS A CA 1
ATOM 2715 C C . LYS A 1 336 ? 6.154 6.907 23.270 1.00 71.38 336 LYS A C 1
ATOM 2717 O O . LYS A 1 336 ? 6.885 5.974 23.605 1.00 71.38 336 LYS A O 1
ATOM 2722 N N . PRO A 1 337 ? 6.127 7.404 22.016 1.00 72.75 337 PRO A N 1
ATOM 2723 C CA . PRO A 1 337 ? 6.919 6.812 20.955 1.00 72.75 337 PRO A CA 1
ATOM 2724 C C . PRO A 1 337 ? 8.388 6.808 21.377 1.00 72.75 337 PRO A C 1
ATOM 2726 O O . PRO A 1 337 ? 8.916 7.824 21.836 1.00 72.75 337 PRO A O 1
ATOM 2729 N N . SER A 1 338 ? 9.027 5.648 21.287 1.00 76.56 338 SER A N 1
ATOM 2730 C CA . SER A 1 338 ? 10.462 5.516 21.484 1.00 76.56 338 SER A CA 1
ATOM 2731 C C . SER A 1 338 ? 11.192 6.013 20.241 1.00 76.56 338 SER A C 1
ATOM 2733 O O . SER A 1 338 ? 10.743 5.779 19.120 1.00 76.56 338 SER A O 1
ATOM 2735 N N . GLY A 1 339 ? 12.337 6.661 20.428 1.00 82.69 339 GLY A N 1
ATOM 2736 C CA . GLY A 1 339 ? 13.106 7.220 19.318 1.00 82.69 339 GLY A CA 1
ATOM 2737 C C . GLY A 1 339 ? 12.586 8.573 18.822 1.00 82.69 339 GLY A C 1
ATOM 2738 O O . GLY A 1 339 ? 11.757 9.237 19.444 1.00 82.69 339 GLY A O 1
ATOM 2739 N N . SER A 1 340 ? 13.157 9.018 17.714 1.00 83.62 340 SER A N 1
ATOM 2740 C CA . SER A 1 340 ? 12.859 10.272 17.026 1.00 83.62 340 SER A CA 1
ATOM 2741 C C . SER A 1 340 ? 11.684 10.126 16.058 1.00 83.62 340 SER A C 1
ATOM 2743 O O . SER A 1 340 ? 11.399 9.036 15.571 1.00 83.62 340 SER A O 1
ATOM 2745 N N . ILE A 1 341 ? 11.026 11.239 15.716 1.00 81.75 341 ILE A N 1
ATOM 2746 C CA . ILE A 1 341 ? 10.006 11.245 14.654 1.00 81.75 341 ILE A CA 1
ATOM 2747 C C . ILE A 1 341 ? 10.588 10.733 13.331 1.00 81.75 341 ILE A C 1
ATOM 2749 O O . ILE A 1 341 ? 9.912 9.991 12.633 1.00 81.75 341 ILE A O 1
ATOM 2753 N N . ASP A 1 342 ? 11.847 11.046 13.018 1.00 82.94 342 ASP A N 1
ATOM 2754 C CA . ASP A 1 342 ? 12.510 10.514 11.825 1.00 82.94 342 ASP A CA 1
ATOM 2755 C C . ASP A 1 342 ? 12.590 8.979 11.840 1.00 82.94 342 ASP A C 1
ATOM 2757 O O . ASP A 1 342 ? 12.271 8.349 10.835 1.00 82.94 342 ASP A O 1
ATOM 2761 N N . GLU A 1 343 ? 12.967 8.363 12.967 1.00 86.38 343 GLU A N 1
ATOM 2762 C CA . GLU A 1 343 ? 12.975 6.897 13.113 1.00 86.38 343 GLU A CA 1
ATOM 2763 C C . GLU A 1 343 ? 11.567 6.314 12.942 1.00 86.38 343 GLU A C 1
ATOM 2765 O O . GLU A 1 343 ? 11.380 5.369 12.182 1.00 86.38 343 GLU A O 1
ATOM 2770 N N . GLN A 1 344 ? 10.560 6.943 13.552 1.00 87.75 344 GLN A N 1
ATOM 2771 C CA . GLN A 1 344 ? 9.159 6.535 13.422 1.00 87.75 344 GLN A CA 1
ATOM 2772 C C . GLN A 1 344 ? 8.673 6.610 11.965 1.00 87.75 344 GLN A C 1
ATOM 2774 O O . GLN A 1 344 ? 8.051 5.677 11.461 1.00 87.75 344 GLN A O 1
ATOM 2779 N N . MET A 1 345 ? 8.981 7.703 11.261 1.00 89.31 345 MET A N 1
ATOM 2780 C CA . MET A 1 345 ? 8.619 7.870 9.853 1.00 89.31 345 MET A CA 1
ATOM 2781 C C . MET A 1 345 ? 9.383 6.894 8.954 1.00 89.31 345 MET A C 1
ATOM 2783 O O . MET A 1 345 ? 8.818 6.412 7.972 1.00 89.31 345 MET A O 1
ATOM 2787 N N . ASN A 1 346 ? 10.628 6.541 9.288 1.00 88.69 346 ASN A N 1
ATOM 2788 C CA . ASN A 1 346 ? 11.360 5.500 8.567 1.00 88.69 346 ASN A CA 1
ATOM 2789 C C . ASN A 1 346 ? 10.612 4.154 8.622 1.00 88.69 346 ASN A C 1
ATOM 2791 O O . ASN A 1 346 ? 10.404 3.555 7.569 1.00 88.69 346 ASN A O 1
ATOM 2795 N N . ASP A 1 347 ? 10.107 3.760 9.796 1.00 91.25 347 ASP A N 1
ATOM 2796 C CA . ASP A 1 347 ? 9.361 2.506 10.005 1.00 91.25 347 ASP A CA 1
ATOM 2797 C C . ASP A 1 347 ? 7.966 2.475 9.342 1.00 91.25 347 ASP A C 1
ATOM 2799 O O . ASP A 1 347 ? 7.332 1.419 9.239 1.00 91.25 347 ASP A O 1
ATOM 2803 N N . ILE A 1 348 ? 7.462 3.629 8.898 1.00 93.69 348 ILE A N 1
ATOM 2804 C CA . ILE A 1 348 ? 6.153 3.777 8.247 1.00 93.69 348 ILE A CA 1
ATOM 2805 C C . ILE A 1 348 ? 6.280 3.702 6.718 1.00 93.69 348 ILE A C 1
ATOM 2807 O O . ILE A 1 348 ? 5.484 3.044 6.052 1.00 93.69 348 ILE A O 1
ATOM 2811 N N . ARG A 1 349 ? 7.264 4.373 6.115 1.00 91.94 349 ARG A N 1
ATOM 2812 C CA . ARG A 1 349 ? 7.231 4.680 4.670 1.00 91.94 349 ARG A CA 1
ATOM 2813 C C . ARG A 1 349 ? 7.089 3.463 3.765 1.00 91.94 349 ARG A C 1
ATOM 2815 O O . ARG A 1 349 ? 6.115 3.388 3.021 1.00 91.94 349 ARG A O 1
ATOM 2822 N N . VAL A 1 350 ? 8.053 2.541 3.776 1.00 94.44 350 VAL A N 1
ATOM 2823 C CA . VAL A 1 350 ? 8.062 1.422 2.818 1.00 94.44 350 VAL A CA 1
ATOM 2824 C C . VAL A 1 350 ? 6.884 0.474 3.020 1.00 94.44 350 VAL A C 1
ATOM 2826 O O . VAL A 1 350 ? 6.224 0.180 2.022 1.00 94.44 350 VAL A O 1
ATOM 2829 N N . PRO A 1 351 ? 6.543 0.044 4.249 1.00 96.31 351 PRO A N 1
ATOM 2830 C CA . PRO A 1 351 ? 5.331 -0.733 4.489 1.00 96.31 351 PRO A CA 1
ATOM 2831 C C . PRO A 1 351 ? 4.062 -0.090 3.915 1.00 96.31 351 PRO A C 1
ATOM 2833 O O . PRO A 1 351 ? 3.303 -0.756 3.209 1.00 96.31 351 PRO A O 1
ATOM 2836 N N . TRP A 1 352 ? 3.844 1.206 4.158 1.00 96.50 352 TRP A N 1
ATOM 2837 C CA . TRP A 1 352 ? 2.641 1.907 3.707 1.00 96.50 352 TRP A CA 1
ATOM 2838 C C . TRP A 1 352 ? 2.642 2.189 2.203 1.00 96.50 352 TRP A C 1
ATOM 2840 O O . TRP A 1 352 ? 1.626 1.951 1.550 1.00 96.50 352 TRP A O 1
ATOM 2850 N N . PHE A 1 353 ? 3.777 2.586 1.614 1.00 95.00 353 PHE A N 1
ATOM 2851 C CA . PHE A 1 353 ? 3.895 2.701 0.158 1.00 95.00 353 PHE A CA 1
ATOM 2852 C C . PHE A 1 353 ? 3.620 1.366 -0.535 1.00 95.00 353 PHE A C 1
ATOM 2854 O O . PHE A 1 353 ? 2.835 1.316 -1.479 1.00 95.00 353 PHE A O 1
ATOM 2861 N N . TYR A 1 354 ? 4.220 0.275 -0.055 1.00 95.94 354 TYR A N 1
ATOM 2862 C CA . TYR A 1 354 ? 4.032 -1.039 -0.664 1.00 95.94 354 TYR A CA 1
ATOM 2863 C C . TYR A 1 354 ? 2.585 -1.516 -0.506 1.00 95.94 354 TYR A C 1
ATOM 2865 O O . TYR A 1 354 ? 1.996 -2.019 -1.462 1.00 95.94 354 TYR A O 1
ATOM 2873 N N . THR A 1 355 ? 1.978 -1.304 0.667 1.00 94.81 355 THR A N 1
ATOM 2874 C CA . THR A 1 355 ? 0.555 -1.604 0.887 1.00 94.81 355 THR A CA 1
ATOM 2875 C C . THR A 1 355 ? -0.317 -0.809 -0.084 1.00 94.81 355 THR A C 1
ATOM 2877 O O . THR A 1 355 ? -1.158 -1.396 -0.756 1.00 94.81 355 THR A O 1
ATOM 2880 N N . GLY A 1 356 ? -0.092 0.502 -0.215 1.00 93.00 356 GLY A N 1
ATOM 2881 C CA . GLY A 1 356 ? -0.840 1.365 -1.130 1.00 93.00 356 GLY A CA 1
ATOM 2882 C C . GLY A 1 356 ? -0.691 0.941 -2.592 1.00 93.00 356 GLY A C 1
ATOM 2883 O O . GLY A 1 356 ? -1.688 0.868 -3.307 1.00 93.00 356 GLY A O 1
ATOM 2884 N N . TRP A 1 357 ? 0.525 0.581 -3.008 1.00 93.12 357 TRP A N 1
ATOM 2885 C CA . TRP A 1 357 ? 0.828 0.088 -4.352 1.00 93.12 357 TRP A CA 1
ATOM 2886 C C . TRP A 1 357 ? 0.105 -1.225 -4.688 1.00 93.12 357 TRP A C 1
ATOM 2888 O O . TRP A 1 357 ? -0.357 -1.401 -5.812 1.00 93.12 357 TRP A O 1
ATOM 2898 N N . LEU A 1 358 ? -0.084 -2.138 -3.729 1.00 91.94 358 LEU A N 1
ATOM 2899 C CA . LEU A 1 358 ? -0.837 -3.380 -3.974 1.00 91.94 358 LEU A CA 1
ATOM 2900 C C . LEU A 1 358 ? -2.298 -3.140 -4.383 1.00 91.94 358 LEU A C 1
ATOM 2902 O O . LEU A 1 358 ? -2.889 -4.001 -5.045 1.00 91.94 358 LEU A O 1
ATOM 2906 N N . PHE A 1 359 ? -2.871 -2.004 -3.981 1.00 87.06 359 PHE A N 1
ATOM 2907 C CA . PHE A 1 359 ? -4.236 -1.578 -4.309 1.00 87.06 359 PHE A CA 1
ATOM 2908 C C . PHE A 1 359 ? -4.302 -0.560 -5.449 1.00 87.06 359 PHE A C 1
ATOM 2910 O O . PHE A 1 359 ? -5.389 -0.132 -5.814 1.00 87.06 359 PHE A O 1
ATOM 2917 N N . ASP A 1 360 ? -3.156 -0.147 -5.983 1.00 86.94 360 ASP A N 1
ATOM 2918 C CA . ASP A 1 360 ? -3.070 0.818 -7.072 1.00 86.94 360 ASP A CA 1
ATOM 2919 C C . ASP A 1 360 ? -1.734 0.638 -7.800 1.00 86.94 360 ASP A C 1
ATOM 2921 O O . ASP A 1 360 ? -0.815 1.447 -7.699 1.00 86.94 360 ASP A O 1
ATOM 2925 N N . GLN A 1 361 ? -1.579 -0.491 -8.495 1.00 89.00 361 GLN A N 1
ATOM 2926 C CA . GLN A 1 361 ? -0.272 -0.903 -9.026 1.00 89.00 361 GLN A CA 1
ATOM 2927 C C . GLN A 1 361 ? 0.262 0.042 -10.105 1.00 89.00 361 GLN A C 1
ATOM 2929 O O . GLN A 1 361 ? 1.477 0.141 -10.270 1.00 89.00 361 GLN A O 1
ATOM 2934 N N . GLY A 1 362 ? -0.637 0.737 -10.810 1.00 86.25 362 GLY A N 1
ATOM 2935 C CA . GLY A 1 362 ? -0.312 1.798 -11.762 1.00 86.25 362 GLY A CA 1
ATOM 2936 C C . GLY A 1 362 ? -0.182 3.191 -11.133 1.00 86.25 362 GLY A C 1
ATOM 2937 O O . GLY A 1 362 ? 0.171 4.120 -11.854 1.00 86.25 362 GLY A O 1
ATOM 2938 N N . LEU A 1 363 ? -0.458 3.343 -9.829 1.00 85.88 363 LEU A N 1
ATOM 2939 C CA . LEU A 1 363 ? -0.504 4.614 -9.089 1.00 85.88 363 LEU A CA 1
ATOM 2940 C C . LEU A 1 363 ? -1.423 5.668 -9.730 1.00 85.88 363 LEU A C 1
ATOM 2942 O O . LEU A 1 363 ? -1.084 6.850 -9.789 1.00 85.88 363 LEU A O 1
ATOM 2946 N N . GLN A 1 364 ? -2.576 5.231 -10.243 1.00 80.56 364 GLN A N 1
ATOM 2947 C CA . GLN A 1 364 ? -3.544 6.091 -10.935 1.00 80.56 364 GLN A CA 1
ATOM 2948 C C . GLN A 1 364 ? -4.459 6.858 -9.969 1.00 80.56 364 GLN A C 1
ATOM 2950 O O . GLN A 1 364 ? -5.079 7.844 -10.357 1.00 80.56 364 GLN A O 1
ATOM 2955 N N . HIS A 1 365 ? -4.533 6.416 -8.714 1.00 80.19 365 HIS A N 1
ATOM 2956 C CA . HIS A 1 365 ? -5.348 6.985 -7.637 1.00 80.19 365 HIS A CA 1
ATOM 2957 C C . HIS A 1 365 ? -4.487 7.596 -6.521 1.00 80.19 365 HIS A C 1
ATOM 2959 O O . HIS A 1 365 ? -4.986 7.956 -5.455 1.00 80.19 365 HIS A O 1
ATOM 2965 N N . SER A 1 366 ? -3.175 7.706 -6.729 1.00 78.06 366 SER A N 1
ATOM 2966 C CA . SER A 1 366 ? -2.275 8.414 -5.822 1.00 78.06 366 SER A CA 1
ATOM 2967 C C . SER A 1 366 ? -2.304 9.911 -6.120 1.00 78.06 366 SER A C 1
ATOM 2969 O O . SER A 1 366 ? -1.936 10.331 -7.219 1.00 78.06 366 SER A O 1
ATOM 2971 N N . LYS A 1 367 ? -2.678 10.746 -5.142 1.00 70.25 367 LYS A N 1
ATOM 2972 C CA . LYS A 1 367 ? -2.574 12.201 -5.307 1.00 70.25 367 LYS A CA 1
ATOM 2973 C C . LYS A 1 367 ? -1.138 12.681 -5.163 1.00 70.25 367 LYS A C 1
ATOM 2975 O O . LYS A 1 367 ? -0.410 12.294 -4.256 1.00 70.25 367 LYS A O 1
ATOM 2980 N N . GLY A 1 368 ? -0.750 13.603 -6.036 1.00 64.00 368 GLY A N 1
ATOM 2981 C CA . GLY A 1 368 ? 0.534 14.288 -5.973 1.00 64.00 368 GLY A CA 1
ATOM 2982 C C . GLY A 1 368 ? 0.993 14.757 -7.346 1.00 64.00 368 GLY A C 1
ATOM 2983 O O . GLY A 1 368 ? 0.360 14.472 -8.357 1.00 64.00 368 GLY A O 1
ATOM 2984 N N . GLY A 1 369 ? 2.101 15.500 -7.380 1.00 71.88 369 GLY A N 1
ATOM 2985 C CA . GLY A 1 369 ? 2.794 15.776 -8.640 1.00 71.88 369 GLY A CA 1
ATOM 2986 C C . GLY A 1 369 ? 3.490 14.528 -9.187 1.00 71.88 369 GLY A C 1
ATOM 2987 O O . GLY A 1 369 ? 3.454 13.464 -8.563 1.00 71.88 369 GLY A O 1
ATOM 2988 N N . ASP A 1 370 ? 4.209 14.694 -10.294 1.00 71.69 370 ASP A N 1
ATOM 2989 C CA . ASP A 1 370 ? 4.897 13.625 -11.038 1.00 71.69 370 ASP A CA 1
ATOM 2990 C C . ASP A 1 370 ? 5.742 12.701 -10.157 1.00 71.69 370 ASP A C 1
ATOM 2992 O O . ASP A 1 370 ? 5.845 11.500 -10.394 1.00 71.69 370 ASP A O 1
ATOM 2996 N N . ALA A 1 371 ? 6.307 13.234 -9.070 1.00 76.25 371 ALA A N 1
ATOM 2997 C CA . ALA A 1 371 ? 7.093 12.440 -8.141 1.00 76.25 371 ALA A CA 1
ATOM 2998 C C . ALA A 1 371 ? 6.316 11.270 -7.511 1.00 76.25 371 ALA A C 1
ATOM 3000 O O . ALA A 1 371 ? 6.880 10.216 -7.218 1.00 76.25 371 ALA A O 1
ATOM 3001 N N . THR A 1 372 ? 5.018 11.454 -7.301 1.00 77.75 372 THR A N 1
ATOM 3002 C CA . THR A 1 372 ? 4.161 10.469 -6.647 1.00 77.75 372 THR A CA 1
ATOM 3003 C C . THR A 1 372 ? 3.704 9.413 -7.642 1.00 77.75 372 THR A C 1
ATOM 3005 O O . THR A 1 372 ? 3.911 8.224 -7.406 1.00 77.75 372 THR A O 1
ATOM 3008 N N . THR A 1 373 ? 3.171 9.843 -8.787 1.00 76.62 373 THR A N 1
ATOM 3009 C CA . THR A 1 373 ? 2.677 8.957 -9.853 1.00 76.62 373 THR A CA 1
ATOM 3010 C C . THR A 1 373 ? 3.802 8.145 -10.500 1.00 76.62 373 THR A C 1
ATOM 3012 O O . THR A 1 373 ? 3.589 7.015 -10.932 1.00 76.62 373 THR A O 1
ATOM 3015 N N . GLN A 1 374 ? 5.037 8.654 -10.497 1.00 81.12 374 GLN A N 1
ATOM 3016 C CA . GLN A 1 374 ? 6.226 7.922 -10.948 1.00 81.12 374 GLN A CA 1
ATOM 3017 C C . GLN A 1 374 ? 6.902 7.088 -9.843 1.00 81.12 374 GLN A C 1
ATOM 3019 O O . GLN A 1 374 ? 7.999 6.567 -10.053 1.00 81.12 374 GLN A O 1
ATOM 3024 N N . ALA A 1 375 ? 6.285 6.967 -8.661 1.00 85.88 375 ALA A N 1
ATOM 3025 C CA . ALA A 1 375 ? 6.808 6.213 -7.522 1.00 85.88 375 ALA A CA 1
ATOM 3026 C C . ALA A 1 375 ? 8.190 6.679 -7.001 1.00 85.88 375 ALA A C 1
ATOM 3028 O O . ALA A 1 375 ? 8.899 5.893 -6.371 1.00 85.88 375 ALA A O 1
ATOM 3029 N N . ARG A 1 376 ? 8.591 7.947 -7.213 1.00 85.50 376 ARG A N 1
ATOM 3030 C CA . ARG A 1 376 ? 9.944 8.458 -6.890 1.00 85.50 376 ARG A CA 1
ATOM 3031 C C . ARG A 1 376 ? 10.360 8.163 -5.462 1.00 85.50 376 ARG A C 1
ATOM 3033 O O . ARG A 1 376 ? 11.490 7.762 -5.209 1.00 85.50 376 ARG A O 1
ATOM 3040 N N . TYR A 1 377 ? 9.482 8.420 -4.505 1.00 86.62 377 TYR A N 1
ATOM 3041 C CA . TYR A 1 377 ? 9.815 8.263 -3.091 1.00 86.62 377 TYR A CA 1
ATOM 3042 C C . TYR A 1 377 ? 9.750 6.802 -2.654 1.00 86.62 377 TYR A C 1
ATOM 3044 O O . TYR A 1 377 ? 10.587 6.354 -1.878 1.00 86.62 377 TYR A O 1
ATOM 3052 N N . PHE A 1 378 ? 8.838 6.027 -3.233 1.00 88.94 378 PHE A N 1
ATOM 3053 C CA . PHE A 1 378 ? 8.748 4.596 -2.978 1.00 88.94 378 PHE A CA 1
ATOM 3054 C C . PHE A 1 378 ? 10.025 3.855 -3.401 1.00 88.94 378 PHE A C 1
ATOM 3056 O O . PHE A 1 378 ? 10.584 3.103 -2.601 1.00 88.94 378 PHE A O 1
ATOM 3063 N N . THR A 1 379 ? 10.558 4.138 -4.598 1.00 87.06 379 THR A N 1
ATOM 3064 C CA . THR A 1 379 ? 11.830 3.538 -5.040 1.00 87.06 379 THR A CA 1
ATOM 3065 C C . THR A 1 379 ? 13.024 4.022 -4.228 1.00 87.06 379 THR A C 1
ATOM 3067 O O . THR A 1 379 ? 13.950 3.246 -3.996 1.00 87.06 379 THR A O 1
ATOM 3070 N N . LEU A 1 380 ? 13.010 5.287 -3.772 1.00 85.75 380 LEU A N 1
ATOM 3071 C CA . LEU A 1 380 ? 14.061 5.832 -2.907 1.00 85.75 380 LEU A CA 1
ATOM 3072 C C . LEU A 1 380 ? 14.253 4.942 -1.687 1.00 85.75 380 LEU A C 1
ATOM 3074 O O . LEU A 1 380 ? 15.363 4.499 -1.412 1.00 85.75 380 LEU A O 1
ATOM 3078 N N . HIS A 1 381 ? 13.156 4.708 -0.971 1.00 87.38 381 HIS A N 1
ATOM 3079 C CA . HIS A 1 381 ? 13.205 4.086 0.338 1.00 87.38 381 HIS A CA 1
ATOM 3080 C C . HIS A 1 381 ? 13.408 2.579 0.244 1.00 87.38 381 HIS A C 1
ATOM 3082 O O . HIS A 1 381 ? 14.230 2.047 0.982 1.00 87.38 381 HIS A O 1
ATOM 3088 N N . MET A 1 382 ? 12.758 1.905 -0.714 1.00 87.81 382 MET A N 1
ATOM 3089 C CA . MET A 1 382 ? 13.007 0.478 -0.929 1.00 87.81 382 MET A CA 1
ATOM 3090 C C . MET A 1 382 ? 14.467 0.201 -1.278 1.00 87.81 382 MET A C 1
ATOM 3092 O O . MET A 1 382 ? 15.017 -0.788 -0.811 1.00 87.81 382 MET A O 1
ATOM 3096 N N . HIS A 1 383 ? 15.095 1.045 -2.100 1.00 78.38 383 HIS A N 1
ATOM 3097 C CA . HIS A 1 383 ? 16.448 0.774 -2.569 1.00 78.38 383 HIS A CA 1
ATOM 3098 C C . HIS A 1 383 ? 17.533 1.277 -1.610 1.00 78.38 383 HIS A C 1
ATOM 3100 O O . HIS A 1 383 ? 18.425 0.510 -1.273 1.00 78.38 383 HIS A O 1
ATOM 3106 N N . ILE A 1 384 ? 17.462 2.542 -1.178 1.00 70.88 384 ILE A N 1
ATOM 3107 C CA . ILE A 1 384 ? 18.561 3.211 -0.459 1.00 70.88 384 ILE A CA 1
ATOM 3108 C C . ILE A 1 384 ? 18.432 3.074 1.058 1.00 70.88 384 ILE A C 1
ATOM 3110 O O . ILE A 1 384 ? 19.434 2.880 1.736 1.00 70.88 384 ILE A O 1
ATOM 3114 N N . ASP A 1 385 ? 17.225 3.217 1.605 1.00 73.00 385 ASP A N 1
ATOM 3115 C CA . ASP A 1 385 ? 17.069 3.289 3.062 1.00 73.00 385 ASP A CA 1
ATOM 3116 C C . ASP A 1 385 ? 16.859 1.905 3.688 1.00 73.00 385 ASP A C 1
ATOM 3118 O O . ASP A 1 385 ? 17.425 1.623 4.743 1.00 73.00 385 ASP A O 1
ATOM 3122 N N . ASP A 1 386 ? 16.111 1.026 3.011 1.00 78.62 386 ASP A N 1
ATOM 3123 C CA . ASP A 1 386 ? 15.646 -0.224 3.615 1.00 78.62 386 ASP A CA 1
ATOM 3124 C C . ASP A 1 386 ? 16.248 -1.495 2.993 1.00 78.62 386 ASP A C 1
ATOM 3126 O O . ASP A 1 386 ? 16.017 -2.578 3.519 1.00 78.62 386 ASP A O 1
ATOM 3130 N N . GLY A 1 387 ? 17.038 -1.405 1.916 1.00 86.75 387 GLY A N 1
ATOM 3131 C CA . GLY A 1 387 ? 17.801 -2.544 1.380 1.00 86.75 387 GLY A CA 1
ATOM 3132 C C . GLY A 1 387 ? 16.966 -3.652 0.719 1.00 86.75 387 GLY A C 1
ATOM 3133 O O . GLY A 1 387 ? 17.260 -4.835 0.904 1.00 86.75 387 GLY A O 1
ATOM 3134 N N . TYR A 1 388 ? 15.948 -3.280 -0.065 1.00 93.50 388 TYR A N 1
ATOM 3135 C CA . TYR A 1 388 ? 15.088 -4.176 -0.854 1.00 93.50 388 TYR A CA 1
ATOM 3136 C C . TYR A 1 388 ? 15.193 -3.959 -2.389 1.00 93.50 388 TYR A C 1
ATOM 3138 O O . TYR A 1 388 ? 14.196 -3.636 -3.052 1.00 93.50 388 TYR A O 1
ATOM 3146 N N . PRO A 1 389 ? 16.384 -4.097 -3.005 1.00 92.62 389 PRO A N 1
ATOM 3147 C CA . PRO A 1 389 ? 16.575 -3.887 -4.444 1.00 92.62 389 PRO A CA 1
ATOM 3148 C C . PRO A 1 389 ? 15.748 -4.825 -5.345 1.00 92.62 389 PRO A C 1
ATOM 3150 O O . PRO A 1 389 ? 15.248 -4.372 -6.378 1.00 92.62 389 PRO A O 1
ATOM 3153 N N . ILE A 1 390 ? 15.553 -6.098 -4.980 1.00 94.94 390 ILE A N 1
ATOM 3154 C CA . ILE A 1 390 ? 14.746 -7.051 -5.763 1.00 94.94 390 ILE A CA 1
ATOM 3155 C C . ILE A 1 390 ? 13.261 -6.680 -5.689 1.00 94.94 390 ILE A C 1
ATOM 3157 O O . ILE A 1 390 ? 12.593 -6.656 -6.726 1.00 94.94 390 ILE A O 1
ATOM 3161 N N . HIS A 1 391 ? 12.737 -6.328 -4.507 1.00 95.44 391 HIS A N 1
ATOM 3162 C CA . HIS A 1 391 ? 11.355 -5.834 -4.398 1.00 95.44 391 HIS A CA 1
ATOM 3163 C C . HIS A 1 391 ? 11.145 -4.552 -5.207 1.00 95.44 391 HIS A C 1
ATOM 3165 O O . HIS A 1 391 ? 10.104 -4.410 -5.847 1.00 95.44 391 HIS A O 1
ATOM 3171 N N . ASN A 1 392 ? 12.127 -3.644 -5.218 1.00 92.75 392 ASN A N 1
ATOM 3172 C CA . ASN A 1 392 ? 12.073 -2.427 -6.024 1.00 92.75 392 ASN A CA 1
ATOM 3173 C C . ASN A 1 392 ? 11.976 -2.746 -7.526 1.00 92.75 392 ASN A C 1
ATOM 3175 O O . ASN A 1 392 ? 11.075 -2.248 -8.203 1.00 92.75 392 ASN A O 1
ATOM 3179 N N . ALA A 1 393 ? 12.845 -3.625 -8.039 1.00 92.69 393 ALA A N 1
ATOM 3180 C CA . ALA A 1 393 ? 12.797 -4.060 -9.436 1.00 92.69 393 ALA A CA 1
ATOM 3181 C C . ALA A 1 393 ? 11.474 -4.740 -9.796 1.00 92.69 393 ALA A C 1
ATOM 3183 O O . ALA A 1 393 ? 10.907 -4.469 -10.858 1.00 92.69 393 ALA A O 1
ATOM 3184 N N . PHE A 1 394 ? 10.942 -5.562 -8.892 1.00 95.38 394 PHE A N 1
ATOM 3185 C CA . PHE A 1 394 ? 9.645 -6.201 -9.063 1.00 95.38 394 PHE A CA 1
ATOM 3186 C C . PHE A 1 394 ? 8.499 -5.184 -9.135 1.00 95.38 394 PHE A C 1
ATOM 3188 O O . PHE A 1 394 ? 7.736 -5.187 -10.100 1.00 95.38 394 PHE A O 1
ATOM 3195 N N . ALA A 1 395 ? 8.389 -4.294 -8.144 1.00 93.69 395 ALA A N 1
ATOM 3196 C CA . ALA A 1 395 ? 7.279 -3.352 -8.036 1.00 93.69 395 ALA A CA 1
ATOM 3197 C C . ALA A 1 395 ? 7.250 -2.358 -9.206 1.00 93.69 395 ALA A C 1
ATOM 3199 O O . ALA A 1 395 ? 6.186 -2.096 -9.765 1.00 93.69 395 ALA A O 1
ATOM 3200 N N . ILE A 1 396 ? 8.415 -1.853 -9.626 1.00 90.88 396 ILE A N 1
ATOM 3201 C CA . ILE A 1 396 ? 8.503 -0.897 -10.736 1.00 90.88 396 ILE A CA 1
ATOM 3202 C C . ILE A 1 396 ? 8.258 -1.557 -12.084 1.00 90.88 396 ILE A C 1
ATOM 3204 O O . ILE A 1 396 ? 7.497 -1.019 -12.885 1.00 90.88 396 ILE A O 1
ATOM 3208 N N . THR A 1 397 ? 8.811 -2.747 -12.320 1.00 93.75 397 THR A N 1
ATOM 3209 C CA . THR A 1 397 ? 8.510 -3.482 -13.556 1.00 93.75 397 THR A CA 1
ATOM 3210 C C . THR A 1 397 ? 7.021 -3.789 -13.646 1.00 93.75 397 THR A C 1
ATOM 3212 O O . THR A 1 397 ? 6.405 -3.560 -14.686 1.00 93.75 397 THR A O 1
ATOM 3215 N N . ARG A 1 398 ? 6.410 -4.238 -12.542 1.00 94.06 398 ARG A N 1
ATOM 3216 C CA . ARG A 1 398 ? 4.969 -4.481 -12.492 1.00 94.06 398 ARG A CA 1
ATOM 3217 C C . ARG A 1 398 ? 4.175 -3.204 -12.752 1.00 94.06 398 ARG A C 1
ATOM 3219 O O . ARG A 1 398 ? 3.271 -3.256 -13.576 1.00 94.06 398 ARG A O 1
ATOM 3226 N N . LYS A 1 399 ? 4.520 -2.079 -12.113 1.00 91.31 399 LYS A N 1
ATOM 3227 C CA . LYS A 1 399 ? 3.882 -0.777 -12.369 1.00 91.31 399 LYS A CA 1
ATOM 3228 C C . LYS A 1 399 ? 3.912 -0.431 -13.854 1.00 91.31 399 LYS A C 1
ATOM 3230 O O . LYS A 1 399 ? 2.872 -0.122 -14.418 1.00 91.31 399 LYS A O 1
ATOM 3235 N N . LEU A 1 400 ? 5.083 -0.515 -14.481 1.00 90.31 400 LEU A N 1
ATOM 3236 C CA . LEU A 1 400 ? 5.257 -0.180 -15.893 1.00 90.31 400 LEU A CA 1
ATOM 3237 C C . LEU A 1 400 ? 4.452 -1.100 -16.804 1.00 90.31 400 LEU A C 1
ATOM 3239 O O . LEU A 1 400 ? 3.838 -0.624 -17.752 1.00 90.31 400 LEU A O 1
ATOM 3243 N N . VAL A 1 401 ? 4.412 -2.403 -16.513 1.00 93.38 401 VAL A N 1
ATOM 3244 C CA . VAL A 1 401 ? 3.573 -3.333 -17.276 1.00 93.38 401 VAL A CA 1
ATOM 3245 C C . VAL A 1 401 ? 2.095 -2.984 -17.122 1.00 93.38 401 VAL A C 1
ATOM 3247 O O . VAL A 1 401 ? 1.365 -2.950 -18.106 1.00 93.38 401 VAL A O 1
ATOM 3250 N N . VAL A 1 402 ? 1.657 -2.715 -15.896 1.00 90.06 402 VAL A N 1
ATOM 3251 C CA . VAL A 1 402 ? 0.263 -2.398 -15.593 1.00 90.06 402 VAL A CA 1
ATOM 3252 C C . VAL A 1 402 ? -0.172 -1.096 -16.274 1.00 90.06 402 VAL A C 1
ATOM 3254 O O . VAL A 1 402 ? -1.169 -1.076 -16.983 1.00 90.06 402 VAL A O 1
ATOM 3257 N N . GLU A 1 403 ? 0.609 -0.029 -16.130 1.00 86.94 403 GLU A N 1
ATOM 3258 C CA . GLU A 1 403 ? 0.313 1.296 -16.691 1.00 86.94 403 GLU A CA 1
ATOM 3259 C C . GLU A 1 403 ? 0.227 1.304 -18.224 1.00 86.94 403 GLU A C 1
ATOM 3261 O O . GLU A 1 403 ? -0.495 2.119 -18.796 1.00 86.94 403 GLU A O 1
ATOM 3266 N N . ASN A 1 404 ? 0.955 0.401 -18.886 1.00 89.38 404 ASN A N 1
ATOM 3267 C CA . ASN A 1 404 ? 1.070 0.367 -20.342 1.00 89.38 404 ASN A CA 1
ATOM 3268 C C . ASN A 1 404 ? 0.247 -0.727 -21.024 1.00 89.38 404 ASN A C 1
ATOM 3270 O O . ASN A 1 404 ? 0.024 -0.650 -22.228 1.00 89.38 404 ASN A O 1
ATOM 3274 N N . PHE A 1 405 ? -0.148 -1.777 -20.304 1.00 91.69 405 PHE A N 1
ATOM 3275 C CA . PHE A 1 405 ? -0.713 -2.967 -20.943 1.00 91.69 405 PHE A CA 1
ATOM 3276 C C . PHE A 1 405 ? -1.913 -3.575 -20.226 1.00 91.69 405 PHE A C 1
ATOM 3278 O O . PHE A 1 405 ? -2.577 -4.430 -20.811 1.00 91.69 405 PHE A O 1
ATOM 3285 N N . ASP A 1 406 ? -2.202 -3.183 -18.985 1.00 88.69 406 ASP A N 1
ATOM 3286 C CA . ASP A 1 406 ? -3.409 -3.651 -18.312 1.00 88.69 406 ASP A CA 1
ATOM 3287 C C . ASP A 1 406 ? -4.618 -2.905 -18.876 1.00 88.69 406 ASP A C 1
ATOM 3289 O O . ASP A 1 406 ? -4.758 -1.706 -18.665 1.00 88.69 406 ASP A O 1
ATOM 3293 N N . SER A 1 407 ? -5.504 -3.599 -19.589 1.00 85.12 407 SER A N 1
ATOM 3294 C CA . SER A 1 407 ? -6.678 -2.987 -20.221 1.00 85.12 407 SER A CA 1
ATOM 3295 C C . SER A 1 407 ? -7.687 -2.388 -19.236 1.00 85.12 407 SER A C 1
ATOM 3297 O O . SER A 1 407 ? -8.576 -1.654 -19.662 1.00 85.12 407 SER A O 1
ATOM 3299 N N . GLU A 1 408 ? -7.600 -2.712 -17.941 1.00 79.69 408 GLU A N 1
ATOM 3300 C CA . GLU A 1 408 ? -8.431 -2.071 -16.914 1.00 79.69 408 GLU A CA 1
ATOM 3301 C C . GLU A 1 408 ? -7.920 -0.666 -16.542 1.00 79.69 408 GLU A C 1
ATOM 3303 O O . GLU A 1 408 ? -8.683 0.147 -16.023 1.00 79.69 408 GLU A O 1
ATOM 3308 N N . ILE A 1 409 ? -6.642 -0.376 -16.811 1.00 76.31 409 ILE A N 1
ATOM 3309 C CA . ILE A 1 409 ? -5.939 0.858 -16.411 1.00 76.31 409 ILE A CA 1
ATOM 3310 C C . ILE A 1 409 ? -5.555 1.693 -17.624 1.00 76.31 409 ILE A C 1
ATOM 3312 O O . ILE A 1 409 ? -5.732 2.913 -17.657 1.00 76.31 409 ILE A O 1
ATOM 3316 N N . HIS A 1 410 ? -4.977 1.022 -18.607 1.00 77.38 410 HIS A N 1
ATOM 3317 C CA . HIS A 1 410 ? -4.425 1.607 -19.800 1.00 77.38 410 HIS A CA 1
ATOM 3318 C C . HIS A 1 410 ? -5.510 1.751 -20.862 1.00 77.38 410 HIS A C 1
ATOM 3320 O O . HIS A 1 410 ? -6.106 0.778 -21.326 1.00 77.38 410 HIS A O 1
ATOM 3326 N N . ASP A 1 411 ? -5.719 2.987 -21.290 1.00 76.62 411 ASP A N 1
ATOM 3327 C CA . ASP A 1 411 ? -6.431 3.269 -22.526 1.00 76.62 411 ASP A CA 1
ATOM 3328 C C . ASP A 1 411 ? -5.536 2.839 -23.694 1.00 76.62 411 ASP A C 1
ATOM 3330 O O . ASP A 1 411 ? -4.468 3.406 -23.876 1.00 76.62 411 ASP A O 1
ATOM 3334 N N . THR A 1 412 ? -5.955 1.844 -24.480 1.00 75.12 412 THR A N 1
ATOM 3335 C CA . THR A 1 412 ? -5.154 1.267 -25.577 1.00 75.12 412 THR A CA 1
ATOM 3336 C C . THR A 1 412 ? -4.812 2.254 -26.693 1.00 75.12 412 THR A C 1
ATOM 3338 O O . THR A 1 412 ? -3.940 1.971 -27.520 1.00 75.12 412 THR A O 1
ATOM 3341 N N . ASP A 1 413 ? -5.510 3.390 -26.742 1.00 76.31 413 ASP A N 1
ATOM 3342 C CA . ASP A 1 413 ? -5.194 4.484 -27.656 1.00 76.31 413 ASP A CA 1
ATOM 3343 C C . ASP A 1 413 ? -4.069 5.379 -27.110 1.00 76.31 413 ASP A C 1
ATOM 3345 O O . ASP A 1 413 ? -3.457 6.139 -27.872 1.00 76.31 413 ASP A O 1
ATOM 3349 N N . LYS A 1 414 ? -3.742 5.266 -25.814 1.00 75.75 414 LYS A N 1
ATOM 3350 C CA . LYS A 1 414 ? -2.575 5.919 -25.233 1.00 75.75 414 LYS A CA 1
ATOM 3351 C C . LYS A 1 414 ? -1.293 5.227 -25.704 1.00 75.75 414 LYS A C 1
ATOM 3353 O O . LYS A 1 414 ? -1.226 4.011 -25.868 1.00 75.75 414 LYS A O 1
ATOM 3358 N N . PRO A 1 415 ? -0.250 6.013 -25.970 1.00 77.81 415 PRO A N 1
ATOM 3359 C CA . PRO A 1 415 ? 1.044 5.479 -26.358 1.00 77.81 415 PRO A CA 1
ATOM 3360 C C . PRO A 1 415 ? 1.831 4.936 -25.161 1.00 77.81 415 PRO A C 1
ATOM 3362 O O . PRO A 1 415 ? 1.519 5.249 -24.011 1.00 77.81 415 PRO A O 1
ATOM 3365 N N . LEU A 1 416 ? 2.896 4.178 -25.440 1.00 85.62 416 LEU A N 1
ATOM 3366 C CA . LEU A 1 416 ? 3.745 3.572 -24.418 1.00 85.62 416 LEU A CA 1
ATOM 3367 C C . LEU A 1 416 ? 4.496 4.627 -23.585 1.00 85.62 416 LEU A C 1
ATOM 3369 O O . LEU A 1 416 ? 5.421 5.293 -24.062 1.00 85.62 416 LEU A O 1
ATOM 3373 N N . ASN A 1 417 ? 4.159 4.724 -22.304 1.00 80.44 417 ASN A N 1
ATOM 3374 C CA . ASN A 1 417 ? 4.874 5.506 -21.307 1.00 80.44 417 ASN A CA 1
ATOM 3375 C C . ASN A 1 417 ? 5.956 4.654 -20.621 1.00 80.44 417 ASN A C 1
ATOM 3377 O O . ASN A 1 417 ? 5.704 3.964 -19.633 1.00 80.44 417 ASN A O 1
ATOM 3381 N N . ALA A 1 418 ? 7.185 4.706 -21.136 1.00 80.75 418 ALA A N 1
ATOM 3382 C CA . ALA A 1 418 ? 8.338 3.999 -20.572 1.00 80.75 418 ALA A CA 1
ATOM 3383 C C . ALA A 1 418 ? 9.191 4.922 -19.682 1.00 80.75 418 ALA A C 1
ATOM 3385 O O . ALA A 1 418 ? 10.386 5.101 -19.917 1.00 80.75 418 ALA A O 1
ATOM 3386 N N . ASN A 1 419 ? 8.581 5.550 -18.674 1.00 79.75 419 ASN A N 1
ATOM 3387 C CA . ASN A 1 419 ? 9.315 6.408 -17.745 1.00 79.75 419 ASN A CA 1
ATOM 3388 C C . ASN A 1 419 ? 10.068 5.573 -16.690 1.00 79.75 419 ASN A C 1
ATOM 3390 O O . ASN A 1 419 ? 9.474 5.048 -15.747 1.00 79.75 419 ASN A O 1
ATOM 3394 N N . TYR A 1 420 ? 11.391 5.487 -16.853 1.00 78.31 420 TYR A N 1
ATOM 3395 C CA . TYR A 1 420 ? 12.309 4.752 -15.976 1.00 78.31 420 TYR A CA 1
ATOM 3396 C C . TYR A 1 420 ? 13.152 5.629 -15.052 1.00 78.31 420 TYR A C 1
ATOM 3398 O O . TYR A 1 420 ? 13.946 5.067 -14.298 1.00 78.31 420 TYR A O 1
ATOM 3406 N N . GLU A 1 421 ? 12.966 6.954 -15.054 1.00 70.81 421 GLU A N 1
ATOM 3407 C CA . GLU A 1 421 ? 13.818 7.945 -14.366 1.00 70.81 421 GLU A CA 1
ATOM 3408 C C . GLU A 1 421 ? 14.179 7.533 -12.924 1.00 70.81 421 GLU A C 1
ATOM 3410 O O . GLU A 1 421 ? 15.273 7.790 -12.424 1.00 70.81 421 GLU A O 1
ATOM 3415 N N . ASN A 1 422 ? 13.272 6.842 -12.231 1.00 60.62 422 ASN A N 1
ATOM 3416 C CA . ASN A 1 422 ? 13.443 6.465 -10.823 1.00 60.62 422 ASN A CA 1
ATOM 3417 C C . ASN A 1 422 ? 13.977 5.066 -10.603 1.00 60.62 422 ASN A C 1
ATOM 3419 O O . ASN A 1 422 ? 14.536 4.787 -9.539 1.00 60.62 422 ASN A O 1
ATOM 3423 N N . PHE A 1 423 ? 13.782 4.195 -11.586 1.00 68.00 423 PHE A N 1
ATOM 3424 C CA . PHE A 1 423 ? 14.473 2.927 -11.616 1.00 68.00 423 PHE A CA 1
ATOM 3425 C C . PHE A 1 423 ? 15.948 3.196 -11.879 1.00 68.00 423 PHE A C 1
ATOM 3427 O O . PHE A 1 423 ? 16.789 2.782 -11.098 1.00 68.00 423 PHE A O 1
ATOM 3434 N N . SER A 1 424 ? 16.271 3.996 -12.888 1.00 62.69 424 SER A N 1
ATOM 3435 C CA . SER A 1 424 ? 17.636 4.220 -13.339 1.00 62.69 424 SER A CA 1
ATOM 3436 C C . SER A 1 424 ? 18.495 5.082 -12.424 1.00 62.69 424 SER A C 1
ATOM 3438 O O . SER A 1 424 ? 19.568 4.648 -12.021 1.00 62.69 424 SER A O 1
ATOM 3440 N N . ASN A 1 425 ? 18.021 6.249 -11.975 1.00 60.62 425 ASN A N 1
ATOM 3441 C CA . ASN A 1 425 ? 18.822 7.143 -11.124 1.00 60.62 425 ASN A CA 1
ATOM 3442 C C . ASN A 1 425 ? 19.288 6.496 -9.803 1.00 60.62 425 ASN A C 1
ATOM 3444 O O . ASN A 1 425 ? 20.112 7.074 -9.073 1.00 60.62 425 ASN A O 1
ATOM 3448 N N . ARG A 1 426 ? 18.731 5.327 -9.451 1.00 63.59 426 ARG A N 1
ATOM 3449 C CA . ARG A 1 426 ? 18.946 4.659 -8.169 1.00 63.59 426 ARG A CA 1
ATOM 3450 C C . ARG A 1 426 ? 19.307 3.186 -8.266 1.00 63.59 426 ARG A C 1
ATOM 3452 O O . ARG A 1 426 ? 20.184 2.821 -7.503 1.00 63.59 426 ARG A O 1
ATOM 3459 N N . ALA A 1 427 ? 18.776 2.398 -9.207 1.00 54.03 427 ALA A N 1
ATOM 3460 C CA . ALA A 1 427 ? 19.144 0.985 -9.405 1.00 54.03 427 ALA A CA 1
ATOM 3461 C C . ALA A 1 427 ? 20.652 0.771 -9.643 1.00 54.03 427 ALA A C 1
ATOM 3463 O O . ALA A 1 427 ? 21.155 -0.338 -9.468 1.00 54.03 427 ALA A O 1
ATOM 3464 N N . PHE A 1 428 ? 21.381 1.825 -10.029 1.00 59.44 428 PHE A N 1
ATOM 3465 C CA . PHE A 1 428 ? 22.837 1.811 -10.214 1.00 59.44 428 PHE A CA 1
ATOM 3466 C C . PHE A 1 428 ? 23.646 2.017 -8.935 1.00 59.44 428 PHE A C 1
ATOM 3468 O O . PHE A 1 428 ? 24.870 1.918 -8.982 1.00 59.44 428 PHE A O 1
ATOM 3475 N N . ARG A 1 429 ? 23.010 2.379 -7.816 1.00 66.00 429 ARG A N 1
ATOM 3476 C CA . ARG A 1 429 ? 23.746 2.824 -6.630 1.00 66.00 429 ARG A CA 1
ATOM 3477 C C . ARG A 1 429 ? 24.219 1.655 -5.782 1.00 66.00 429 ARG A C 1
ATOM 3479 O O . ARG A 1 429 ? 25.384 1.664 -5.397 1.00 66.00 429 ARG A O 1
ATOM 3486 N N . GLU A 1 430 ? 23.361 0.667 -5.522 1.00 77.69 430 GLU A N 1
ATOM 3487 C CA . GLU A 1 430 ? 23.696 -0.444 -4.625 1.00 77.69 430 GLU A CA 1
ATOM 3488 C C . GLU A 1 430 ? 23.103 -1.775 -5.108 1.00 77.69 430 GLU A C 1
ATOM 3490 O O . GLU A 1 430 ? 21.902 -2.027 -5.039 1.00 77.69 430 GLU A O 1
ATOM 3495 N N . GLU A 1 431 ? 23.965 -2.661 -5.607 1.00 88.38 431 GLU A N 1
ATOM 3496 C CA . GLU A 1 431 ? 23.587 -4.049 -5.869 1.00 88.38 431 GLU A CA 1
ATOM 3497 C C . GLU A 1 431 ? 23.573 -4.862 -4.567 1.00 88.38 431 GLU A C 1
ATOM 3499 O O . GLU A 1 431 ? 24.352 -4.564 -3.657 1.00 88.38 431 GLU A O 1
ATOM 3504 N N . PRO A 1 432 ? 22.775 -5.945 -4.484 1.00 91.50 432 PRO A N 1
ATOM 3505 C CA . PRO A 1 432 ? 22.878 -6.877 -3.368 1.00 91.50 432 PRO A CA 1
ATOM 3506 C C . PRO A 1 432 ? 24.321 -7.358 -3.161 1.00 91.50 432 PRO A C 1
ATOM 3508 O O . PRO A 1 432 ? 24.999 -7.747 -4.114 1.00 91.50 432 PRO A O 1
ATOM 3511 N N . GLU A 1 433 ? 24.783 -7.403 -1.910 1.00 91.06 433 GLU A N 1
ATOM 3512 C CA . GLU A 1 433 ? 26.116 -7.936 -1.590 1.00 91.06 433 GLU A CA 1
ATOM 3513 C C . GLU A 1 433 ? 26.214 -9.447 -1.853 1.00 91.06 433 GLU A C 1
ATOM 3515 O O . GLU A 1 433 ? 27.260 -9.958 -2.252 1.00 91.06 433 GLU A O 1
ATOM 3520 N N . ASN A 1 434 ? 25.116 -10.177 -1.639 1.00 93.75 434 ASN A N 1
ATOM 3521 C CA . ASN A 1 434 ? 25.032 -11.608 -1.899 1.00 93.75 434 ASN A CA 1
ATOM 3522 C C . ASN A 1 434 ? 25.030 -11.881 -3.415 1.00 93.75 434 ASN A C 1
ATOM 3524 O O . ASN A 1 434 ? 24.165 -11.389 -4.132 1.00 93.75 434 ASN A O 1
ATOM 3528 N N . GLU A 1 435 ? 25.952 -12.718 -3.901 1.00 95.88 435 GLU A N 1
ATOM 3529 C CA . GLU A 1 435 ? 26.108 -12.993 -5.341 1.00 95.88 435 GLU A CA 1
ATOM 3530 C C . GLU A 1 435 ? 24.883 -13.655 -5.997 1.00 95.88 435 GLU A C 1
ATOM 3532 O O . GLU A 1 435 ? 24.587 -13.384 -7.159 1.00 95.88 435 GLU A O 1
ATOM 3537 N N . GLN A 1 436 ? 24.136 -14.490 -5.270 1.00 96.75 436 GLN A N 1
ATOM 3538 C CA . GLN A 1 436 ? 22.908 -15.103 -5.793 1.00 96.75 436 GLN A CA 1
ATOM 3539 C C . GLN A 1 436 ? 21.786 -14.067 -5.893 1.00 96.75 436 GLN A C 1
ATOM 3541 O O . GLN A 1 436 ? 21.121 -13.974 -6.923 1.00 96.75 436 GLN A O 1
ATOM 3546 N N . ALA A 1 437 ? 21.622 -13.237 -4.860 1.00 96.00 437 ALA A N 1
ATOM 3547 C CA . ALA A 1 437 ? 20.687 -12.116 -4.878 1.00 96.00 437 ALA A CA 1
ATOM 3548 C C . ALA A 1 437 ? 21.030 -11.124 -5.997 1.00 96.00 437 ALA A C 1
ATOM 3550 O O . ALA A 1 437 ? 20.146 -10.692 -6.732 1.00 96.00 437 ALA A O 1
ATOM 3551 N N . LYS A 1 438 ? 22.319 -10.825 -6.182 1.00 95.25 438 LYS A N 1
ATOM 3552 C CA . LYS A 1 438 ? 22.832 -9.965 -7.251 1.00 95.25 438 LYS A CA 1
ATOM 3553 C C . LYS A 1 438 ? 22.506 -10.517 -8.635 1.00 95.25 438 LYS A C 1
ATOM 3555 O O . LYS A 1 438 ? 22.069 -9.757 -9.492 1.00 95.25 438 LYS A O 1
ATOM 3560 N N . ALA A 1 439 ? 22.666 -11.822 -8.857 1.00 96.12 439 ALA A N 1
ATOM 3561 C CA . ALA A 1 439 ? 22.313 -12.453 -10.128 1.00 96.12 439 ALA A CA 1
ATOM 3562 C C . ALA A 1 439 ? 20.812 -12.323 -10.442 1.00 96.12 439 ALA A C 1
ATOM 3564 O O . ALA A 1 439 ? 20.455 -11.927 -11.551 1.00 96.12 439 ALA A O 1
ATOM 3565 N N . ILE A 1 440 ? 19.942 -12.580 -9.456 1.00 96.81 440 ILE A N 1
ATOM 3566 C CA . ILE A 1 440 ? 18.485 -12.426 -9.610 1.00 96.81 440 ILE A CA 1
ATOM 3567 C C . ILE A 1 440 ? 18.127 -10.960 -9.876 1.00 96.81 440 ILE A C 1
ATOM 3569 O O . ILE A 1 440 ? 17.409 -10.659 -10.827 1.00 96.81 440 ILE A O 1
ATOM 3573 N N . TYR A 1 441 ? 18.664 -10.041 -9.072 1.00 95.06 441 TYR A N 1
ATOM 3574 C CA . TYR A 1 441 ? 18.453 -8.603 -9.227 1.00 95.06 441 TYR A CA 1
ATOM 3575 C C . TYR A 1 441 ? 18.848 -8.108 -10.623 1.00 95.06 441 TYR A C 1
ATOM 3577 O O . TYR A 1 441 ? 18.066 -7.408 -11.270 1.00 95.06 441 TYR A O 1
ATOM 3585 N N . ARG A 1 442 ? 20.034 -8.499 -11.107 1.00 94.25 442 ARG A N 1
ATOM 3586 C CA . ARG A 1 442 ? 20.521 -8.144 -12.444 1.00 94.25 442 ARG A CA 1
ATOM 3587 C C . ARG A 1 442 ? 19.593 -8.675 -13.524 1.00 94.25 442 ARG A C 1
ATOM 3589 O O . ARG A 1 442 ? 19.185 -7.896 -14.374 1.00 94.25 442 ARG A O 1
ATOM 3596 N N . LEU A 1 443 ? 19.200 -9.948 -13.464 1.00 96.06 443 LEU A N 1
ATOM 3597 C CA . LEU A 1 443 ? 18.301 -10.528 -14.462 1.00 96.06 443 LEU A CA 1
ATOM 3598 C C . LEU A 1 443 ? 16.949 -9.802 -14.506 1.00 96.06 443 LEU A C 1
ATOM 3600 O O . LEU A 1 443 ? 16.513 -9.407 -15.585 1.00 96.06 443 LEU A O 1
ATOM 3604 N N . LEU A 1 444 ? 16.322 -9.554 -13.349 1.00 95.19 444 LEU A N 1
ATOM 3605 C CA . LEU A 1 444 ? 15.064 -8.798 -13.266 1.00 95.19 444 LEU A CA 1
ATOM 3606 C C . LEU A 1 444 ? 15.213 -7.390 -13.863 1.00 95.19 444 LEU A C 1
ATOM 3608 O O . LEU A 1 444 ? 14.370 -6.944 -14.640 1.00 95.19 444 LEU A O 1
ATOM 3612 N N . THR A 1 445 ? 16.301 -6.704 -13.516 1.00 93.69 445 THR A N 1
ATOM 3613 C CA . THR A 1 445 ? 16.599 -5.338 -13.965 1.00 93.69 445 THR A CA 1
ATOM 3614 C C . THR A 1 445 ? 16.821 -5.281 -15.474 1.00 93.69 445 THR A C 1
ATOM 3616 O O . THR A 1 445 ? 16.187 -4.480 -16.161 1.00 93.69 445 THR A O 1
ATOM 3619 N N . GLU A 1 446 ? 17.664 -6.159 -16.018 1.00 94.44 446 GLU A N 1
ATOM 3620 C CA . GLU A 1 446 ? 17.909 -6.224 -17.458 1.00 94.44 446 GLU A CA 1
ATOM 3621 C C . GLU A 1 446 ? 16.650 -6.621 -18.226 1.00 94.44 446 GLU A C 1
ATOM 3623 O O . GLU A 1 446 ? 16.360 -6.024 -19.257 1.00 94.44 446 GLU A O 1
ATOM 3628 N N . ASN A 1 447 ? 15.877 -7.591 -17.732 1.00 97.12 447 ASN A N 1
ATOM 3629 C CA . ASN A 1 447 ? 14.628 -7.999 -18.373 1.00 97.12 447 ASN A CA 1
ATOM 3630 C C . ASN A 1 447 ? 13.607 -6.862 -18.420 1.00 97.12 447 ASN A C 1
ATOM 3632 O O . ASN A 1 447 ? 12.906 -6.729 -19.421 1.00 97.12 447 ASN A O 1
ATOM 3636 N N . SER A 1 448 ? 13.556 -6.019 -17.384 1.00 95.38 448 SER A N 1
ATOM 3637 C CA . SER A 1 448 ? 12.720 -4.814 -17.364 1.00 95.38 448 SER A CA 1
ATOM 3638 C C . SER A 1 448 ? 13.080 -3.884 -18.524 1.00 95.38 448 SER A C 1
ATOM 3640 O O . SER A 1 448 ? 12.232 -3.582 -19.366 1.00 95.38 448 SER A O 1
ATOM 3642 N N . PHE A 1 449 ? 14.362 -3.528 -18.643 1.00 95.31 449 PHE A N 1
ATOM 3643 C CA . PHE A 1 449 ? 14.842 -2.667 -19.722 1.00 95.31 449 PHE A CA 1
ATOM 3644 C C . PHE A 1 449 ? 14.683 -3.290 -21.115 1.00 95.31 449 PHE A C 1
ATOM 3646 O O . PHE A 1 449 ? 14.209 -2.617 -22.030 1.00 95.31 449 PHE A O 1
ATOM 3653 N N . ARG A 1 450 ? 15.048 -4.568 -21.293 1.00 97.38 450 ARG A N 1
ATOM 3654 C CA . ARG A 1 450 ? 14.923 -5.278 -22.579 1.00 97.38 450 ARG A CA 1
ATOM 3655 C C . ARG A 1 450 ? 13.480 -5.293 -23.057 1.00 97.38 450 ARG A C 1
ATOM 3657 O O . ARG A 1 450 ? 13.224 -4.934 -24.202 1.00 97.38 450 ARG A O 1
ATOM 3664 N N . MET A 1 451 ? 12.551 -5.670 -22.178 1.00 97.69 451 MET A N 1
ATOM 3665 C CA . MET A 1 451 ? 11.124 -5.730 -22.489 1.00 97.69 451 MET A CA 1
ATOM 3666 C C . MET A 1 451 ? 10.609 -4.373 -22.977 1.00 97.69 451 MET A C 1
ATOM 3668 O O . MET A 1 451 ? 9.979 -4.302 -24.029 1.00 97.69 451 MET A O 1
ATOM 3672 N N . MET A 1 452 ? 10.926 -3.287 -22.269 1.00 96.50 452 MET A N 1
ATOM 3673 C CA . MET A 1 452 ? 10.444 -1.955 -22.645 1.00 96.50 452 MET A CA 1
ATOM 3674 C C . MET A 1 452 ? 11.131 -1.408 -23.895 1.00 96.50 452 MET A C 1
ATOM 3676 O O . MET A 1 452 ? 10.456 -0.844 -24.750 1.00 96.50 452 MET A O 1
ATOM 3680 N N . ALA A 1 453 ? 12.432 -1.646 -24.082 1.00 97.19 453 ALA A N 1
ATOM 3681 C CA . ALA A 1 453 ? 13.125 -1.288 -25.320 1.00 97.19 453 ALA A CA 1
ATOM 3682 C C . ALA A 1 453 ? 12.536 -2.010 -26.546 1.00 97.19 453 ALA A C 1
ATOM 3684 O O . ALA A 1 453 ? 12.351 -1.388 -27.591 1.00 97.19 453 ALA A O 1
ATOM 3685 N N . LEU A 1 454 ? 12.186 -3.293 -26.414 1.00 98.25 454 LEU A N 1
ATOM 3686 C CA . LEU A 1 454 ? 11.532 -4.062 -27.478 1.00 98.25 454 LEU A CA 1
ATOM 3687 C C . LEU A 1 454 ? 10.122 -3.541 -27.783 1.00 98.25 454 LEU A C 1
ATOM 3689 O O . LEU A 1 454 ? 9.764 -3.434 -28.954 1.00 98.25 454 LEU A O 1
ATOM 3693 N N . PHE A 1 455 ? 9.342 -3.152 -26.769 1.00 97.31 455 PHE A N 1
ATOM 3694 C CA . PHE A 1 455 ? 8.035 -2.525 -26.995 1.00 97.31 455 PHE A CA 1
ATOM 3695 C C . PHE A 1 455 ? 8.139 -1.131 -27.626 1.00 97.31 455 PHE A C 1
ATOM 3697 O O . PHE A 1 455 ? 7.342 -0.811 -28.503 1.00 97.31 455 PHE A O 1
ATOM 3704 N N . ILE A 1 456 ? 9.138 -0.322 -27.257 1.00 96.12 456 ILE A N 1
ATOM 3705 C CA . ILE A 1 456 ? 9.413 0.959 -27.932 1.00 96.12 456 ILE A CA 1
ATOM 3706 C C . ILE A 1 456 ? 9.768 0.714 -29.402 1.00 96.12 456 ILE A C 1
ATOM 3708 O O . ILE A 1 456 ? 9.266 1.408 -30.284 1.00 96.12 456 ILE A O 1
ATOM 3712 N N . GLN A 1 457 ? 10.623 -0.275 -29.679 1.00 97.19 457 GLN A N 1
ATOM 3713 C CA . GLN A 1 457 ? 10.989 -0.634 -31.047 1.00 97.19 457 GLN A CA 1
ATOM 3714 C C . GLN A 1 457 ? 9.758 -1.036 -31.868 1.00 97.19 457 GLN A C 1
ATOM 3716 O O . GLN A 1 457 ? 9.595 -0.559 -32.991 1.00 97.19 457 GLN A O 1
ATOM 3721 N N . ASP A 1 458 ? 8.885 -1.871 -31.303 1.00 96.50 458 ASP A N 1
ATOM 3722 C CA . ASP A 1 458 ? 7.632 -2.273 -31.944 1.00 96.50 458 ASP A CA 1
ATOM 3723 C C . ASP A 1 458 ? 6.691 -1.077 -32.169 1.00 96.50 458 ASP A C 1
ATOM 3725 O O . ASP A 1 458 ? 6.149 -0.925 -33.264 1.00 96.50 458 ASP A O 1
ATOM 3729 N N . GLU A 1 459 ? 6.557 -0.160 -31.201 1.00 94.69 459 GLU A N 1
ATOM 3730 C CA . GLU A 1 459 ? 5.771 1.072 -31.373 1.00 94.69 459 GLU A CA 1
ATOM 3731 C C . GLU A 1 459 ? 6.315 1.929 -32.525 1.00 94.69 459 GLU A C 1
ATOM 3733 O O . GLU A 1 459 ? 5.539 2.392 -33.361 1.00 94.69 459 GLU A O 1
ATOM 3738 N N . ILE A 1 460 ? 7.636 2.095 -32.638 1.00 95.50 460 ILE A N 1
ATOM 3739 C CA . ILE A 1 460 ? 8.244 2.859 -33.737 1.00 95.50 460 ILE A CA 1
ATOM 3740 C C . ILE A 1 460 ? 7.995 2.176 -35.087 1.00 95.50 460 ILE A C 1
ATOM 3742 O O . ILE A 1 460 ? 7.625 2.849 -36.048 1.00 95.50 460 ILE A O 1
ATOM 3746 N N . ILE A 1 461 ? 8.147 0.853 -35.172 1.00 95.19 461 ILE A N 1
ATOM 3747 C CA . ILE A 1 461 ? 7.924 0.099 -36.417 1.00 95.19 461 ILE A CA 1
ATOM 3748 C C . ILE A 1 461 ? 6.454 0.168 -36.852 1.00 95.19 461 ILE A C 1
ATOM 3750 O O . ILE A 1 461 ? 6.158 0.278 -38.044 1.00 95.19 461 ILE A O 1
ATOM 3754 N N . THR A 1 462 ? 5.525 0.089 -35.900 1.00 94.12 462 THR A N 1
ATOM 3755 C CA . THR A 1 462 ? 4.088 -0.026 -36.185 1.00 94.12 462 THR A CA 1
ATOM 3756 C C . THR A 1 462 ? 3.390 1.325 -36.329 1.00 94.12 462 THR A C 1
ATOM 3758 O O . THR A 1 462 ? 2.523 1.475 -37.193 1.00 94.12 462 THR A O 1
ATOM 3761 N N . LYS A 1 463 ? 3.755 2.311 -35.502 1.00 92.94 463 LYS A N 1
ATOM 3762 C CA . LYS A 1 463 ? 3.097 3.625 -35.402 1.00 92.94 463 LYS A CA 1
ATOM 3763 C C . LYS A 1 463 ? 4.001 4.794 -35.813 1.00 92.94 463 LYS A C 1
ATOM 3765 O O . LYS A 1 463 ? 3.492 5.892 -36.036 1.00 92.94 463 LYS A O 1
ATOM 3770 N N . GLY A 1 464 ? 5.305 4.570 -35.971 1.00 93.69 464 GLY A N 1
ATOM 3771 C CA . GLY A 1 464 ? 6.296 5.623 -36.195 1.00 93.69 464 GLY A CA 1
ATOM 3772 C C . GLY A 1 464 ? 6.737 6.303 -34.897 1.00 93.69 464 GLY A C 1
ATOM 3773 O O . GLY A 1 464 ? 6.158 6.103 -33.830 1.00 93.69 464 GLY A O 1
ATOM 3774 N N . VAL A 1 465 ? 7.775 7.140 -34.987 1.00 92.44 465 VAL A N 1
ATOM 3775 C CA . VAL A 1 465 ? 8.237 7.927 -33.835 1.00 92.44 465 VAL A CA 1
ATOM 3776 C C . VAL A 1 465 ? 7.187 8.991 -33.484 1.00 92.44 465 VAL A C 1
ATOM 3778 O O . VAL A 1 465 ? 6.758 9.743 -34.367 1.00 92.44 465 VAL A O 1
ATOM 3781 N N . PRO A 1 466 ? 6.792 9.105 -32.208 1.00 90.31 466 PRO A N 1
ATOM 3782 C CA . PRO A 1 466 ? 5.867 10.133 -31.748 1.00 90.31 466 PRO A CA 1
ATOM 3783 C C . PRO A 1 466 ? 6.352 11.543 -32.086 1.00 90.31 466 PRO A C 1
ATOM 3785 O O . PRO A 1 466 ? 7.505 11.889 -31.841 1.00 90.31 466 PRO A O 1
ATOM 3788 N N . GLY A 1 467 ? 5.469 12.398 -32.604 1.00 89.19 467 GLY A N 1
ATOM 3789 C CA . GLY A 1 467 ? 5.839 13.769 -32.960 1.00 89.19 467 GLY A CA 1
ATOM 3790 C C . GLY A 1 467 ? 4.672 14.752 -32.939 1.00 89.19 467 GLY A C 1
ATOM 3791 O O . GLY A 1 467 ? 3.511 14.367 -32.848 1.00 89.19 467 GLY A O 1
ATOM 3792 N N . GLY A 1 468 ? 4.985 16.046 -33.022 1.00 89.12 468 GLY A N 1
ATOM 3793 C CA . GLY A 1 468 ? 4.000 17.115 -33.242 1.00 89.12 468 GLY A CA 1
ATOM 3794 C C . GLY A 1 468 ? 3.391 17.771 -31.996 1.00 89.12 468 GLY A C 1
ATOM 3795 O O . GLY A 1 468 ? 2.747 18.807 -32.148 1.00 89.12 468 GLY A O 1
ATOM 3796 N N . THR A 1 469 ? 3.619 17.244 -30.789 1.00 91.88 469 THR A N 1
ATOM 3797 C CA . THR A 1 469 ? 3.170 17.838 -29.512 1.00 91.88 469 THR A CA 1
ATOM 3798 C C . THR A 1 469 ? 4.306 17.855 -28.484 1.00 91.88 469 THR A C 1
ATOM 3800 O O . THR A 1 469 ? 5.264 17.097 -28.620 1.00 91.88 469 THR A O 1
ATOM 3803 N N . GLU A 1 470 ? 4.208 18.720 -27.469 1.00 90.25 470 GLU A N 1
ATOM 3804 C CA . GLU A 1 470 ? 5.154 18.774 -26.338 1.00 90.25 470 GLU A CA 1
ATOM 3805 C C . GLU A 1 470 ? 5.165 17.449 -25.561 1.00 90.25 470 GLU A C 1
ATOM 3807 O O . GLU A 1 470 ? 6.225 16.882 -25.335 1.00 90.25 470 GLU A O 1
ATOM 3812 N N . GLU A 1 471 ? 3.988 16.877 -25.305 1.00 87.56 471 GLU A N 1
ATOM 3813 C CA . GLU A 1 471 ? 3.823 15.552 -24.691 1.00 87.56 471 GLU A CA 1
ATOM 3814 C C . GLU A 1 471 ? 4.528 14.435 -25.487 1.00 87.56 471 GLU A C 1
ATOM 3816 O O . GLU A 1 471 ? 5.201 13.576 -24.920 1.00 87.56 471 GLU A O 1
ATOM 3821 N N . ASN A 1 472 ? 4.444 14.454 -26.825 1.00 90.19 472 ASN A N 1
ATOM 3822 C CA . ASN A 1 472 ? 5.157 13.485 -27.662 1.00 90.19 472 ASN A CA 1
ATOM 3823 C C . ASN A 1 472 ? 6.682 13.688 -27.604 1.00 90.19 472 ASN A C 1
ATOM 3825 O O . ASN A 1 472 ? 7.426 12.714 -27.697 1.00 90.19 472 ASN A O 1
ATOM 3829 N N . GLN A 1 473 ? 7.155 14.929 -27.455 1.00 91.62 473 GLN A N 1
ATOM 3830 C CA . GLN A 1 473 ? 8.583 15.225 -27.300 1.00 91.62 473 GLN A CA 1
ATOM 3831 C C . GLN A 1 473 ? 9.106 14.763 -25.940 1.00 91.62 473 GLN A C 1
ATOM 3833 O O . GLN A 1 473 ? 10.161 14.136 -25.886 1.00 91.62 473 GLN A O 1
ATOM 3838 N N . GLU A 1 474 ? 8.357 15.024 -24.869 1.00 89.50 474 GLU A N 1
ATOM 3839 C CA . GLU A 1 474 ? 8.654 14.528 -23.524 1.00 89.50 474 GLU A CA 1
ATOM 3840 C C . GLU A 1 474 ? 8.672 12.997 -23.497 1.00 89.50 474 GLU A C 1
ATOM 3842 O O . GLU A 1 474 ? 9.606 12.398 -22.971 1.00 89.50 474 GLU A O 1
ATOM 3847 N N . ARG A 1 475 ? 7.724 12.339 -24.174 1.00 88.44 475 ARG A N 1
ATOM 3848 C CA . ARG A 1 475 ? 7.726 10.876 -24.308 1.00 88.44 475 ARG A CA 1
ATOM 3849 C C . ARG A 1 475 ? 9.002 10.348 -24.958 1.00 88.44 475 ARG A C 1
ATOM 3851 O O . ARG A 1 475 ? 9.627 9.433 -24.426 1.00 88.44 475 ARG A O 1
ATOM 3858 N N . VAL A 1 476 ? 9.400 10.913 -26.097 1.00 92.44 476 VAL A N 1
ATOM 3859 C CA . VAL A 1 476 ? 10.638 10.499 -26.777 1.00 92.44 476 VAL A CA 1
ATOM 3860 C C . VAL A 1 476 ? 11.862 10.800 -25.906 1.00 92.44 476 VAL A C 1
ATOM 3862 O O . VAL A 1 476 ? 12.806 10.011 -25.899 1.00 92.44 476 VAL A O 1
ATOM 3865 N N . ALA A 1 477 ? 11.848 11.892 -25.135 1.00 92.06 477 ALA A N 1
ATOM 3866 C CA . ALA A 1 477 ? 12.896 12.184 -24.162 1.00 92.06 477 ALA A CA 1
ATOM 3867 C C . ALA A 1 477 ? 12.976 11.102 -23.070 1.00 92.06 477 ALA A C 1
ATOM 3869 O O . ALA A 1 477 ? 14.067 10.588 -22.834 1.00 92.06 477 ALA A O 1
ATOM 3870 N N . ASN A 1 478 ? 11.841 10.674 -22.507 1.00 90.38 478 ASN A N 1
ATOM 3871 C CA . ASN A 1 478 ? 11.774 9.594 -21.514 1.00 90.38 478 ASN A CA 1
ATOM 3872 C C . ASN A 1 478 ? 12.279 8.257 -22.085 1.00 90.38 478 ASN A C 1
ATOM 3874 O O . ASN A 1 478 ? 13.012 7.531 -21.414 1.00 90.38 478 ASN A O 1
ATOM 3878 N N . TRP A 1 479 ? 11.949 7.937 -23.344 1.00 93.38 479 TRP A N 1
ATOM 3879 C CA . TRP A 1 479 ? 12.485 6.752 -24.026 1.00 93.38 479 TRP A CA 1
ATOM 3880 C C . TRP A 1 479 ? 14.009 6.820 -24.170 1.00 93.38 479 TRP A C 1
ATOM 3882 O O . TRP A 1 479 ? 14.705 5.839 -23.914 1.00 93.38 479 TRP A O 1
ATOM 3892 N N . LEU A 1 480 ? 14.545 7.975 -24.575 1.00 94.06 480 LEU A N 1
ATOM 3893 C CA . LEU A 1 480 ? 15.987 8.172 -24.714 1.00 94.06 480 LEU A CA 1
ATOM 3894 C C . LEU A 1 480 ? 16.709 8.125 -23.364 1.00 94.06 480 LEU A C 1
ATOM 3896 O O . LEU A 1 480 ? 17.796 7.553 -23.297 1.00 94.06 480 LEU A O 1
ATOM 3900 N N . GLU A 1 481 ? 16.117 8.687 -22.310 1.00 91.94 481 GLU A N 1
ATOM 3901 C CA . GLU A 1 481 ? 16.627 8.601 -20.939 1.00 91.94 481 GLU A CA 1
ATOM 3902 C C . GLU A 1 481 ? 16.714 7.142 -20.488 1.00 91.94 481 GLU A C 1
ATOM 3904 O O . GLU A 1 481 ? 17.815 6.666 -20.215 1.00 91.94 481 GLU A O 1
ATOM 3909 N N . MET A 1 482 ? 15.614 6.385 -20.584 1.00 93.00 482 MET A N 1
ATOM 3910 C CA . MET A 1 482 ? 15.604 4.949 -20.290 1.00 93.00 482 MET A CA 1
ATOM 3911 C C . MET A 1 482 ? 16.689 4.185 -21.072 1.00 93.00 482 MET A C 1
ATOM 3913 O O . MET A 1 482 ? 17.363 3.319 -20.518 1.00 93.00 482 MET A O 1
ATOM 3917 N N . LEU A 1 483 ? 16.878 4.474 -22.365 1.00 94.50 483 LEU A N 1
ATOM 3918 C CA . LEU A 1 483 ? 17.898 3.804 -23.182 1.00 94.50 483 LEU A CA 1
ATOM 3919 C C . LEU A 1 483 ? 19.331 4.182 -22.773 1.00 94.50 483 LEU A C 1
ATOM 3921 O O . LEU A 1 483 ? 20.228 3.348 -22.885 1.00 94.50 483 LEU A O 1
ATOM 3925 N N . ASN A 1 484 ? 19.575 5.416 -22.324 1.00 93.12 484 ASN A N 1
ATOM 3926 C CA . ASN A 1 484 ? 20.870 5.825 -21.764 1.00 93.12 484 ASN A CA 1
ATOM 3927 C C . ASN A 1 484 ? 21.142 5.119 -20.433 1.00 93.12 484 ASN A C 1
ATOM 3929 O O . ASN A 1 484 ? 22.255 4.668 -20.173 1.00 93.12 484 ASN A O 1
ATOM 3933 N N . ASP A 1 485 ? 20.108 4.980 -19.619 1.00 90.75 485 ASP A N 1
ATOM 3934 C CA . ASP A 1 485 ? 20.175 4.285 -18.345 1.00 90.75 485 ASP A CA 1
ATOM 3935 C C . ASP A 1 485 ? 20.445 2.792 -18.527 1.00 90.75 485 ASP A C 1
ATOM 3937 O O . ASP A 1 485 ? 21.303 2.216 -17.856 1.00 90.75 485 ASP A O 1
ATOM 3941 N N . PHE A 1 486 ? 19.775 2.167 -19.496 1.00 93.00 486 PHE A N 1
ATOM 3942 C CA . PHE A 1 486 ? 20.020 0.774 -19.842 1.00 93.00 486 PHE A CA 1
ATOM 3943 C C . PHE A 1 486 ? 21.448 0.549 -20.363 1.00 93.00 486 PHE A C 1
ATOM 3945 O O . PHE A 1 486 ? 22.082 -0.456 -20.025 1.00 93.00 486 PHE A O 1
ATOM 3952 N N . GLU A 1 487 ? 21.976 1.491 -21.150 1.00 94.19 487 GLU A N 1
ATOM 3953 C CA . GLU A 1 487 ? 23.366 1.478 -21.619 1.00 94.19 487 GLU A CA 1
ATOM 3954 C C . GLU A 1 487 ? 24.333 1.538 -20.437 1.00 94.19 487 GLU A C 1
ATOM 3956 O O . GLU A 1 487 ? 25.168 0.646 -20.292 1.00 94.19 487 GLU A O 1
ATOM 3961 N N . SER A 1 488 ? 24.143 2.498 -19.526 1.00 91.62 488 SER A N 1
ATOM 3962 C CA . SER A 1 488 ? 24.979 2.635 -18.330 1.00 91.62 488 SER A CA 1
ATOM 3963 C C . SER A 1 488 ? 24.944 1.382 -17.451 1.00 91.62 488 SER A C 1
ATOM 3965 O O . SER A 1 488 ? 25.993 0.890 -17.030 1.00 91.62 488 SER A O 1
ATOM 3967 N N . PHE A 1 489 ? 23.758 0.808 -17.215 1.00 90.12 489 PHE A N 1
ATOM 3968 C CA . PHE A 1 489 ? 23.619 -0.449 -16.475 1.00 90.12 489 PHE A CA 1
ATOM 3969 C C . PHE A 1 489 ? 24.421 -1.577 -17.123 1.00 90.12 489 PHE A C 1
ATOM 3971 O O . PHE A 1 489 ? 25.213 -2.259 -16.473 1.00 90.12 489 PHE A O 1
ATOM 3978 N N . THR A 1 490 ? 24.213 -1.752 -18.425 1.00 91.44 490 THR A N 1
ATOM 3979 C CA . THR A 1 490 ? 24.806 -2.817 -19.230 1.00 91.44 490 THR A CA 1
ATOM 3980 C C . THR A 1 490 ? 26.330 -2.714 -19.258 1.00 91.44 490 THR A C 1
ATOM 3982 O O . THR A 1 490 ? 27.011 -3.739 -19.156 1.00 91.44 490 THR A O 1
ATOM 3985 N N . GLU A 1 491 ? 26.877 -1.502 -19.371 1.00 92.31 491 GLU A N 1
ATOM 3986 C CA . GLU A 1 491 ? 28.319 -1.234 -19.336 1.00 92.31 491 GLU A CA 1
ATOM 3987 C C . GLU A 1 491 ? 28.943 -1.515 -17.966 1.00 92.31 491 GLU A C 1
ATOM 3989 O O . GLU A 1 491 ? 30.052 -2.052 -17.903 1.00 92.31 491 GLU A O 1
ATOM 3994 N N . ASN A 1 492 ? 28.226 -1.199 -16.884 1.00 89.31 492 ASN A N 1
ATOM 3995 C CA . ASN A 1 492 ? 28.689 -1.426 -15.516 1.00 89.31 492 ASN A CA 1
ATOM 3996 C C . ASN A 1 492 ? 28.643 -2.909 -15.120 1.00 89.31 492 ASN A C 1
ATOM 3998 O O . ASN A 1 492 ? 29.571 -3.413 -14.488 1.00 89.31 492 ASN A O 1
ATOM 4002 N N . VAL A 1 493 ? 27.571 -3.616 -15.484 1.00 87.56 493 VAL A N 1
ATOM 4003 C CA . VAL A 1 493 ? 27.333 -5.007 -15.067 1.00 87.56 493 VAL A CA 1
ATOM 4004 C C . VAL A 1 493 ? 28.112 -6.016 -15.908 1.00 87.56 493 VAL A C 1
ATOM 4006 O O . VAL A 1 493 ? 28.572 -7.019 -15.360 1.00 87.56 493 VAL A O 1
ATOM 4009 N N . GLN A 1 494 ? 28.263 -5.761 -17.215 1.00 89.12 494 GLN A N 1
ATOM 4010 C CA . GLN A 1 494 ? 28.911 -6.667 -18.177 1.00 89.12 494 GLN A CA 1
ATOM 4011 C C . GLN A 1 494 ? 28.387 -8.114 -18.089 1.00 89.12 494 GLN A C 1
ATOM 4013 O O . GLN A 1 494 ? 29.156 -9.075 -18.048 1.00 89.12 494 GLN A O 1
ATOM 4018 N N . GLY A 1 495 ? 27.059 -8.258 -18.022 1.00 90.00 495 GLY A N 1
ATOM 4019 C CA . GLY A 1 495 ? 26.375 -9.548 -17.911 1.00 90.00 495 GLY A CA 1
ATOM 4020 C C . GLY A 1 495 ? 26.489 -10.423 -19.166 1.00 90.00 495 GLY A C 1
ATOM 4021 O O . GLY A 1 495 ? 27.040 -10.022 -20.192 1.00 90.00 495 GLY A O 1
ATOM 4022 N N . GLU A 1 496 ? 25.917 -11.628 -19.102 1.00 94.25 496 GLU A N 1
ATOM 4023 C CA . GLU A 1 496 ? 25.977 -12.634 -20.179 1.00 94.25 496 GLU A CA 1
ATOM 4024 C C . GLU A 1 496 ? 25.473 -12.107 -21.533 1.00 94.25 496 GLU A C 1
ATOM 4026 O O . GLU A 1 496 ? 26.042 -12.417 -22.580 1.00 94.25 496 GLU A O 1
ATOM 4031 N N . HIS A 1 497 ? 24.452 -11.249 -21.517 1.00 96.25 497 HIS A N 1
ATOM 4032 C CA . HIS A 1 497 ? 23.839 -10.688 -22.723 1.00 96.25 497 HIS A CA 1
ATOM 4033 C C . HIS A 1 497 ? 24.252 -9.233 -22.991 1.00 96.25 497 HIS A C 1
ATOM 4035 O O . HIS A 1 497 ? 23.538 -8.504 -23.677 1.00 96.25 497 HIS A O 1
ATOM 4041 N N . HIS A 1 498 ? 25.405 -8.794 -22.477 1.00 96.06 498 HIS A N 1
ATOM 4042 C CA . HIS A 1 498 ? 25.899 -7.422 -22.635 1.00 96.06 498 HIS A CA 1
ATOM 4043 C C . HIS A 1 498 ? 25.905 -6.943 -24.101 1.00 96.06 498 HIS A C 1
ATOM 4045 O O . HIS A 1 498 ? 25.407 -5.860 -24.401 1.00 96.06 498 HIS A O 1
ATOM 4051 N N . LEU A 1 499 ? 26.403 -7.766 -25.032 1.00 97.56 499 LEU A N 1
ATOM 4052 C CA . LEU A 1 499 ? 26.447 -7.407 -26.457 1.00 97.56 499 LEU A CA 1
ATOM 4053 C C . LEU A 1 499 ? 25.051 -7.263 -27.074 1.00 97.56 499 LEU A C 1
ATOM 4055 O O . LEU A 1 499 ? 24.822 -6.330 -27.839 1.00 97.56 499 LEU A O 1
ATOM 4059 N N . TYR A 1 500 ? 24.124 -8.154 -26.713 1.00 98.06 500 TYR A N 1
ATOM 4060 C CA . TYR A 1 500 ? 22.734 -8.077 -27.163 1.00 98.06 500 TYR A CA 1
ATOM 4061 C C . TYR A 1 500 ? 22.065 -6.791 -26.661 1.00 98.06 500 TYR A C 1
ATOM 4063 O O . TYR A 1 500 ? 21.415 -6.095 -27.435 1.00 98.06 500 TYR A O 1
ATOM 4071 N N . ASN A 1 501 ? 22.272 -6.435 -25.388 1.00 97.69 501 ASN A N 1
ATOM 4072 C CA . ASN A 1 501 ? 21.727 -5.205 -24.812 1.00 97.69 501 ASN A CA 1
ATOM 4073 C C . ASN A 1 501 ? 22.208 -3.965 -25.581 1.00 97.69 501 ASN A C 1
ATOM 4075 O O . ASN A 1 501 ? 21.386 -3.140 -25.969 1.00 97.69 501 ASN A O 1
ATOM 4079 N N . LEU A 1 502 ? 23.519 -3.844 -25.832 1.00 98.00 502 LEU A N 1
ATOM 4080 C CA . LEU A 1 502 ? 24.084 -2.705 -26.565 1.00 98.00 502 LEU A CA 1
ATOM 4081 C C . LEU A 1 502 ? 23.554 -2.615 -28.001 1.00 98.00 502 LEU A C 1
ATOM 4083 O O . LEU A 1 502 ? 23.255 -1.521 -28.478 1.00 98.00 502 LEU A O 1
ATOM 4087 N N . GLU A 1 503 ? 23.408 -3.753 -28.682 1.00 98.38 503 GLU A N 1
ATOM 4088 C CA . GLU A 1 503 ? 22.828 -3.805 -30.025 1.00 98.38 503 GLU A CA 1
ATOM 4089 C C . GLU A 1 503 ? 21.357 -3.368 -30.024 1.00 98.38 503 GLU A C 1
ATOM 4091 O O . GLU A 1 503 ? 20.969 -2.528 -30.837 1.00 98.38 503 GLU A O 1
ATOM 4096 N N . LEU A 1 504 ? 20.550 -3.874 -29.085 1.00 98.38 504 LEU A N 1
ATOM 4097 C CA . LEU A 1 504 ? 19.157 -3.463 -28.917 1.00 98.38 504 LEU A CA 1
ATOM 4098 C C . LEU A 1 504 ? 19.063 -1.953 -28.670 1.00 98.38 504 LEU A C 1
ATOM 4100 O O . LEU A 1 504 ? 18.362 -1.260 -29.403 1.00 98.38 504 LEU A O 1
ATOM 4104 N N . ILE A 1 505 ? 19.820 -1.427 -27.702 1.00 98.00 505 ILE A N 1
ATOM 4105 C CA . ILE A 1 505 ? 19.845 0.005 -27.376 1.00 98.00 505 ILE A CA 1
ATOM 4106 C C . ILE A 1 505 ? 20.199 0.842 -28.607 1.00 98.00 505 ILE A C 1
ATOM 4108 O O . ILE A 1 505 ? 19.497 1.808 -28.917 1.00 98.00 505 ILE A O 1
ATOM 4112 N N . TYR A 1 506 ? 21.265 0.471 -29.322 1.00 98.25 506 TYR A N 1
ATOM 4113 C CA . TYR A 1 506 ? 21.693 1.163 -30.534 1.00 98.25 506 TYR A CA 1
ATOM 4114 C C . TYR A 1 506 ? 20.589 1.177 -31.593 1.00 98.25 506 TYR A C 1
ATOM 4116 O O . TYR A 1 506 ? 20.277 2.236 -32.139 1.00 98.25 506 TYR A O 1
ATOM 4124 N N . ASN A 1 507 ? 19.964 0.026 -31.844 1.00 98.12 507 ASN A N 1
ATOM 4125 C CA . ASN A 1 507 ? 18.908 -0.109 -32.839 1.00 98.12 507 ASN A CA 1
ATOM 4126 C C . ASN A 1 507 ? 17.688 0.757 -32.497 1.00 98.12 507 ASN A C 1
ATOM 4128 O O . ASN A 1 507 ? 17.167 1.437 -33.381 1.00 98.12 507 ASN A O 1
ATOM 4132 N N . VAL A 1 508 ? 17.259 0.797 -31.229 1.00 97.75 508 VAL A N 1
ATOM 4133 C CA . VAL A 1 508 ? 16.130 1.649 -30.816 1.00 97.75 508 VAL A CA 1
ATOM 4134 C C . VAL A 1 508 ? 16.491 3.134 -30.899 1.00 97.75 508 VAL A C 1
ATOM 4136 O O . VAL A 1 508 ? 15.725 3.913 -31.464 1.00 97.75 508 VAL A O 1
ATOM 4139 N N . LYS A 1 509 ? 17.674 3.547 -30.416 1.00 98.00 509 LYS A N 1
ATOM 4140 C CA . LYS A 1 509 ? 18.132 4.946 -30.536 1.00 98.00 509 LYS A CA 1
ATOM 4141 C C . LYS A 1 509 ? 18.219 5.387 -31.998 1.00 98.00 509 LYS A C 1
ATOM 4143 O O . LYS A 1 509 ? 17.823 6.507 -32.318 1.00 98.00 509 LYS A O 1
ATOM 4148 N N . LEU A 1 510 ? 18.713 4.518 -32.882 1.00 97.62 510 LEU A N 1
ATOM 4149 C CA . LEU A 1 510 ? 18.782 4.793 -34.314 1.00 97.62 510 LEU A CA 1
ATOM 4150 C C . LEU A 1 510 ? 17.379 4.973 -34.903 1.00 97.62 510 LEU A C 1
ATOM 4152 O O . LEU A 1 510 ? 17.151 5.983 -35.562 1.00 97.62 510 LEU A O 1
ATOM 4156 N N . ALA A 1 511 ? 16.442 4.069 -34.600 1.00 96.56 511 ALA A N 1
ATOM 4157 C CA . ALA A 1 511 ? 15.057 4.151 -35.068 1.00 96.56 511 ALA A CA 1
ATOM 4158 C C . ALA A 1 511 ? 14.358 5.448 -34.612 1.00 96.56 511 ALA A C 1
ATOM 4160 O O . ALA A 1 511 ? 13.656 6.086 -35.399 1.00 96.56 511 ALA A O 1
ATOM 4161 N N . ILE A 1 512 ? 14.614 5.901 -33.375 1.00 95.81 512 ILE A N 1
ATOM 4162 C CA . ILE A 1 512 ? 14.136 7.201 -32.868 1.00 95.81 512 ILE A CA 1
ATOM 4163 C C . ILE A 1 512 ? 14.690 8.364 -33.710 1.00 95.81 512 ILE A C 1
ATOM 4165 O O . ILE A 1 512 ? 13.960 9.298 -34.039 1.00 95.81 512 ILE A O 1
ATOM 4169 N N . GLN A 1 513 ? 15.976 8.325 -34.067 1.00 95.06 513 GLN A N 1
ATOM 4170 C CA . GLN A 1 513 ? 16.642 9.397 -34.817 1.00 95.06 513 GLN A CA 1
ATOM 4171 C C . GLN A 1 513 ? 16.242 9.443 -36.295 1.00 95.06 513 GLN A C 1
ATOM 4173 O O . GLN A 1 513 ? 16.162 10.526 -36.878 1.00 95.06 513 GLN A O 1
ATOM 4178 N N . THR A 1 514 ? 16.034 8.283 -36.917 1.00 94.12 514 THR A N 1
ATOM 4179 C CA . THR A 1 514 ? 15.709 8.170 -38.346 1.00 94.12 514 THR A CA 1
ATOM 4180 C C . THR A 1 514 ? 14.213 8.245 -38.621 1.00 94.12 514 THR A C 1
ATOM 4182 O O . THR A 1 514 ? 13.827 8.585 -39.740 1.00 94.12 514 THR A O 1
ATOM 4185 N N . GLY A 1 515 ? 13.373 7.951 -37.624 1.00 85.94 515 GLY A N 1
ATOM 4186 C CA . GLY A 1 515 ? 11.930 7.825 -37.805 1.00 85.94 515 GLY A CA 1
ATOM 4187 C C . GLY A 1 515 ? 11.525 6.593 -38.622 1.00 85.94 515 GLY A C 1
ATOM 4188 O O . GLY A 1 515 ? 10.450 6.609 -39.220 1.00 85.94 515 GLY A O 1
ATOM 4189 N N . SER A 1 516 ? 12.398 5.580 -38.711 1.00 69.56 516 SER A N 1
ATOM 4190 C CA . SER A 1 516 ? 12.247 4.398 -39.575 1.00 69.56 516 SER A CA 1
ATOM 4191 C C . SER A 1 516 ? 12.812 3.137 -38.953 1.00 69.56 516 SER A C 1
ATOM 4193 O O . SER A 1 516 ? 13.980 3.235 -38.501 1.00 69.56 516 SER A O 1
#

Secondary structure (DSSP, 8-state):
--PPPPP---------------PPPPTT--HHHHHHHHHHHHHHHTS--SSTTT--GGGTS-TTSHHHHHBT--HHHHHHHHHHHH-GGGSSSTT-HHHHHHHHHHHHHHHTT---B-TTT--TT-GGGSBPS-SSHHHHHHHHHHHHHHTT-HHHHS---SHHHHHHHHHHHHH--GGGS-BSSPPPBS---GGG-GGG--S-BSS-SS--EEPTT-HHHHHHHHHHHHHS--HHHHHHHHHHHHHHEE-SS-SHHHHHHHHHHHHHHHHHHHHHHHHTTS--GGG--SSTTS---SS----HHHHHHHHHHHTTT--SSTTTT---HHHHHHH---S-HHHHHHHHHHHHHHHHHHT-TT-SS--SSHHHHTTHHHHHIIIIIS--HHHHHHHHHHHHHHHHH-TTT--TTS------HHHHHHHTT---SSHHHHHHHHHHHHHHHHHHHHHHHHHHHHH-S--SSHHHHHHHHHHHHHHHHHHHHHHHH--TTHHHHHHHHHHHHHHHHHT-